Protein AF-A0A9N9GNE4-F1 (afdb_monomer)

Organism: NCBI:txid144538

Nearest PDB structures (foldseek):
  4yr2-assembly1_A  TM=8.272E-01  e=2.337E-31  Homo sapiens
  4o3p-assembly1_A  TM=8.188E-01  e=1.175E-30  Homo sapiens
  4j9p-assembly1_A  TM=8.089E-01  e=1.112E-30  Homo sapiens
  4fs2-assembly1_A  TM=8.466E-01  e=7.632E-23  Homo sapiens
  3osn-assembly1_A  TM=8.473E-01  e=8.069E-23  Homo sapiens

Secondary structure (DSSP, 8-state):
--HHHHHHHHHHT--TTS-EEEEETTEEEEE-HHHHHTT--TTSBHHHHHHH-TT-EEEEPPEE-TT-SS-B--SS--TTT-EE--HHHHHHHHHHHHHHHHH-SEEEE-SSS-EEEE-HHHHHHHHHHH-TT--TT-PPPPP--TTS-EEP--TT-----TT----TT-HHHHHHHHHHHHHHHHHHHHHHHHH-----EEE-SSHHHHHHHHHHSTTT-EEE--GGGHHHHHHT-BGGGSTTTSSHHHHHHHHHH--SBTTGGGGS-HHHHHHHH-HHHHHHHHHHTTT--------B-S-SEEEEEEEEEEEE-SHHHHHHHHHHHHHHHHHHHHHHHHHH-EE-SEEEEEEEESS-SS-EEEEEEPPPTTS---HHHHHHHHHHHHHT-TT--SEEEEEEEEE--EE-GGGT---HHHHHHHTTSS----------------------------------------------------TTSHHHHHHHHHHHHHHHHHT--HHHHHHTTTTSS--S----PPPP------------EEE-TTT--EEETTTHHHHHHHHHHHHHHHHHHHHGGGS--------PPP---HHHHHHTT--

Foldseek 3Di:
DLQVFLLCCLVVVNDLLQWEFEDAVFFTQGTGPNLVVLVDDGGDGPVVSCVSPVRYHYFYAWWDFFPDLDTGRDPDDDLATIAGDPVSLQVLLLVLVVLVVVLAVFWFPPDSADIDGDCQVVLLVVVCVVCVPDDLPDQDDADDCPPLFAEDDDPPQPDDDPPDPPPLPRRVQVSSQSSVSVSVVVSQVCSCVPPVGAAFWEGDLDDFNRVVQSPPDPDRTYYYYRSNCQQSVLLAAQQLVTPPQVDLVVVLVCLLQVDRGLNSVQVDDLVRLCVLLNNPLSNCSNQVSSVHDPDDRHRDSDDQKDKDKGFDVVFAADLVSLLSVLLVRLSVRLVVQVVCCVVPVKHFQKKKKWWDEPVDPDIDMDMDGDDAPPDPDDSVVRSVVQSVRLVPDPPRPSTGMMMIMRHPIDHRCVVPDDDVVVVVVVVVVPDDDDDDDDDDDDDDDDDDDDDDDDDDDDDDDYDDDDDDDDDDDDDDDDDDDDPPVPPVVVSVVSSVVSCVVSVHDSVNSVPPPPVPPPDDDDDDDDDDDDDDDDDDDDFDWDADPVPRDTHTPVCVVVVVVVVVVVVVVVVVVVVVVPPDDDDDDDPDPDPDPVVVVVVVSSD

Radius of gyration: 34.19 Å; Cα contacts (8 Å, |Δi|>4): 765; chains: 1; bounding box: 86×82×111 Å

InterPro domains:
  IPR001126 UmuC domain [PF00817] (16-214)
  IPR001126 UmuC domain [PS50173] (28-246)
  IPR036775 DNA polymerase, Y-family, little finger domain superfamily [G3DSA:3.30.1490.100] (297-410)
  IPR036775 DNA polymerase, Y-family, little finger domain superfamily [SSF100879] (303-398)
  IPR041298 DNA polymerase eta, ubiquitin-binding zinc finger [PF18439] (543-571)
  IPR041298 DNA polymerase eta, ubiquitin-binding zinc finger [PS51907] (537-571)
  IPR043128 Reverse transcriptase/Diguanylate cyclase domain [G3DSA:3.30.70.270] (97-234)
  IPR043502 DNA/RNA polymerase superfamily [SSF56672] (7-334)
  IPR052230 DNA polymerase eta [PTHR45873] (7-495)

Solvent-accessible surface area (backbone atoms only — not comparable to full-atom values): 36652 Å² total; per-residue (Å²): 102,56,57,64,27,51,49,50,25,62,76,68,71,44,65,82,73,55,33,30,34,28,25,59,86,59,32,26,75,27,53,31,70,39,26,39,75,58,69,44,58,68,67,42,41,55,67,58,43,40,71,64,33,77,82,50,46,75,40,67,58,31,27,30,49,84,92,50,86,63,66,39,77,60,95,80,77,44,79,84,64,38,43,78,44,65,57,73,55,50,53,53,30,52,53,53,50,58,54,49,58,76,79,34,92,29,38,16,57,75,54,75,63,44,66,46,70,53,52,63,74,60,31,52,53,53,48,48,71,75,49,81,79,74,57,99,83,60,77,61,70,87,78,81,62,77,93,49,53,44,71,61,76,67,94,78,48,82,67,72,75,91,82,60,89,65,73,62,72,55,42,59,60,53,47,43,52,50,49,45,31,50,54,48,50,57,53,44,53,50,42,28,76,76,69,68,39,79,53,46,38,31,45,45,99,30,63,63,52,14,55,58,31,29,58,71,37,66,82,65,28,36,20,36,54,47,74,63,38,37,52,41,54,24,37,75,31,52,38,48,76,43,86,90,19,69,43,73,64,27,58,43,50,29,71,68,69,74,44,67,29,22,39,61,54,64,80,54,53,51,65,58,34,18,69,77,45,35,64,68,49,9,45,49,51,55,33,49,37,56,59,47,55,89,69,74,65,57,70,35,89,71,79,74,58,50,72,27,69,49,73,42,74,74,57,43,75,54,68,68,62,48,43,58,50,21,44,56,38,15,28,55,44,40,54,53,49,49,58,42,25,77,74,64,61,32,38,50,51,29,35,34,40,39,37,29,23,73,94,40,89,67,75,46,75,50,72,48,76,35,82,51,86,90,48,86,74,46,36,64,54,46,14,50,52,52,37,51,53,52,72,75,39,82,76,54,62,42,20,38,32,47,30,44,29,41,28,64,62,37,74,63,62,81,84,74,62,79,54,67,69,56,62,57,50,66,65,68,83,66,80,89,86,84,88,82,90,81,88,84,82,88,86,89,83,84,89,79,90,85,87,89,80,92,79,91,85,86,85,90,83,88,79,91,79,86,89,86,92,81,91,88,87,85,90,83,88,87,89,86,90,70,101,74,60,63,61,63,55,50,50,56,50,48,48,52,55,44,26,62,75,68,72,51,50,80,68,53,54,51,52,76,61,67,73,77,77,78,83,74,92,80,92,76,82,91,79,82,87,75,89,82,81,94,70,90,76,78,90,55,64,46,73,38,94,90,74,74,45,78,39,48,63,88,52,45,61,64,54,50,50,52,58,48,53,57,45,54,54,53,54,54,57,54,60,67,64,76,80,79,84,80,90,78,97,68,93,68,78,79,80,71,67,57,75,52,60,54,52,77,68,56,126

pLDDT: mean 76.61, std 24.84, range [22.5, 98.19]

Mean predicted aligned error: 16.07 Å

Sequence (603 aa):
MSICTIIEHVRLQIPSDVPLAVQQWQGLIAVNYAARKAGIQRHCTAREALAACPDLKLVHVATYANGEKEPKYHPNPSYATHKVSLDPYRRASASIFKIFQRFCNIVERASVDEAYMDVTDIVNSKLLGMFSNLDENSEAPDVEWANLGTIYENSEASYVPTDSHIDNNDKWCDWQLAVAAKLCAEIRDSIHRELGYTCSAGIAHNKTLAKLCSVLNKPNGQTVMRSSQTLGFMYSMPFQKIRNLGGKLGNFIEDVLQVETAGELWKFSVDELQAKFGRVTGAWLFGICRGIDSEEVVHRNVAKSMMAAKSFRPPVKNLQQIQHWATILGTELYTRVIDDFELNQRWPKNLVIHYRCISQSAPRSKSCPFPRRGELFSPDTISTKISALFKNSPYAFPCVRLAASATGLGKDNSVGMIDISQFVAIRRDAGEDTAINSDHKMNMHAHETASTEKRQKNSPESSLMKGQVTLDQVLQQNCNQTPQESESKIEDTRLSESYDKFGLSPGDIRRFFTNATASTDSSGPDIVPSDLSVTKSTNEMSSCDKCNKMIPQDQWIEHKDFHFALQLQREDDSGRKLVLTTNDGSKKKRKIDISNYFKSRTG

Structure (mmCIF, N/CA/C/O backbone):
data_AF-A0A9N9GNE4-F1
#
_entry.id   AF-A0A9N9GNE4-F1
#
loop_
_atom_site.group_PDB
_atom_site.id
_atom_site.type_symbol
_atom_site.label_atom_id
_atom_site.label_alt_id
_atom_site.label_comp_id
_atom_site.label_asym_id
_atom_site.label_entity_id
_atom_site.label_seq_id
_atom_site.pdbx_PDB_ins_code
_atom_site.Cartn_x
_atom_site.Cartn_y
_atom_site.Cartn_z
_atom_site.occupancy
_atom_site.B_iso_or_equiv
_atom_site.auth_seq_id
_atom_site.auth_comp_id
_atom_site.auth_asym_id
_atom_site.auth_atom_id
_atom_site.pdbx_PDB_model_num
ATOM 1 N N . MET A 1 1 ? -2.581 -5.042 -4.725 1.00 58.38 1 MET A N 1
ATOM 2 C CA . MET A 1 1 ? -3.413 -6.280 -4.770 1.00 58.38 1 MET A CA 1
ATOM 3 C C . MET A 1 1 ? -4.907 -5.896 -4.689 1.00 58.38 1 MET A C 1
ATOM 5 O O . MET A 1 1 ? -5.223 -4.719 -4.805 1.00 58.38 1 MET A O 1
ATOM 9 N N . SER A 1 2 ? -5.858 -6.830 -4.527 1.00 76.50 2 SER A N 1
ATOM 10 C CA . SER A 1 2 ? -7.150 -6.535 -3.866 1.00 76.50 2 SER A CA 1
ATOM 11 C C . SER A 1 2 ? -7.225 -7.321 -2.556 1.00 76.50 2 SER A C 1
ATOM 13 O O . SER A 1 2 ? -8.061 -8.208 -2.380 1.00 76.50 2 SER A O 1
ATOM 15 N N . ILE A 1 3 ? -6.264 -7.035 -1.670 1.00 86.94 3 ILE A N 1
ATOM 16 C CA . ILE A 1 3 ? -5.865 -7.929 -0.576 1.00 86.94 3 ILE A CA 1
ATOM 17 C C . ILE A 1 3 ? -7.029 -8.362 0.317 1.00 86.94 3 ILE A C 1
ATOM 19 O O . ILE A 1 3 ? -7.135 -9.541 0.631 1.00 86.94 3 ILE A O 1
ATOM 23 N N . CYS A 1 4 ? -7.954 -7.455 0.650 1.00 94.06 4 CYS A N 1
ATOM 24 C CA . CYS A 1 4 ? -9.076 -7.790 1.523 1.00 94.06 4 CYS A CA 1
ATOM 25 C C . CYS A 1 4 ? -9.986 -8.849 0.887 1.00 94.06 4 CYS A C 1
ATOM 27 O O . CYS A 1 4 ? -10.354 -9.794 1.566 1.00 94.06 4 CYS A O 1
ATOM 29 N N . THR A 1 5 ? -10.308 -8.742 -0.409 1.00 95.56 5 THR A N 1
ATOM 30 C CA . THR A 1 5 ? -11.166 -9.747 -1.070 1.00 95.56 5 THR A CA 1
ATOM 31 C C . THR A 1 5 ? -10.484 -11.104 -1.153 1.00 95.56 5 THR A C 1
ATOM 33 O O . THR A 1 5 ? -11.107 -12.101 -0.823 1.00 95.56 5 THR A O 1
ATOM 36 N N . ILE A 1 6 ? -9.195 -11.143 -1.504 1.00 94.81 6 ILE A N 1
ATOM 37 C CA . ILE A 1 6 ? -8.397 -12.378 -1.553 1.00 94.81 6 ILE A CA 1
ATOM 38 C C . ILE A 1 6 ? -8.330 -13.055 -0.175 1.00 94.81 6 ILE A C 1
ATOM 40 O O . ILE A 1 6 ? -8.504 -14.266 -0.082 1.00 94.81 6 ILE A O 1
ATOM 44 N N . ILE A 1 7 ? -8.160 -12.281 0.900 1.00 95.69 7 ILE A N 1
ATOM 45 C CA . ILE A 1 7 ? -8.172 -12.805 2.273 1.00 95.69 7 ILE A CA 1
ATOM 46 C C . ILE A 1 7 ? -9.549 -13.354 2.651 1.00 95.69 7 ILE A C 1
ATOM 48 O O . ILE A 1 7 ? -9.623 -14.437 3.222 1.00 95.69 7 ILE A O 1
ATOM 52 N N . GLU A 1 8 ? -10.641 -12.654 2.325 1.00 96.88 8 GLU A N 1
ATOM 53 C CA . GLU A 1 8 ? -11.988 -13.165 2.612 1.00 96.88 8 GLU A CA 1
ATOM 54 C C . GLU A 1 8 ? -12.341 -14.400 1.763 1.00 96.88 8 GLU A C 1
ATOM 56 O O . GLU A 1 8 ? -12.965 -15.314 2.294 1.00 96.88 8 GLU A O 1
ATOM 61 N N . HIS A 1 9 ? -11.890 -14.487 0.503 1.00 96.56 9 HIS A N 1
ATOM 62 C CA . HIS A 1 9 ? -12.008 -15.696 -0.327 1.00 96.56 9 HIS A CA 1
ATOM 63 C C . HIS A 1 9 ? -11.335 -16.901 0.341 1.00 96.56 9 HIS A C 1
ATOM 65 O O . HIS A 1 9 ? -11.982 -17.927 0.532 1.00 96.56 9 HIS A O 1
ATOM 71 N N . VAL A 1 10 ? -10.069 -16.769 0.758 1.00 96.31 10 VAL A N 1
ATOM 72 C CA . VAL A 1 10 ? -9.331 -17.849 1.439 1.00 96.31 10 VAL A CA 1
ATOM 73 C C . VAL A 1 10 ? -9.972 -18.194 2.790 1.00 96.31 10 VAL A C 1
ATOM 75 O O . VAL A 1 10 ? -10.203 -19.366 3.076 1.00 96.31 10 VAL A O 1
ATOM 78 N N . ARG A 1 11 ? -10.326 -17.191 3.606 1.00 96.19 11 ARG A N 1
ATOM 79 C CA . ARG A 1 11 ? -10.920 -17.392 4.941 1.00 96.19 11 ARG A CA 1
ATOM 80 C C . ARG A 1 11 ? -12.288 -18.080 4.891 1.00 96.19 11 ARG A C 1
ATOM 82 O O . ARG A 1 11 ? -12.609 -18.844 5.796 1.00 96.19 11 ARG A O 1
ATOM 89 N N . LEU A 1 12 ? -13.102 -17.774 3.881 1.00 96.75 12 LEU A N 1
ATOM 90 C CA . LEU A 1 12 ? -14.446 -18.336 3.700 1.00 96.75 12 LEU A CA 1
ATOM 91 C C . LEU A 1 12 ? -14.482 -19.537 2.742 1.00 96.75 12 LEU A C 1
ATOM 93 O O . LEU A 1 12 ? -15.561 -20.075 2.517 1.00 96.75 12 LEU A O 1
ATOM 97 N N . GLN A 1 13 ? -13.338 -19.939 2.178 1.00 96.69 13 GLN A N 1
ATOM 98 C CA . GLN A 1 13 ? -13.226 -20.988 1.155 1.00 96.69 13 GLN A CA 1
ATOM 99 C C . GLN A 1 13 ? -14.128 -20.733 -0.074 1.00 96.69 13 GLN A C 1
ATOM 101 O O . GLN A 1 13 ? -14.690 -21.653 -0.663 1.00 96.69 13 GLN A O 1
ATOM 106 N N . ILE A 1 14 ? -14.268 -19.462 -0.469 1.00 96.06 14 ILE A N 1
ATOM 107 C CA . ILE A 1 14 ? -15.063 -19.038 -1.631 1.00 96.06 14 ILE A CA 1
ATOM 108 C C . ILE A 1 14 ? -14.142 -18.953 -2.863 1.00 96.06 14 ILE A C 1
ATOM 110 O O . ILE A 1 14 ? -13.173 -18.188 -2.813 1.00 96.06 14 ILE A O 1
ATOM 114 N N . PRO A 1 15 ? -14.445 -19.643 -3.981 1.00 94.62 15 PRO A N 1
ATOM 115 C CA . PRO A 1 15 ? -13.692 -19.540 -5.236 1.00 94.62 15 PRO A CA 1
ATOM 116 C C . PRO A 1 15 ? -13.534 -18.097 -5.753 1.00 94.62 15 PRO A C 1
ATOM 118 O O . PRO A 1 15 ? -14.387 -17.239 -5.523 1.00 94.62 15 PRO A O 1
ATOM 121 N N . SER A 1 16 ? -12.412 -17.800 -6.417 1.00 91.06 16 SER A N 1
ATOM 122 C CA . SER A 1 16 ? -11.994 -16.429 -6.776 1.00 91.06 16 SER A CA 1
ATOM 123 C C . SER A 1 16 ? -12.768 -15.802 -7.946 1.00 91.06 16 SER A C 1
ATOM 125 O O . SER A 1 16 ? -12.699 -14.588 -8.158 1.00 91.06 16 SER A O 1
ATOM 127 N N . ASP A 1 17 ? -13.509 -16.622 -8.685 1.00 93.25 17 ASP A N 1
ATOM 128 C CA . ASP A 1 17 ? -14.434 -16.286 -9.766 1.00 93.25 17 ASP A CA 1
ATOM 129 C C . ASP A 1 17 ? -15.841 -15.907 -9.269 1.00 93.25 17 ASP A C 1
ATOM 131 O O . ASP A 1 17 ? -16.590 -15.257 -9.997 1.00 93.25 17 ASP A O 1
ATOM 135 N N . VAL A 1 18 ? -16.190 -16.222 -8.016 1.00 96.38 18 VAL A N 1
ATOM 136 C CA . VAL A 1 18 ? -17.443 -15.771 -7.390 1.00 96.38 18 VAL A CA 1
ATOM 137 C C . VAL A 1 18 ? -17.371 -14.260 -7.113 1.00 96.38 18 VAL A C 1
ATOM 139 O O . VAL A 1 18 ? -16.415 -13.814 -6.472 1.00 96.38 18 VAL A O 1
ATOM 142 N N . PRO A 1 19 ? -18.357 -13.437 -7.522 1.00 96.75 19 PRO A N 1
ATOM 143 C CA . PRO A 1 19 ? -18.397 -12.013 -7.184 1.00 96.75 19 PRO A CA 1
ATOM 144 C C . PRO A 1 19 ? -18.358 -11.778 -5.668 1.00 96.75 19 PRO A C 1
ATOM 146 O O . PRO A 1 19 ? -19.262 -12.196 -4.942 1.00 96.75 19 PRO A O 1
ATOM 149 N N . LEU A 1 20 ? -17.322 -11.084 -5.185 1.00 97.31 20 LEU A N 1
ATOM 150 C CA . LEU A 1 20 ? -17.122 -10.802 -3.762 1.00 97.31 20 LEU A CA 1
ATOM 151 C C . LEU A 1 20 ? -16.644 -9.365 -3.537 1.00 97.31 20 LEU A C 1
ATOM 153 O O . LEU A 1 20 ? -15.713 -8.873 -4.187 1.00 97.31 20 LEU A O 1
ATOM 157 N N . ALA A 1 21 ? -17.257 -8.706 -2.555 1.00 97.19 21 ALA A N 1
ATOM 158 C CA . ALA A 1 21 ? -16.870 -7.379 -2.097 1.00 97.19 21 ALA A CA 1
ATOM 159 C C . ALA A 1 21 ? -16.705 -7.330 -0.575 1.00 97.19 21 ALA A C 1
ATOM 161 O O . ALA A 1 21 ? -17.503 -7.893 0.175 1.00 97.19 21 ALA A O 1
ATOM 162 N N . VAL A 1 22 ? -15.687 -6.598 -0.118 1.00 97.00 22 VAL A N 1
ATOM 163 C CA . VAL A 1 22 ? -15.476 -6.300 1.302 1.00 97.00 22 VAL A CA 1
ATOM 164 C C . VAL A 1 22 ? -15.988 -4.898 1.603 1.00 97.00 22 VAL A C 1
ATOM 166 O O . VAL A 1 22 ? -15.547 -3.922 0.985 1.00 97.00 22 VAL A O 1
ATOM 169 N N . GLN A 1 23 ? -16.889 -4.792 2.577 1.00 95.75 23 GLN A N 1
ATOM 170 C CA . GLN A 1 23 ? -17.493 -3.536 3.014 1.00 95.75 23 GLN A CA 1
ATOM 171 C C . GLN A 1 23 ? -16.987 -3.077 4.383 1.00 95.75 23 GLN A C 1
ATOM 173 O O . GLN A 1 23 ? -16.736 -3.874 5.289 1.00 95.75 23 GLN A O 1
ATOM 178 N N . GLN A 1 24 ? -16.906 -1.758 4.542 1.00 94.69 24 GLN A N 1
ATOM 179 C CA . GLN A 1 24 ? -16.737 -1.094 5.823 1.00 94.69 24 GLN A CA 1
ATOM 180 C C . GLN A 1 24 ? -17.978 -0.237 6.086 1.00 94.69 24 GLN A C 1
ATOM 182 O O . GLN A 1 24 ? -18.156 0.829 5.489 1.00 94.69 24 GLN A O 1
ATOM 187 N N . TRP A 1 25 ? -18.832 -0.693 7.001 1.00 94.25 25 TRP A N 1
ATOM 188 C CA . TRP A 1 25 ? -20.199 -0.195 7.143 1.00 94.25 25 TRP A CA 1
ATOM 189 C C . TRP A 1 25 ? -20.954 -0.350 5.818 1.00 94.25 25 TRP A C 1
ATOM 191 O O . TRP A 1 25 ? -21.042 -1.458 5.314 1.00 94.25 25 TRP A O 1
ATOM 201 N N . GLN A 1 26 ? -21.467 0.741 5.247 1.00 92.19 26 GLN A N 1
ATOM 202 C CA . GLN A 1 26 ? -22.218 0.734 3.990 1.00 92.19 26 GLN A CA 1
ATOM 203 C C . GLN A 1 26 ? -21.349 0.922 2.736 1.00 92.19 26 GLN A C 1
ATOM 205 O O . GLN A 1 26 ? -21.890 0.853 1.641 1.00 92.19 26 GLN A O 1
ATOM 210 N N . GLY A 1 27 ? -20.047 1.213 2.858 1.00 94.25 27 GLY A N 1
ATOM 211 C CA . GLY A 1 27 ? -19.181 1.517 1.709 1.00 94.25 27 GLY A CA 1
ATOM 212 C C . GLY A 1 27 ? -18.239 0.369 1.354 1.00 94.25 27 GLY A C 1
ATOM 213 O O . GLY A 1 27 ? -17.590 -0.191 2.242 1.00 94.25 27 GLY A O 1
ATOM 214 N N . LEU A 1 28 ? -18.110 0.044 0.065 1.00 95.38 28 LEU A N 1
ATOM 215 C CA . LEU A 1 28 ? -17.170 -0.981 -0.400 1.00 95.38 28 LEU A CA 1
ATOM 216 C C . LEU A 1 28 ? -15.718 -0.485 -0.347 1.00 95.38 28 LEU A C 1
ATOM 218 O O . LEU A 1 28 ? -15.364 0.517 -0.975 1.00 95.38 28 LEU A O 1
ATOM 222 N N . ILE A 1 29 ? -14.855 -1.218 0.363 1.00 94.81 29 ILE A N 1
ATOM 223 C CA . ILE A 1 29 ? -13.417 -0.922 0.479 1.00 94.81 29 ILE A CA 1
ATOM 224 C C . ILE A 1 29 ? -12.550 -1.774 -0.454 1.00 94.81 29 ILE A C 1
ATOM 226 O O . ILE A 1 29 ? -11.451 -1.353 -0.816 1.00 94.81 29 ILE A O 1
ATOM 230 N N . ALA A 1 30 ? -13.035 -2.942 -0.879 1.00 95.19 30 ALA A N 1
ATOM 231 C CA . ALA A 1 30 ? -12.365 -3.794 -1.855 1.00 95.19 30 ALA A CA 1
ATOM 232 C C . ALA A 1 30 ? -13.387 -4.603 -2.665 1.00 95.19 30 ALA A C 1
ATOM 234 O O . ALA A 1 30 ? -14.410 -5.023 -2.130 1.00 95.19 30 ALA A O 1
ATOM 235 N N . VAL A 1 31 ? -13.093 -4.817 -3.948 1.00 95.56 31 VAL A N 1
ATOM 236 C CA . VAL A 1 31 ? -13.966 -5.495 -4.918 1.00 95.56 31 VAL A CA 1
ATOM 237 C C . VAL A 1 31 ? -13.097 -6.393 -5.796 1.00 95.56 31 VAL A C 1
ATOM 239 O O . VAL A 1 31 ? -12.093 -5.913 -6.351 1.00 95.56 31 VAL A O 1
ATOM 242 N N . ASN A 1 32 ? -13.459 -7.676 -5.889 1.00 95.38 32 ASN A N 1
ATOM 243 C CA . ASN A 1 32 ? -12.715 -8.671 -6.656 1.00 95.38 32 ASN A CA 1
ATOM 244 C C . ASN A 1 32 ? -12.961 -8.511 -8.169 1.00 95.38 32 ASN A C 1
ATOM 246 O O . ASN A 1 32 ? -13.765 -7.687 -8.604 1.00 95.38 32 ASN A O 1
ATOM 250 N N . TYR A 1 33 ? -12.233 -9.258 -8.998 1.00 92.69 33 TYR A N 1
ATOM 251 C CA . TYR A 1 33 ? -12.298 -9.069 -10.452 1.00 92.69 33 TYR A CA 1
ATOM 252 C C . TYR A 1 33 ? -13.618 -9.564 -11.057 1.00 92.69 33 TYR A C 1
ATOM 254 O O . TYR A 1 33 ? -14.093 -8.959 -12.013 1.00 92.69 33 TYR A O 1
ATOM 262 N N . ALA A 1 34 ? -14.250 -10.585 -10.472 1.00 93.44 34 ALA A N 1
ATOM 263 C CA . ALA A 1 34 ? -15.577 -11.038 -10.879 1.00 93.44 34 ALA A CA 1
ATOM 264 C C . ALA A 1 34 ? -16.654 -9.963 -10.646 1.00 93.44 34 ALA A C 1
ATOM 266 O O . ALA A 1 34 ? -17.368 -9.593 -11.574 1.00 93.44 34 ALA A O 1
ATOM 267 N N . ALA A 1 35 ? -16.703 -9.365 -9.452 1.00 95.00 35 ALA A N 1
ATOM 268 C CA . ALA A 1 35 ? -17.630 -8.275 -9.148 1.00 95.00 35 ALA A CA 1
ATOM 269 C C . ALA A 1 35 ? -17.371 -7.013 -9.999 1.00 95.00 35 ALA A C 1
ATOM 271 O O . ALA A 1 35 ? -18.317 -6.335 -10.392 1.00 95.00 35 ALA A O 1
ATOM 272 N N . ARG A 1 36 ? -16.113 -6.723 -10.371 1.00 93.56 36 ARG A N 1
ATOM 273 C CA . ARG A 1 36 ? -15.798 -5.632 -11.318 1.00 93.56 36 ARG A CA 1
ATOM 274 C C . ARG A 1 36 ? -16.330 -5.877 -12.728 1.00 93.56 36 ARG A C 1
ATOM 276 O O . ARG A 1 36 ? -16.740 -4.918 -13.371 1.00 93.56 36 ARG A O 1
ATOM 283 N N . LYS A 1 37 ? -16.345 -7.129 -13.209 1.00 91.88 37 LYS A N 1
ATOM 284 C CA . LYS A 1 37 ? -16.974 -7.477 -14.499 1.00 91.88 37 LYS A CA 1
ATOM 285 C C . LYS A 1 37 ? -18.483 -7.200 -14.482 1.00 91.88 37 LYS A C 1
ATOM 287 O O . LYS A 1 37 ? -19.026 -6.807 -15.504 1.00 91.88 37 LYS A O 1
ATOM 292 N N . ALA A 1 38 ? -19.126 -7.310 -13.317 1.00 90.44 38 ALA A N 1
ATOM 293 C CA . ALA A 1 38 ? -20.511 -6.888 -13.080 1.00 90.44 38 ALA A CA 1
ATOM 294 C C . ALA A 1 38 ? -20.670 -5.368 -12.817 1.00 90.44 38 ALA A C 1
ATOM 296 O O . ALA A 1 38 ? -21.673 -4.934 -12.260 1.00 90.44 38 ALA A O 1
ATOM 297 N N . GLY A 1 39 ? -19.672 -4.543 -13.163 1.00 91.56 39 GLY A N 1
ATOM 298 C CA . GLY A 1 39 ? -19.722 -3.082 -13.030 1.00 91.56 39 GLY A CA 1
ATOM 299 C C . GLY A 1 39 ? -19.489 -2.530 -11.617 1.00 91.56 39 GLY A C 1
ATOM 300 O O . GLY A 1 39 ? -19.472 -1.312 -11.440 1.00 91.56 39 GLY A O 1
ATOM 301 N N . ILE A 1 40 ? -19.270 -3.378 -10.603 1.00 94.31 40 ILE A N 1
ATOM 302 C CA . ILE A 1 40 ? -19.110 -2.922 -9.215 1.00 94.31 40 ILE A CA 1
ATOM 303 C C . ILE A 1 40 ? -17.742 -2.261 -9.022 1.00 94.31 40 ILE A C 1
ATOM 305 O O . ILE A 1 40 ? -16.690 -2.840 -9.306 1.00 94.31 40 ILE A O 1
ATOM 309 N N . GLN A 1 41 ? -17.753 -1.052 -8.460 1.00 91.31 41 GLN A N 1
ATOM 310 C CA . GLN A 1 41 ? -16.555 -0.263 -8.181 1.00 91.31 41 GLN A CA 1
ATOM 311 C C . GLN A 1 41 ? -16.296 -0.122 -6.675 1.00 91.31 41 GLN A C 1
ATOM 313 O O . GLN A 1 41 ? -17.177 -0.299 -5.835 1.00 91.31 41 GLN A O 1
ATOM 318 N N . ARG A 1 42 ? -15.058 0.224 -6.305 1.00 89.62 42 ARG A N 1
ATOM 319 C CA . ARG A 1 42 ? -14.751 0.626 -4.923 1.00 89.62 42 ARG A CA 1
ATOM 320 C C . ARG A 1 42 ? -15.465 1.949 -4.617 1.00 89.62 42 ARG A C 1
ATOM 322 O O . ARG A 1 42 ? -15.576 2.793 -5.494 1.00 89.62 42 ARG A O 1
ATOM 329 N N . HIS A 1 43 ? -15.861 2.149 -3.361 1.00 87.50 43 HIS A N 1
ATOM 330 C CA . HIS A 1 43 ? -16.588 3.321 -2.853 1.00 87.50 43 HIS A CA 1
ATOM 331 C C . HIS A 1 43 ? -18.075 3.437 -3.218 1.00 87.50 43 HIS A C 1
ATOM 333 O O . HIS A 1 43 ? -18.728 4.293 -2.623 1.00 87.50 43 HIS A O 1
ATOM 339 N N . CYS A 1 44 ? -18.644 2.571 -4.067 1.00 91.56 44 CYS A N 1
ATOM 340 C CA . CYS A 1 44 ? -20.104 2.458 -4.116 1.00 91.56 44 CYS A CA 1
ATOM 341 C C . CYS A 1 44 ? -20.639 1.888 -2.791 1.00 91.56 44 CYS A C 1
ATOM 343 O O . CYS A 1 44 ? -19.897 1.326 -1.968 1.00 91.56 44 CYS A O 1
ATOM 345 N N . THR A 1 45 ? -21.937 2.047 -2.565 1.00 94.94 45 THR A N 1
ATOM 346 C CA . THR A 1 45 ? -22.606 1.487 -1.396 1.00 94.94 45 THR A CA 1
ATOM 347 C C . THR A 1 45 ? -22.897 -0.001 -1.571 1.00 94.94 45 THR A C 1
ATOM 349 O O . THR A 1 45 ? -23.039 -0.516 -2.680 1.00 94.94 45 THR A O 1
ATOM 352 N N . ALA A 1 46 ? -23.050 -0.691 -0.444 1.00 93.69 46 ALA A N 1
ATOM 353 C CA . ALA A 1 46 ? -23.525 -2.068 -0.375 1.00 93.69 46 ALA A CA 1
ATOM 354 C C . ALA A 1 46 ? -24.864 -2.276 -1.102 1.00 93.69 46 ALA A C 1
ATOM 356 O O . ALA A 1 46 ? -25.055 -3.289 -1.769 1.00 93.69 46 ALA A O 1
ATOM 357 N N . ARG A 1 47 ? -25.780 -1.302 -0.997 1.00 94.62 47 ARG A N 1
ATOM 358 C CA . ARG A 1 47 ? -27.100 -1.349 -1.639 1.00 94.62 47 ARG A CA 1
ATOM 359 C C . ARG A 1 47 ? -26.996 -1.249 -3.159 1.00 94.62 47 ARG A C 1
ATOM 361 O O . ARG A 1 47 ? -27.620 -2.045 -3.846 1.00 94.62 47 ARG A O 1
ATOM 368 N N . GLU A 1 48 ? -26.211 -0.303 -3.672 1.00 94.88 48 GLU A N 1
ATOM 369 C CA . GLU A 1 48 ? -25.976 -0.156 -5.117 1.00 94.88 48 GLU A CA 1
ATOM 370 C C . GLU A 1 48 ? -25.289 -1.401 -5.692 1.00 94.88 48 GLU A C 1
ATOM 372 O O . GLU A 1 48 ? -25.681 -1.889 -6.746 1.00 94.88 48 GLU A O 1
ATOM 377 N N . ALA A 1 49 ? -24.319 -1.966 -4.967 1.00 95.25 49 ALA A N 1
ATOM 378 C CA . ALA A 1 49 ? -23.610 -3.169 -5.393 1.00 95.25 49 ALA A CA 1
ATOM 379 C C . ALA A 1 49 ? -24.514 -4.413 -5.450 1.00 95.25 49 ALA A C 1
ATOM 381 O O . ALA A 1 49 ? -24.438 -5.169 -6.414 1.00 95.25 49 ALA A O 1
ATOM 382 N N . LEU A 1 50 ? -25.390 -4.606 -4.455 1.00 95.38 50 LEU A N 1
ATOM 383 C CA . LEU A 1 50 ? -26.381 -5.690 -4.450 1.00 95.38 50 LEU A CA 1
ATOM 384 C C . LEU A 1 50 ? -27.488 -5.483 -5.496 1.00 95.38 50 LEU A C 1
ATOM 386 O O . LEU A 1 50 ? -28.005 -6.457 -6.031 1.00 95.38 50 LEU A O 1
ATOM 390 N N . ALA A 1 51 ? -27.840 -4.234 -5.816 1.00 94.88 51 ALA A N 1
ATOM 391 C CA . ALA A 1 51 ? -28.768 -3.93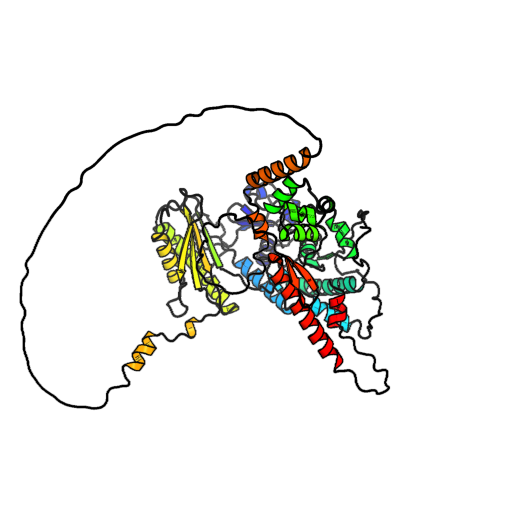1 -6.905 1.00 94.88 51 ALA A CA 1
ATOM 392 C C . ALA A 1 51 ? -28.154 -4.222 -8.289 1.00 94.88 51 ALA A C 1
ATOM 394 O O . ALA A 1 51 ? -28.855 -4.697 -9.176 1.00 94.88 51 ALA A O 1
ATOM 395 N N . ALA A 1 52 ? -26.850 -3.972 -8.464 1.00 94.38 52 ALA A N 1
ATOM 396 C CA . ALA A 1 52 ? -26.118 -4.286 -9.693 1.00 94.38 52 ALA A CA 1
ATOM 397 C C . ALA A 1 52 ? -25.789 -5.786 -9.842 1.00 94.38 52 ALA A C 1
ATOM 399 O O . ALA A 1 52 ? -25.738 -6.300 -10.956 1.00 94.38 52 ALA A O 1
ATOM 400 N N . CYS A 1 53 ? -25.563 -6.497 -8.733 1.00 95.56 53 CYS A N 1
ATOM 401 C CA . CYS A 1 53 ? -25.276 -7.931 -8.715 1.00 95.56 53 CYS A CA 1
ATOM 402 C C . CYS A 1 53 ? -25.940 -8.590 -7.488 1.00 95.56 53 CYS A C 1
ATOM 404 O O . CYS A 1 53 ? -25.348 -8.598 -6.405 1.00 95.56 53 CYS A O 1
ATOM 406 N N . PRO A 1 54 ? -27.148 -9.168 -7.636 1.00 95.00 54 PRO A N 1
ATOM 407 C CA . PRO A 1 54 ? -27.863 -9.812 -6.530 1.00 95.00 54 PRO A CA 1
ATOM 408 C C . PRO A 1 54 ? -27.105 -10.984 -5.886 1.00 95.00 54 PRO A C 1
ATOM 410 O O . PRO A 1 54 ? -27.217 -11.200 -4.681 1.00 95.00 54 PRO A O 1
ATOM 413 N N . ASP A 1 55 ? -26.287 -11.703 -6.661 1.00 95.19 55 ASP A N 1
ATOM 414 C CA . ASP A 1 55 ? -25.502 -12.855 -6.191 1.00 95.19 55 ASP A CA 1
ATOM 415 C C . ASP A 1 55 ? -24.215 -12.481 -5.427 1.00 95.19 55 ASP A C 1
ATOM 417 O O . ASP A 1 55 ? -23.527 -13.363 -4.892 1.00 95.19 55 ASP A O 1
ATOM 421 N N . LEU A 1 56 ? -23.886 -11.183 -5.357 1.00 96.94 56 LEU A N 1
ATOM 422 C CA . LEU A 1 56 ? -22.670 -10.652 -4.743 1.00 96.94 56 LEU A CA 1
ATOM 423 C C . LEU A 1 56 ? -22.488 -11.132 -3.298 1.00 96.94 56 LEU A C 1
ATOM 425 O O . LEU A 1 56 ? -23.272 -10.819 -2.399 1.00 96.94 56 LEU A O 1
ATOM 429 N N . LYS A 1 57 ? -21.366 -11.807 -3.032 1.00 96.94 57 LYS A N 1
ATOM 430 C CA . LYS A 1 57 ? -20.955 -12.152 -1.670 1.00 96.94 57 LYS A CA 1
ATOM 431 C C . LYS A 1 57 ? -20.390 -10.912 -0.984 1.00 96.94 57 LYS A C 1
ATOM 433 O O . LYS A 1 57 ? -19.262 -10.485 -1.228 1.00 96.94 57 LYS A O 1
ATOM 438 N N . LEU A 1 58 ? -21.209 -10.309 -0.133 1.00 95.62 58 LEU A N 1
ATOM 439 C CA . LEU A 1 58 ? -20.880 -9.096 0.602 1.00 95.62 58 LEU A CA 1
ATOM 440 C C . LEU A 1 58 ? -20.347 -9.444 1.999 1.00 95.62 58 LEU A C 1
ATOM 442 O O . LEU A 1 58 ? -21.086 -9.927 2.853 1.00 95.62 58 LEU A O 1
ATOM 446 N N . VAL A 1 59 ? -19.065 -9.175 2.245 1.00 96.25 59 VAL A N 1
ATOM 447 C CA . VAL A 1 59 ? -18.390 -9.508 3.509 1.00 96.25 59 VAL A CA 1
ATOM 448 C C . VAL A 1 59 ? -18.078 -8.231 4.282 1.00 96.25 59 VAL A C 1
ATOM 450 O O . VAL A 1 59 ? -17.384 -7.347 3.783 1.00 96.25 59 VAL A O 1
ATOM 453 N N . HIS A 1 60 ? -18.575 -8.105 5.514 1.00 97.19 60 HIS A N 1
ATOM 454 C CA . HIS A 1 60 ? -18.176 -6.999 6.386 1.00 97.19 60 HIS A CA 1
ATOM 455 C C . HIS A 1 60 ? -16.827 -7.302 7.053 1.00 97.19 60 HIS A C 1
ATOM 457 O O . HIS A 1 60 ? -16.587 -8.418 7.510 1.00 97.19 60 HIS A O 1
ATOM 463 N N . VAL A 1 61 ? -15.960 -6.291 7.138 1.00 96.94 61 VAL A N 1
ATOM 464 C CA . VAL A 1 61 ? -14.704 -6.355 7.908 1.00 96.94 61 VAL A CA 1
ATOM 465 C C . VAL A 1 61 ? -14.941 -6.735 9.376 1.00 96.94 61 VAL A C 1
ATOM 467 O O . VAL A 1 61 ? -15.993 -6.430 9.944 1.00 96.94 61 VAL A O 1
ATOM 470 N N . ALA A 1 62 ? -13.942 -7.336 10.025 1.00 97.25 62 ALA A N 1
ATOM 471 C CA . ALA A 1 62 ? -14.005 -7.629 11.456 1.00 97.25 62 ALA A CA 1
ATOM 472 C C . ALA A 1 62 ? -14.233 -6.359 12.305 1.00 97.25 62 ALA A C 1
ATOM 474 O O . ALA A 1 62 ? -13.816 -5.248 11.956 1.00 97.25 62 ALA A O 1
ATOM 475 N N . THR A 1 63 ? -14.887 -6.522 13.452 1.00 97.50 63 THR A N 1
ATOM 476 C CA . THR A 1 63 ? -15.209 -5.430 14.374 1.00 97.50 63 THR A CA 1
ATOM 477 C C . THR A 1 63 ? -14.981 -5.819 15.828 1.00 97.50 63 THR A C 1
ATOM 479 O O . THR A 1 63 ? -15.195 -6.968 16.196 1.00 97.50 63 THR A O 1
ATOM 482 N N . TYR A 1 64 ? -14.625 -4.835 16.651 1.00 97.06 64 TYR A N 1
ATOM 483 C CA . TYR A 1 64 ? -14.743 -4.888 18.107 1.00 97.06 64 TYR A CA 1
ATOM 484 C C . TYR A 1 64 ? -16.134 -4.402 18.533 1.00 97.06 64 TYR A C 1
ATOM 486 O O . TYR A 1 64 ? -16.548 -3.310 18.122 1.00 97.06 64 TYR A O 1
ATOM 494 N N . ALA A 1 65 ? -16.820 -5.168 19.376 1.00 94.62 65 ALA A N 1
ATOM 495 C CA . ALA A 1 65 ? -17.946 -4.725 20.194 1.00 94.62 65 ALA A CA 1
ATOM 496 C C . ALA A 1 65 ? -17.476 -4.279 21.600 1.00 94.62 65 ALA A C 1
ATOM 498 O O . ALA A 1 65 ? -16.285 -4.291 21.922 1.00 94.62 65 ALA A O 1
ATOM 499 N N . ASN A 1 66 ? -18.411 -3.850 22.453 1.00 90.75 66 ASN A N 1
ATOM 500 C CA . ASN A 1 66 ? -18.100 -3.434 23.823 1.00 90.75 66 ASN A CA 1
ATOM 501 C C . ASN A 1 66 ? -17.542 -4.598 24.663 1.00 90.75 66 ASN A C 1
ATOM 503 O O . ASN A 1 66 ? -18.144 -5.667 24.703 1.00 90.75 66 ASN A O 1
ATOM 507 N N . GLY A 1 67 ? -16.436 -4.369 25.376 1.00 89.75 67 GLY A N 1
ATOM 508 C CA . GLY A 1 67 ? -15.815 -5.367 26.259 1.00 89.75 67 GLY A CA 1
ATOM 509 C C . GLY A 1 67 ? -15.042 -6.487 25.548 1.00 89.75 67 GLY A C 1
ATOM 510 O O . GLY A 1 67 ? -14.476 -7.350 26.217 1.00 89.75 67 GLY A O 1
ATOM 511 N N . GLU A 1 68 ? -14.976 -6.491 24.215 1.00 93.88 68 GLU A N 1
ATOM 512 C CA . GLU A 1 68 ? -14.212 -7.497 23.479 1.00 93.88 68 GLU A CA 1
ATOM 513 C C . GLU A 1 68 ? -12.711 -7.202 23.476 1.00 93.88 68 GLU A C 1
ATOM 515 O O . GLU A 1 68 ? -12.282 -6.087 23.178 1.00 93.88 68 GLU A O 1
ATOM 520 N N . LYS A 1 69 ? -11.908 -8.235 23.756 1.00 89.88 69 LYS A N 1
ATOM 521 C CA . LYS A 1 69 ? -10.437 -8.170 23.718 1.00 89.88 69 LYS A CA 1
ATOM 522 C C . LYS A 1 69 ? -9.862 -8.298 22.303 1.00 89.88 69 LYS A C 1
ATOM 524 O O . LYS A 1 69 ? -8.760 -7.829 22.046 1.00 89.88 69 LYS A O 1
ATOM 529 N N . GLU A 1 70 ? -10.614 -8.901 21.384 1.00 92.88 70 GLU A N 1
ATOM 530 C CA . GLU A 1 70 ? -10.186 -9.220 20.020 1.00 92.88 70 GLU A CA 1
ATOM 531 C C . GLU A 1 70 ? -11.293 -8.904 19.002 1.00 92.88 70 GLU A C 1
ATOM 533 O O . GLU A 1 70 ? -12.474 -9.001 19.348 1.00 92.88 70 GLU A O 1
ATOM 538 N N . PRO A 1 71 ? -10.946 -8.553 17.750 1.00 95.06 71 PRO A N 1
ATOM 539 C CA . PRO A 1 71 ? -11.928 -8.233 16.725 1.00 95.06 71 PRO A CA 1
ATOM 540 C C . PRO A 1 71 ? -12.525 -9.504 16.113 1.00 95.06 71 PRO A C 1
ATOM 542 O O . PRO A 1 71 ? -11.797 -10.414 15.718 1.00 95.06 71 PRO A O 1
ATOM 545 N N . LYS A 1 72 ? -13.850 -9.538 15.942 1.00 95.88 72 LYS A N 1
ATOM 546 C CA . LYS A 1 72 ? -14.571 -10.688 15.369 1.00 95.88 72 LYS A CA 1
ATOM 547 C C . LYS A 1 72 ? -15.400 -10.304 14.149 1.00 95.88 72 LYS A C 1
ATOM 549 O O . LYS A 1 72 ? -15.854 -9.165 14.008 1.00 95.88 72 LYS A O 1
ATOM 554 N N . TYR A 1 73 ? -15.657 -11.281 13.287 1.00 96.31 73 TYR A N 1
ATOM 555 C CA . TYR A 1 73 ? -16.615 -11.159 12.190 1.00 96.31 73 TYR A CA 1
ATOM 556 C C . TYR A 1 73 ? -18.039 -11.294 12.738 1.00 96.31 73 TYR A C 1
ATOM 558 O O . TYR A 1 73 ? -18.548 -12.394 12.931 1.00 96.31 73 TYR A O 1
ATOM 566 N N . HIS A 1 74 ? -18.663 -10.156 13.034 1.00 95.81 74 HIS A N 1
ATOM 567 C CA . HIS A 1 74 ? -20.043 -10.095 13.508 1.00 95.81 74 HIS A CA 1
ATOM 568 C C . HIS A 1 74 ? -21.016 -10.212 12.321 1.00 95.81 74 HIS A C 1
ATOM 570 O O . HIS A 1 74 ? -20.733 -9.632 11.272 1.00 95.81 74 HIS A O 1
ATOM 576 N N . PRO A 1 75 ? -22.173 -10.891 12.464 1.00 91.06 75 PRO A N 1
ATOM 577 C CA . PRO A 1 75 ? -23.137 -11.027 11.370 1.00 91.06 75 PRO A CA 1
ATOM 578 C C . PRO A 1 75 ? -23.833 -9.699 11.034 1.00 91.06 75 PRO A C 1
ATOM 580 O O . PRO A 1 75 ? -23.989 -9.368 9.866 1.00 91.06 75 PRO A O 1
ATOM 583 N N . ASN A 1 76 ? -24.201 -8.912 12.053 1.00 91.25 76 ASN A N 1
ATOM 584 C CA . ASN A 1 76 ? -24.918 -7.638 11.908 1.00 91.25 76 ASN A CA 1
ATOM 585 C C . ASN A 1 76 ? -24.228 -6.506 12.709 1.00 91.25 76 ASN A C 1
ATOM 587 O O . ASN A 1 76 ? -24.774 -6.038 13.713 1.00 91.25 76 ASN A O 1
ATOM 591 N N . PRO A 1 77 ? -23.010 -6.070 12.330 1.00 94.81 77 PRO A N 1
ATOM 592 C CA . PRO A 1 77 ? -22.279 -5.033 13.054 1.00 94.81 77 PRO A CA 1
ATOM 593 C C . PRO A 1 77 ? -22.937 -3.659 12.873 1.00 94.81 77 PRO A C 1
ATOM 595 O O . PRO A 1 77 ? -23.178 -3.202 11.756 1.00 94.81 77 PRO A O 1
ATOM 598 N N . SER A 1 78 ? -23.173 -2.949 13.978 1.00 92.69 78 SER A N 1
ATOM 599 C CA . SER A 1 78 ? -23.773 -1.607 13.961 1.00 92.69 78 SER A CA 1
ATOM 600 C C . SER A 1 78 ? -22.735 -0.509 14.170 1.00 92.69 78 SER A C 1
ATOM 602 O O . SER A 1 78 ? -21.925 -0.565 15.099 1.00 92.69 78 SER A O 1
ATOM 604 N N . TYR A 1 79 ? -22.815 0.557 13.366 1.00 91.62 79 TYR A N 1
ATOM 605 C CA . TYR A 1 79 ? -21.966 1.745 13.513 1.00 91.62 79 TYR A CA 1
ATOM 606 C C . TYR A 1 79 ? -22.073 2.370 14.912 1.00 91.62 79 TYR A C 1
ATOM 608 O O . TYR A 1 79 ? -21.101 2.948 15.394 1.00 91.62 79 TYR A O 1
ATOM 616 N N . ALA A 1 80 ? -23.228 2.266 15.572 1.00 91.25 80 ALA A N 1
ATOM 617 C CA . ALA A 1 80 ? -23.454 2.882 16.877 1.00 91.25 80 ALA A CA 1
ATOM 618 C C . ALA A 1 80 ? -22.737 2.161 18.032 1.00 91.25 80 ALA A C 1
ATOM 620 O O . ALA A 1 80 ? -22.440 2.801 19.034 1.00 91.25 80 ALA A O 1
ATOM 621 N N . THR A 1 81 ? -22.448 0.862 17.895 1.00 92.19 81 THR A N 1
ATOM 622 C CA . THR A 1 81 ? -21.947 0.006 18.992 1.00 92.19 81 THR A CA 1
ATOM 623 C C . THR A 1 81 ? -20.618 -0.686 18.699 1.00 92.19 81 THR A C 1
ATOM 625 O O . THR A 1 81 ? -19.956 -1.140 19.625 1.00 92.19 81 THR A O 1
ATOM 628 N N . HIS A 1 82 ? -20.204 -0.758 17.430 1.00 95.69 82 HIS A N 1
ATOM 629 C CA . HIS A 1 82 ? -18.996 -1.468 17.010 1.00 95.69 82 HIS A CA 1
ATOM 630 C C . HIS A 1 82 ? -17.922 -0.521 16.459 1.00 95.69 82 HIS A C 1
ATOM 632 O O . HIS A 1 82 ? -18.209 0.551 15.908 1.00 95.69 82 HIS A O 1
ATOM 638 N N . LYS A 1 83 ? -16.658 -0.945 16.512 1.00 96.12 83 LYS A N 1
ATOM 639 C CA . LYS A 1 83 ? -15.532 -0.325 15.800 1.00 96.12 83 LYS A CA 1
ATOM 640 C C . LYS A 1 83 ? -14.941 -1.317 14.799 1.00 96.12 83 LYS A C 1
ATOM 642 O O . LYS A 1 83 ? -14.646 -2.447 15.154 1.00 96.12 83 LYS A O 1
ATOM 647 N N . VAL A 1 84 ? -14.699 -0.871 13.569 1.00 96.50 84 VAL A N 1
ATOM 648 C CA . VAL A 1 84 ? -13.961 -1.636 12.548 1.00 96.50 84 VAL A CA 1
ATOM 649 C C . VAL A 1 84 ? -12.518 -1.885 12.979 1.00 96.50 84 VAL A C 1
ATOM 651 O O . VAL A 1 84 ? -11.816 -0.934 13.341 1.00 96.50 84 VAL A O 1
ATOM 654 N N . SER A 1 85 ? -12.077 -3.134 12.844 1.00 95.50 85 SER A N 1
ATOM 655 C CA . SER A 1 85 ? -10.674 -3.537 12.824 1.00 95.50 85 SER A CA 1
ATOM 656 C C . SER A 1 85 ? -10.268 -3.914 11.396 1.00 95.50 85 SER A C 1
ATOM 658 O O . SER A 1 85 ? -11.052 -4.459 10.624 1.00 95.50 85 SER A O 1
ATOM 660 N N . LEU A 1 86 ? -9.016 -3.616 11.051 1.00 94.75 86 LEU A N 1
ATOM 661 C CA . LEU A 1 86 ? -8.365 -4.085 9.822 1.00 94.75 86 LEU A CA 1
ATOM 662 C C . LEU A 1 86 ? -7.176 -5.005 10.150 1.00 94.75 86 LEU A C 1
ATOM 664 O O . LEU A 1 86 ? -6.331 -5.261 9.295 1.00 94.75 86 LEU A O 1
ATOM 668 N N . ASP A 1 87 ? -7.082 -5.472 11.397 1.00 92.62 87 ASP A N 1
ATOM 669 C CA . ASP A 1 87 ? -5.966 -6.278 11.891 1.00 92.62 87 ASP A CA 1
ATOM 670 C C . ASP A 1 87 ? -5.851 -7.658 11.222 1.00 92.62 87 ASP A C 1
ATOM 672 O O . ASP A 1 87 ? -4.716 -8.038 10.933 1.00 92.62 87 ASP A O 1
ATOM 676 N N . PRO A 1 88 ? -6.941 -8.357 10.826 1.00 93.44 88 PRO A N 1
ATOM 677 C CA . PRO A 1 88 ? -6.831 -9.549 9.977 1.00 93.44 88 PRO A CA 1
ATOM 678 C C . PRO A 1 88 ? -6.029 -9.289 8.690 1.00 93.44 88 PRO A C 1
ATOM 680 O O . PRO A 1 88 ? -5.100 -10.030 8.366 1.00 93.44 88 PRO A O 1
ATOM 683 N N . TYR A 1 89 ? -6.295 -8.169 8.006 1.00 94.62 89 TYR A N 1
ATOM 684 C CA . TYR A 1 89 ? -5.581 -7.788 6.782 1.00 94.62 89 TYR A CA 1
ATOM 685 C C . TYR A 1 89 ? -4.131 -7.354 7.052 1.00 94.62 89 TYR A C 1
ATOM 687 O O . TYR A 1 89 ? -3.246 -7.610 6.236 1.00 94.62 89 TYR A O 1
ATOM 695 N N . ARG A 1 90 ? -3.852 -6.745 8.215 1.00 91.56 90 ARG A N 1
ATOM 696 C CA . ARG A 1 90 ? -2.481 -6.408 8.647 1.00 91.56 90 ARG A CA 1
ATOM 697 C C . ARG A 1 90 ? -1.659 -7.653 8.989 1.00 91.56 90 ARG A C 1
ATOM 699 O O . ARG A 1 90 ? -0.486 -7.700 8.636 1.00 91.56 90 ARG A O 1
ATOM 706 N N . ARG A 1 91 ? -2.255 -8.667 9.622 1.00 90.94 91 ARG A N 1
ATOM 707 C CA . ARG A 1 91 ? -1.593 -9.947 9.942 1.00 90.94 91 ARG A CA 1
ATOM 708 C C . ARG A 1 91 ? -1.298 -10.763 8.680 1.00 90.94 91 ARG A C 1
ATOM 710 O O . ARG A 1 91 ? -0.182 -11.256 8.511 1.00 90.94 91 ARG A O 1
ATOM 717 N N . ALA A 1 92 ? -2.242 -10.816 7.742 1.00 93.88 92 ALA A N 1
ATOM 718 C CA . ALA A 1 92 ? -2.013 -11.400 6.420 1.00 93.88 92 ALA A CA 1
ATOM 719 C C . ALA A 1 92 ? -0.898 -10.664 5.650 1.00 93.88 92 ALA A C 1
ATOM 721 O O . ALA A 1 92 ? 0.010 -11.300 5.120 1.00 93.88 92 ALA A O 1
ATOM 722 N N . SER A 1 93 ? -0.895 -9.325 5.679 1.00 93.00 93 SER A N 1
ATOM 723 C CA . SER A 1 93 ? 0.204 -8.506 5.149 1.00 93.00 93 SER A CA 1
ATOM 724 C C . SER A 1 93 ? 1.552 -8.822 5.806 1.00 93.00 93 SER A C 1
ATOM 726 O O . SER A 1 93 ? 2.550 -8.990 5.112 1.00 93.00 93 SER A O 1
ATOM 728 N N . ALA A 1 94 ? 1.609 -8.948 7.134 1.00 90.94 94 ALA A N 1
ATOM 729 C CA . ALA A 1 94 ? 2.837 -9.329 7.831 1.00 90.94 94 ALA A CA 1
ATOM 730 C C . ALA A 1 94 ? 3.353 -10.704 7.367 1.00 90.94 94 ALA A C 1
ATOM 732 O O . ALA A 1 94 ? 4.554 -10.864 7.176 1.00 90.94 94 ALA A O 1
ATOM 733 N N . SER A 1 95 ? 2.455 -11.657 7.105 1.00 93.38 95 SER A N 1
ATOM 734 C CA . SER A 1 95 ? 2.809 -12.985 6.582 1.00 93.38 95 SER A CA 1
ATOM 735 C C . SER A 1 95 ? 3.389 -12.917 5.163 1.00 93.38 95 SER A C 1
ATOM 737 O O . SER A 1 95 ? 4.429 -13.515 4.909 1.00 93.38 95 SER A O 1
ATOM 739 N N . ILE A 1 96 ? 2.801 -12.117 4.264 1.00 94.38 96 ILE A N 1
ATOM 740 C CA . ILE A 1 96 ? 3.351 -11.880 2.913 1.00 94.38 96 ILE A CA 1
ATOM 741 C C . ILE A 1 96 ? 4.754 -11.252 2.991 1.00 94.38 96 ILE A C 1
ATOM 743 O O . ILE A 1 96 ? 5.666 -11.668 2.283 1.00 94.38 96 ILE A O 1
ATOM 747 N N . PHE A 1 97 ? 4.962 -10.279 3.882 1.00 92.25 97 PHE A N 1
ATOM 748 C CA . PHE A 1 97 ? 6.271 -9.633 4.029 1.00 92.25 97 PHE A CA 1
ATOM 749 C C . PHE A 1 97 ? 7.337 -10.551 4.641 1.00 92.25 97 PHE A C 1
ATOM 751 O O . PHE A 1 97 ? 8.493 -10.462 4.234 1.00 92.25 97 PHE A O 1
ATOM 758 N N . LYS A 1 98 ? 6.961 -11.477 5.536 1.00 91.88 98 LYS A N 1
ATOM 759 C CA . LYS A 1 98 ? 7.861 -12.552 5.990 1.00 91.88 98 LYS A CA 1
ATOM 760 C C . LYS A 1 98 ? 8.322 -13.431 4.825 1.00 91.88 98 LYS A C 1
ATOM 762 O O . LYS A 1 98 ? 9.473 -13.849 4.816 1.00 91.88 98 LYS A O 1
ATOM 767 N N . ILE A 1 99 ? 7.462 -13.679 3.831 1.00 95.50 99 ILE A N 1
ATOM 768 C CA . ILE A 1 99 ? 7.850 -14.401 2.611 1.00 95.50 99 ILE A CA 1
ATOM 769 C C . ILE A 1 99 ? 8.853 -13.577 1.795 1.00 95.50 99 ILE A C 1
ATOM 771 O O . ILE A 1 99 ? 9.919 -14.102 1.483 1.00 95.50 99 ILE A O 1
ATOM 775 N N . PHE A 1 100 ? 8.576 -12.294 1.516 1.00 94.81 100 PHE A N 1
ATOM 776 C CA . PHE A 1 100 ? 9.500 -11.416 0.773 1.00 94.81 100 PHE A CA 1
ATOM 777 C C . PHE A 1 100 ? 10.915 -11.386 1.376 1.00 94.81 100 PHE A C 1
ATOM 779 O O . PHE A 1 100 ? 11.894 -11.505 0.643 1.00 94.81 100 PHE A O 1
ATOM 786 N N . GLN A 1 101 ? 11.017 -11.307 2.707 1.00 91.00 101 GLN A N 1
ATOM 787 C CA . GLN A 1 101 ? 12.286 -11.276 3.446 1.00 91.00 101 GLN A CA 1
ATOM 788 C C . GLN A 1 101 ? 13.147 -12.543 3.291 1.00 91.00 101 GLN A C 1
ATOM 790 O O . GLN A 1 101 ? 14.342 -12.489 3.555 1.00 91.00 101 GLN A O 1
ATOM 795 N N . ARG A 1 102 ? 12.580 -13.681 2.859 1.00 93.88 102 ARG A N 1
ATOM 796 C CA . ARG A 1 102 ? 13.360 -14.901 2.560 1.00 93.88 102 ARG A CA 1
ATOM 797 C C . ARG A 1 102 ? 14.036 -14.860 1.188 1.00 93.88 102 ARG A C 1
ATOM 799 O O . ARG A 1 102 ? 14.971 -15.617 0.961 1.00 93.88 102 ARG A O 1
ATOM 806 N N . PHE A 1 103 ? 13.539 -14.021 0.278 1.00 94.25 103 PHE A N 1
ATOM 807 C CA . PHE A 1 103 ? 14.019 -13.922 -1.104 1.00 94.25 103 PHE A CA 1
ATOM 808 C C . PHE A 1 103 ? 14.856 -12.668 -1.370 1.00 94.25 103 PHE A C 1
ATOM 810 O O . PHE A 1 103 ? 15.566 -12.626 -2.368 1.00 94.25 103 PHE A O 1
ATOM 817 N N . CYS A 1 104 ? 14.743 -11.633 -0.536 1.00 92.00 104 CYS A N 1
ATOM 818 C CA . CYS A 1 104 ? 15.379 -10.339 -0.758 1.00 92.00 104 CYS A CA 1
ATOM 819 C C . CYS A 1 104 ? 15.659 -9.634 0.574 1.00 92.00 104 CYS A C 1
ATOM 821 O O . CYS A 1 104 ? 14.782 -9.532 1.434 1.00 92.00 104 CYS A O 1
ATOM 823 N N . ASN A 1 105 ? 16.875 -9.100 0.708 1.00 88.25 105 ASN A N 1
ATOM 824 C CA . ASN A 1 105 ? 17.317 -8.372 1.899 1.00 88.25 105 ASN A CA 1
ATOM 825 C C . ASN A 1 105 ? 16.780 -6.929 1.950 1.00 88.25 105 ASN A C 1
ATOM 827 O O . ASN A 1 105 ? 16.677 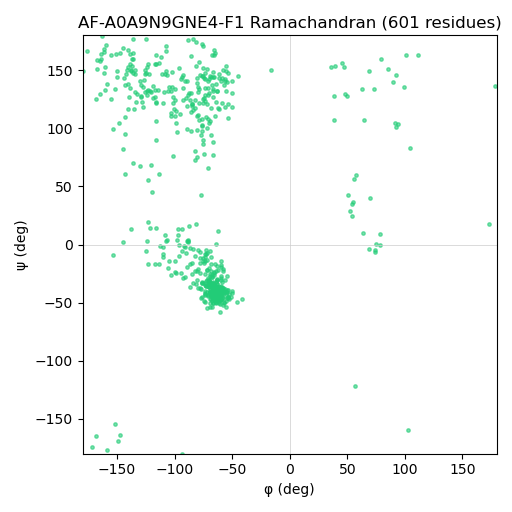-6.355 3.031 1.00 88.25 105 ASN A O 1
ATOM 831 N N . ILE A 1 106 ? 16.442 -6.333 0.800 1.00 93.44 106 ILE A N 1
ATOM 832 C CA . ILE A 1 106 ? 16.083 -4.915 0.658 1.00 93.44 106 ILE A CA 1
ATOM 833 C C . ILE A 1 106 ? 14.626 -4.804 0.191 1.00 93.44 106 ILE A C 1
ATOM 835 O O . ILE A 1 106 ? 14.317 -4.778 -1.000 1.00 93.44 106 ILE A O 1
ATOM 839 N N . VAL A 1 107 ? 13.711 -4.744 1.162 1.00 94.38 107 VAL A N 1
ATOM 840 C CA . VAL A 1 107 ? 12.264 -4.642 0.921 1.00 94.38 107 VAL A CA 1
ATOM 841 C C . VAL A 1 107 ? 11.726 -3.318 1.471 1.00 94.38 107 VAL A C 1
ATOM 843 O O . VAL A 1 107 ? 11.830 -3.028 2.666 1.00 94.38 107 VAL A O 1
ATOM 846 N N . GLU A 1 108 ? 11.099 -2.513 0.614 1.00 93.81 108 GLU A N 1
ATOM 847 C CA . GLU A 1 108 ? 10.379 -1.302 1.016 1.00 93.81 108 GLU A CA 1
ATOM 848 C C . GLU A 1 108 ? 8.873 -1.583 1.099 1.00 93.81 108 GLU A C 1
ATOM 850 O O . GLU A 1 108 ? 8.211 -1.813 0.085 1.00 93.81 108 GLU A O 1
ATOM 855 N N . ARG A 1 109 ? 8.284 -1.501 2.299 1.00 91.81 109 ARG A N 1
ATOM 856 C CA . ARG A 1 109 ? 6.823 -1.523 2.472 1.00 91.81 109 ARG A CA 1
ATOM 857 C C . ARG A 1 109 ? 6.205 -0.214 1.975 1.00 91.81 109 ARG A C 1
ATOM 859 O O . ARG A 1 109 ? 6.166 0.776 2.709 1.00 91.81 109 ARG A O 1
ATOM 866 N N . ALA A 1 110 ? 5.659 -0.241 0.761 1.00 90.19 110 ALA A N 1
ATOM 867 C CA . ALA A 1 110 ? 4.914 0.874 0.181 1.00 90.19 110 ALA A CA 1
ATOM 868 C C . ALA A 1 110 ? 3.489 0.985 0.758 1.00 90.19 110 ALA A C 1
ATOM 870 O O . ALA A 1 110 ? 3.002 2.087 1.010 1.00 90.19 110 ALA A O 1
ATOM 871 N N . SER A 1 111 ? 2.811 -0.144 1.005 1.00 89.69 111 SER A N 1
ATOM 872 C CA . SER A 1 111 ? 1.449 -0.160 1.561 1.00 89.69 111 SER A CA 1
ATOM 873 C C . SER A 1 111 ? 1.181 -1.389 2.458 1.00 89.69 111 SER A C 1
ATOM 875 O O . SER A 1 111 ? 2.095 -2.067 2.934 1.00 89.69 111 SER A O 1
ATOM 877 N N . VAL A 1 112 ? -0.097 -1.679 2.734 1.00 87.81 112 VAL A N 1
ATOM 878 C CA . VAL A 1 112 ? -0.523 -2.948 3.348 1.00 87.81 112 VAL A CA 1
ATOM 879 C C . VAL A 1 112 ? -0.419 -4.132 2.374 1.00 87.81 112 VAL A C 1
ATOM 881 O O . VAL A 1 112 ? -0.330 -5.271 2.816 1.00 87.81 112 VAL A O 1
ATOM 884 N N . ASP A 1 113 ? -0.406 -3.902 1.065 1.00 90.06 113 ASP A N 1
ATOM 885 C CA . ASP A 1 113 ? -0.477 -4.950 0.040 1.00 90.06 113 ASP A CA 1
ATOM 886 C C . ASP A 1 113 ? 0.469 -4.749 -1.148 1.00 90.06 113 ASP A C 1
ATOM 888 O O . ASP A 1 113 ? 0.318 -5.407 -2.180 1.00 90.06 113 ASP A O 1
ATOM 892 N N . GLU A 1 114 ? 1.425 -3.834 -1.001 1.00 93.75 114 GLU A N 1
ATOM 893 C CA . GLU A 1 114 ? 2.415 -3.478 -2.010 1.00 93.75 114 GLU A CA 1
ATOM 894 C C . GLU A 1 114 ? 3.782 -3.254 -1.350 1.00 93.75 114 GLU A C 1
ATOM 896 O O . GLU A 1 114 ? 3.888 -2.632 -0.285 1.00 93.75 114 GLU A O 1
ATOM 901 N N . ALA A 1 115 ? 4.820 -3.763 -2.007 1.00 94.81 115 ALA A N 1
ATOM 902 C CA . ALA A 1 115 ? 6.218 -3.606 -1.640 1.00 94.81 115 ALA A CA 1
ATOM 903 C C . ALA A 1 115 ? 7.048 -3.324 -2.897 1.00 94.81 115 ALA A C 1
ATOM 905 O O . ALA A 1 115 ? 6.674 -3.769 -3.984 1.00 94.81 115 ALA A O 1
ATOM 906 N N . TYR A 1 116 ? 8.178 -2.646 -2.728 1.00 96.44 116 TYR A N 1
ATOM 907 C CA . TYR A 1 116 ? 9.281 -2.693 -3.687 1.00 96.44 116 TYR A CA 1
ATOM 908 C C . TYR A 1 116 ? 10.370 -3.614 -3.135 1.00 96.44 116 TYR A C 1
ATOM 910 O O . TYR A 1 116 ? 10.528 -3.727 -1.918 1.00 96.44 116 TYR A O 1
ATOM 918 N N . MET A 1 117 ? 11.089 -4.291 -4.024 1.00 96.62 117 MET A N 1
ATOM 919 C CA . MET A 1 117 ? 12.160 -5.226 -3.683 1.00 96.62 117 MET A CA 1
ATOM 920 C C . MET A 1 117 ? 13.341 -4.913 -4.593 1.00 96.62 117 MET A C 1
ATOM 922 O O . MET A 1 117 ? 13.173 -4.945 -5.812 1.00 96.62 117 MET A O 1
ATOM 926 N N . ASP A 1 118 ? 14.502 -4.608 -4.021 1.00 96.12 118 ASP A N 1
ATOM 927 C CA . ASP A 1 118 ? 15.734 -4.523 -4.803 1.00 96.12 118 ASP A CA 1
ATOM 928 C C . ASP A 1 118 ? 16.342 -5.922 -4.913 1.00 96.12 118 ASP A C 1
ATOM 930 O O . ASP A 1 118 ? 16.725 -6.554 -3.925 1.00 96.12 118 ASP A O 1
ATOM 934 N N . VAL A 1 119 ? 16.362 -6.434 -6.138 1.00 96.19 119 VAL A N 1
ATOM 935 C CA . VAL A 1 119 ? 16.865 -7.770 -6.464 1.00 96.19 119 VAL A CA 1
ATOM 936 C C . VAL A 1 119 ? 18.215 -7.724 -7.180 1.00 96.19 119 VAL A C 1
ATOM 938 O O . VAL A 1 119 ? 18.717 -8.781 -7.552 1.00 96.19 119 VAL A O 1
ATOM 941 N N . THR A 1 120 ? 18.819 -6.544 -7.352 1.00 93.56 120 THR A N 1
ATOM 942 C CA . THR A 1 120 ? 19.987 -6.302 -8.219 1.00 93.56 120 THR A CA 1
ATOM 943 C C . THR A 1 120 ? 21.163 -7.219 -7.886 1.00 93.56 120 THR A C 1
ATOM 945 O O . THR A 1 120 ? 21.622 -7.969 -8.748 1.00 93.56 120 THR A O 1
ATOM 948 N N . ASP A 1 121 ? 21.604 -7.258 -6.625 1.00 92.00 121 ASP A N 1
ATOM 949 C CA . ASP A 1 121 ? 22.727 -8.110 -6.204 1.00 92.00 121 ASP A CA 1
ATOM 950 C C . ASP A 1 121 ? 22.421 -9.616 -6.371 1.00 92.00 121 ASP A C 1
ATOM 952 O O . ASP A 1 121 ? 23.298 -10.399 -6.744 1.00 92.00 121 ASP A O 1
ATOM 956 N N . ILE A 1 122 ? 21.170 -10.036 -6.146 1.00 93.69 122 ILE A N 1
ATOM 957 C CA . ILE A 1 122 ? 20.732 -11.442 -6.254 1.00 93.69 122 ILE A CA 1
ATOM 958 C C . ILE A 1 122 ? 20.648 -11.871 -7.723 1.00 93.69 122 ILE A C 1
ATOM 960 O O . ILE A 1 122 ? 21.076 -12.968 -8.082 1.00 93.69 122 ILE A O 1
ATOM 964 N N . VAL A 1 123 ? 20.129 -10.994 -8.580 1.00 94.31 123 VAL A N 1
ATOM 965 C CA . VAL A 1 123 ? 20.046 -11.168 -10.033 1.00 94.31 123 VAL A CA 1
ATOM 966 C C . VAL A 1 123 ? 21.442 -11.243 -10.642 1.00 94.31 123 VAL A C 1
ATOM 968 O O . VAL A 1 123 ? 21.736 -12.211 -11.341 1.00 94.31 123 VAL A O 1
ATOM 971 N N . ASN A 1 124 ? 22.327 -10.302 -10.308 1.00 91.19 124 ASN A N 1
ATOM 972 C CA . ASN A 1 124 ? 23.712 -10.296 -10.780 1.00 91.19 124 ASN A CA 1
ATOM 973 C C . ASN A 1 124 ? 24.473 -11.547 -10.301 1.00 91.19 124 ASN A C 1
ATOM 975 O O . ASN A 1 124 ? 25.215 -12.150 -11.074 1.00 91.19 124 ASN A O 1
ATOM 979 N N . SER A 1 125 ? 24.225 -12.009 -9.069 1.00 89.75 125 SER A N 1
ATOM 980 C CA . SER A 1 125 ? 24.782 -13.270 -8.552 1.00 89.75 125 SER A CA 1
ATOM 981 C C . SER A 1 125 ? 24.255 -14.509 -9.294 1.00 89.75 125 SER A C 1
ATOM 983 O O . SER A 1 125 ? 25.030 -15.418 -9.594 1.00 89.75 125 SER A O 1
ATOM 985 N N . LYS A 1 126 ? 22.955 -14.556 -9.634 1.00 91.69 126 LYS A N 1
ATOM 986 C CA . LYS A 1 126 ? 22.372 -15.630 -10.463 1.00 91.69 126 LYS A CA 1
ATOM 987 C C . LYS A 1 126 ? 22.960 -15.608 -11.889 1.00 91.69 126 LYS A C 1
ATOM 989 O O . LYS A 1 126 ? 23.334 -16.667 -12.387 1.00 91.69 126 LYS A O 1
ATOM 994 N N . LEU A 1 127 ? 23.108 -14.435 -12.517 1.00 89.56 127 LEU A N 1
ATOM 995 C CA . LEU A 1 127 ? 23.723 -14.276 -13.848 1.00 89.56 127 LEU A CA 1
ATOM 996 C C . LEU A 1 127 ? 25.190 -14.723 -13.876 1.00 89.56 127 LEU A C 1
ATOM 998 O O . LEU A 1 127 ? 25.589 -15.454 -14.779 1.00 89.56 127 LEU A O 1
ATOM 1002 N N . LEU A 1 128 ? 25.969 -14.364 -12.855 1.00 83.94 128 LEU A N 1
ATOM 1003 C CA . LEU A 1 128 ? 27.348 -14.826 -12.666 1.00 83.94 128 LEU A CA 1
ATOM 1004 C C . LEU A 1 128 ? 27.476 -16.357 -12.635 1.00 83.94 128 LEU A C 1
ATOM 1006 O O . LEU A 1 128 ? 28.431 -16.909 -13.178 1.00 83.94 128 LEU A O 1
ATOM 1010 N N . GLY A 1 129 ? 26.509 -17.043 -12.019 1.00 86.19 129 GLY A N 1
ATOM 1011 C CA . GLY A 1 129 ? 26.445 -18.506 -12.013 1.00 86.19 129 GLY A CA 1
ATOM 1012 C C . GLY A 1 129 ? 26.083 -19.115 -13.373 1.00 86.19 129 GLY A C 1
ATOM 1013 O O . GLY A 1 129 ? 26.514 -20.226 -13.668 1.00 86.19 129 GLY A O 1
ATOM 1014 N N . MET A 1 130 ? 25.323 -18.397 -14.207 1.00 88.56 130 MET A N 1
ATOM 1015 C CA . MET A 1 130 ? 24.949 -18.828 -15.563 1.00 88.56 130 MET A CA 1
ATOM 1016 C C . MET A 1 130 ? 26.077 -18.595 -16.578 1.00 88.56 130 MET A C 1
ATOM 1018 O O . MET A 1 130 ? 26.294 -19.424 -17.459 1.00 88.56 130 MET A O 1
ATOM 1022 N N . PHE A 1 131 ? 26.818 -17.493 -16.439 1.00 84.75 131 PHE A N 1
ATOM 1023 C CA . PHE A 1 131 ? 27.839 -17.048 -17.387 1.00 84.75 131 PHE A CA 1
ATOM 1024 C C . PHE A 1 131 ? 29.217 -16.942 -16.713 1.00 84.75 131 PHE A C 1
ATOM 1026 O O . PHE A 1 131 ? 29.783 -15.865 -16.538 1.00 84.75 131 PHE A O 1
ATOM 1033 N N . SER A 1 132 ? 29.798 -18.083 -16.338 1.00 73.44 132 SER A N 1
ATOM 1034 C CA . SER A 1 132 ? 31.029 -18.138 -15.528 1.00 73.44 132 SER A CA 1
ATOM 1035 C C . SER A 1 132 ? 32.318 -17.660 -16.224 1.00 73.44 132 SER A C 1
ATOM 1037 O O . SER A 1 132 ? 33.371 -17.630 -15.589 1.00 73.44 132 SER A O 1
ATOM 1039 N N . ASN A 1 133 ? 32.267 -17.349 -17.525 1.00 73.06 133 ASN A N 1
ATOM 1040 C CA . ASN A 1 133 ? 33.430 -17.091 -18.387 1.00 73.06 133 ASN A CA 1
ATOM 1041 C C . ASN A 1 133 ? 33.407 -15.709 -19.072 1.00 73.06 133 ASN A C 1
ATOM 1043 O O . ASN A 1 133 ? 34.097 -15.534 -20.075 1.00 73.06 133 ASN A O 1
ATOM 1047 N N . LEU A 1 134 ? 32.629 -14.750 -18.558 1.00 72.62 134 LEU A N 1
ATOM 1048 C CA . LEU A 1 134 ? 32.533 -13.405 -19.136 1.00 72.62 134 LEU A CA 1
ATOM 1049 C C . LEU A 1 134 ? 33.840 -12.609 -19.037 1.00 72.62 134 LEU A C 1
ATOM 1051 O O . LEU A 1 134 ? 34.562 -12.672 -18.037 1.00 72.62 134 LEU A O 1
ATOM 1055 N N . ASP A 1 135 ? 34.089 -11.815 -20.073 1.00 70.69 135 ASP A N 1
ATOM 1056 C CA . ASP A 1 135 ? 35.075 -10.743 -20.116 1.00 70.69 135 ASP A CA 1
ATOM 1057 C C . ASP A 1 135 ? 34.438 -9.393 -20.508 1.00 70.69 135 ASP A C 1
ATOM 1059 O O . ASP A 1 135 ? 33.238 -9.303 -20.774 1.00 70.69 135 ASP A O 1
ATOM 1063 N N . GLU A 1 136 ? 35.232 -8.318 -20.512 1.00 65.62 136 GLU A N 1
ATOM 1064 C CA . GLU A 1 136 ? 34.744 -6.955 -20.777 1.00 65.62 136 GLU A CA 1
ATOM 1065 C C . GLU A 1 136 ? 34.081 -6.797 -22.159 1.00 65.62 136 GLU A C 1
ATOM 1067 O O . GLU A 1 136 ? 33.173 -5.977 -22.302 1.00 65.62 136 GLU A O 1
ATOM 1072 N N . ASN A 1 137 ? 34.475 -7.627 -23.133 1.00 70.12 137 ASN A N 1
ATOM 1073 C CA . ASN A 1 137 ? 33.996 -7.605 -24.518 1.00 70.12 137 ASN A CA 1
ATOM 1074 C C . ASN A 1 137 ? 32.890 -8.640 -24.792 1.00 70.12 137 ASN A C 1
ATOM 1076 O O . ASN A 1 137 ? 32.480 -8.812 -25.938 1.00 70.12 137 ASN A O 1
ATOM 1080 N N . SER A 1 138 ? 32.435 -9.369 -23.772 1.00 72.31 138 SER A N 1
ATOM 1081 C CA . SER A 1 138 ? 31.448 -10.432 -23.941 1.00 72.31 138 SER A CA 1
ATOM 1082 C C . SER A 1 138 ? 30.054 -9.862 -24.219 1.00 72.31 138 SER A C 1
ATOM 1084 O O . SER A 1 138 ? 29.400 -9.304 -23.333 1.00 72.31 138 SER A O 1
ATOM 1086 N N . GLU A 1 139 ? 29.583 -10.034 -25.453 1.00 76.62 139 GLU A N 1
ATOM 1087 C CA . GLU A 1 139 ? 28.195 -9.766 -25.830 1.00 76.62 139 GLU A CA 1
ATOM 1088 C C . GLU A 1 139 ? 27.252 -10.772 -25.155 1.00 76.62 139 GLU A C 1
ATOM 1090 O O . GLU A 1 139 ? 27.530 -11.974 -25.106 1.00 76.62 139 GLU A O 1
ATOM 1095 N N . ALA A 1 140 ? 26.118 -10.293 -24.638 1.00 80.75 140 ALA A N 1
ATOM 1096 C CA . ALA A 1 140 ? 25.102 -11.187 -24.097 1.00 80.75 140 ALA A CA 1
ATOM 1097 C C . ALA A 1 140 ? 24.363 -11.911 -25.244 1.00 80.75 140 ALA A C 1
ATOM 1099 O O . ALA A 1 140 ? 24.064 -11.289 -26.270 1.00 80.75 140 ALA A O 1
ATOM 1100 N N . PRO A 1 141 ? 24.006 -13.198 -25.083 1.00 85.06 141 PRO A N 1
ATOM 1101 C CA . PRO A 1 141 ? 23.098 -13.868 -26.011 1.00 85.06 141 PRO A CA 1
ATOM 1102 C C . PRO A 1 141 ? 21.698 -13.240 -25.946 1.00 85.06 141 PRO A C 1
ATOM 1104 O O . PRO A 1 141 ? 21.381 -12.501 -25.014 1.00 85.06 141 PRO A O 1
ATOM 1107 N N . ASP A 1 142 ? 20.830 -13.552 -26.904 1.00 86.75 142 ASP A N 1
ATOM 1108 C CA . ASP A 1 142 ? 19.441 -13.089 -26.848 1.00 86.75 142 ASP A CA 1
ATOM 1109 C C . ASP A 1 142 ? 18.662 -13.775 -25.713 1.00 86.75 142 ASP A C 1
ATOM 1111 O O . ASP A 1 142 ? 18.883 -14.945 -25.386 1.00 86.75 142 ASP A O 1
ATOM 1115 N N . VAL A 1 143 ? 17.743 -13.030 -25.096 1.00 88.19 143 VAL A N 1
ATOM 1116 C CA . VAL A 1 143 ? 16.880 -13.532 -24.021 1.00 88.19 143 VAL A CA 1
ATOM 1117 C C . VAL A 1 143 ? 15.687 -14.281 -24.610 1.00 88.19 143 VAL A C 1
ATOM 1119 O O . VAL A 1 143 ? 14.881 -13.712 -25.346 1.00 88.19 143 VAL A O 1
ATOM 1122 N N . GLU A 1 144 ? 15.505 -15.536 -24.201 1.00 90.56 144 GLU A N 1
ATOM 1123 C CA . GLU A 1 144 ? 14.243 -16.245 -24.406 1.00 90.56 144 GLU A CA 1
ATOM 1124 C C . GLU A 1 144 ? 13.199 -15.746 -23.393 1.00 90.56 144 GLU A C 1
ATOM 1126 O O . GLU A 1 144 ? 13.214 -16.107 -22.214 1.00 90.56 144 GLU A O 1
ATOM 1131 N N . TRP A 1 145 ? 12.280 -14.896 -23.854 1.00 90.56 145 TRP A N 1
ATOM 1132 C CA . TRP A 1 145 ? 11.233 -14.297 -23.015 1.00 90.56 145 TRP A CA 1
ATOM 1133 C C . TRP A 1 145 ? 10.052 -15.229 -22.698 1.00 90.56 145 TRP A C 1
ATOM 1135 O O . TRP A 1 145 ? 9.183 -14.880 -21.893 1.00 90.56 145 TRP A O 1
ATOM 1145 N N . ALA A 1 146 ? 10.008 -16.420 -23.303 1.00 88.94 146 ALA A N 1
ATOM 1146 C CA . ALA A 1 146 ? 8.961 -17.401 -23.056 1.00 88.94 146 ALA A CA 1
ATOM 1147 C C . ALA A 1 146 ? 8.884 -17.769 -21.563 1.00 88.94 146 ALA A C 1
ATOM 1149 O O . ALA A 1 146 ? 9.892 -17.982 -20.891 1.00 88.94 146 ALA A O 1
ATOM 1150 N N . ASN A 1 147 ? 7.661 -17.858 -21.034 1.00 88.00 147 ASN A N 1
ATOM 1151 C CA . ASN A 1 147 ? 7.370 -18.178 -19.630 1.00 88.00 147 ASN A CA 1
ATOM 1152 C C . ASN A 1 147 ? 7.879 -17.162 -18.579 1.00 88.00 147 ASN A C 1
ATOM 1154 O O . ASN A 1 147 ? 7.769 -17.431 -17.384 1.00 88.00 147 ASN A O 1
ATOM 1158 N N . LEU A 1 148 ? 8.369 -15.976 -18.972 1.00 91.44 148 LEU A N 1
ATOM 1159 C CA . LEU A 1 148 ? 8.822 -14.931 -18.028 1.00 91.44 148 LEU A CA 1
ATOM 1160 C C . LEU A 1 148 ? 7.704 -13.964 -17.583 1.00 91.44 148 LEU A C 1
ATOM 1162 O O . LEU A 1 148 ? 7.930 -13.039 -16.798 1.00 91.44 148 LEU A O 1
ATOM 1166 N N . GLY A 1 149 ? 6.473 -14.207 -18.031 1.00 90.44 149 GLY A N 1
ATOM 1167 C CA . GLY A 1 149 ? 5.317 -13.331 -17.843 1.00 90.44 149 GLY A CA 1
ATOM 1168 C C . GLY A 1 149 ? 5.005 -12.541 -19.111 1.00 90.44 149 GLY A C 1
ATOM 1169 O O . GLY A 1 149 ? 5.392 -12.934 -20.208 1.00 90.44 149 GLY A O 1
ATOM 1170 N N . THR A 1 150 ? 4.280 -11.435 -18.970 1.00 93.25 150 THR A N 1
ATOM 1171 C CA . THR A 1 150 ? 3.983 -10.545 -20.097 1.00 93.25 150 THR A CA 1
ATOM 1172 C C . THR A 1 150 ? 5.136 -9.575 -20.290 1.00 93.25 150 THR A C 1
ATOM 1174 O O . THR A 1 150 ? 5.441 -8.797 -19.388 1.00 93.25 150 THR A O 1
ATOM 1177 N N . ILE A 1 151 ? 5.756 -9.582 -21.463 1.00 92.19 151 ILE A N 1
ATOM 1178 C CA . ILE A 1 151 ? 6.657 -8.498 -21.857 1.00 92.19 151 ILE A CA 1
ATOM 1179 C C . ILE A 1 151 ? 5.780 -7.352 -22.346 1.00 92.19 151 ILE A C 1
ATOM 1181 O O . ILE A 1 151 ? 4.833 -7.580 -23.098 1.00 92.19 151 ILE A O 1
ATOM 1185 N N . TYR A 1 152 ? 6.032 -6.135 -21.867 1.00 87.19 152 TYR A N 1
ATOM 1186 C CA . TYR A 1 152 ? 5.380 -4.973 -22.450 1.00 87.19 152 TYR A CA 1
ATOM 1187 C C . TYR A 1 152 ? 6.042 -4.652 -23.791 1.00 87.19 152 TYR A C 1
ATOM 1189 O O . TYR A 1 152 ? 7.240 -4.383 -23.831 1.00 87.19 152 TYR A O 1
ATOM 1197 N N . GLU A 1 153 ? 5.251 -4.651 -24.859 1.00 82.19 153 GLU A N 1
ATOM 1198 C CA . GLU A 1 153 ? 5.663 -4.253 -26.204 1.00 82.19 153 GLU A CA 1
ATOM 1199 C C . GLU A 1 153 ? 4.649 -3.234 -26.729 1.00 82.19 153 GLU A C 1
ATOM 1201 O O . GLU A 1 153 ? 3.443 -3.485 -26.688 1.00 82.19 153 GLU A O 1
ATOM 1206 N N . ASN A 1 154 ? 5.118 -2.073 -27.195 1.00 70.94 154 ASN A N 1
ATOM 1207 C CA . ASN A 1 154 ? 4.254 -1.090 -27.842 1.00 70.94 154 ASN A CA 1
ATOM 1208 C C . ASN A 1 154 ? 4.367 -1.207 -29.367 1.00 70.94 154 ASN A C 1
ATOM 1210 O O . ASN A 1 154 ? 5.332 -0.732 -29.962 1.00 70.94 154 ASN A O 1
ATOM 1214 N N . SER A 1 155 ? 3.352 -1.796 -30.000 1.00 56.38 155 SER A N 1
ATOM 1215 C CA . SER A 1 155 ? 3.243 -1.912 -31.461 1.00 56.38 155 SER A CA 1
ATOM 1216 C C . SER A 1 155 ? 3.008 -0.576 -32.180 1.00 56.38 155 SER A C 1
ATOM 1218 O O . SER A 1 155 ? 3.194 -0.502 -33.389 1.00 56.38 155 SER A O 1
ATOM 1220 N N . GLU A 1 156 ? 2.594 0.469 -31.458 1.00 52.81 156 GLU A N 1
ATOM 1221 C CA . GLU A 1 156 ? 2.249 1.793 -32.000 1.00 52.81 156 GLU A CA 1
ATOM 1222 C C . GLU A 1 156 ? 3.300 2.871 -31.664 1.00 52.81 156 GLU A C 1
ATOM 1224 O O . GLU A 1 156 ? 3.136 4.038 -32.021 1.00 52.81 156 GLU A O 1
ATOM 1229 N N . ALA A 1 157 ? 4.403 2.514 -30.992 1.00 52.41 157 ALA A N 1
ATOM 1230 C CA . ALA A 1 157 ? 5.471 3.451 -30.641 1.00 52.41 157 ALA A CA 1
ATOM 1231 C C . ALA A 1 157 ? 6.341 3.828 -31.855 1.00 52.41 157 ALA A C 1
ATOM 1233 O O . ALA A 1 157 ? 7.481 3.390 -31.986 1.00 52.41 157 ALA A O 1
ATOM 1234 N N . SER A 1 158 ? 5.836 4.720 -32.709 1.00 49.00 158 SER A N 1
ATOM 1235 C CA . SER A 1 158 ? 6.626 5.367 -33.766 1.00 49.00 158 SER A CA 1
ATOM 1236 C C . SER A 1 158 ? 7.636 6.398 -33.236 1.00 49.00 158 SER A C 1
ATOM 1238 O O . SER A 1 158 ? 8.434 6.928 -34.007 1.00 49.00 158 SER A O 1
ATOM 1240 N N . TYR A 1 159 ? 7.600 6.720 -31.938 1.00 53.69 159 TYR A N 1
ATOM 1241 C CA . TYR A 1 159 ? 8.534 7.653 -31.312 1.00 53.69 159 TYR A CA 1
ATOM 1242 C C . TYR A 1 159 ? 9.824 6.941 -30.884 1.00 53.69 159 TYR A C 1
ATOM 1244 O O . TYR A 1 159 ? 9.906 6.359 -29.800 1.00 53.69 159 TYR A O 1
ATOM 1252 N N . VAL A 1 160 ? 10.849 7.045 -31.729 1.00 56.03 160 VAL A N 1
ATOM 1253 C CA . VAL A 1 160 ? 12.247 6.786 -31.365 1.00 56.03 160 VAL A CA 1
ATOM 1254 C C . VAL A 1 160 ? 12.928 8.151 -31.203 1.00 56.03 160 VAL A C 1
ATOM 1256 O O . VAL A 1 160 ? 13.032 8.876 -32.193 1.00 56.03 160 VAL A O 1
ATOM 1259 N N . PRO A 1 161 ? 13.362 8.552 -29.994 1.00 53.81 161 PRO A N 1
ATOM 1260 C CA . PRO A 1 161 ? 14.070 9.814 -29.823 1.00 53.81 161 PRO A CA 1
ATOM 1261 C C . PRO A 1 161 ? 15.431 9.755 -30.517 1.00 53.81 161 PRO A C 1
ATOM 1263 O O . PRO A 1 161 ? 16.235 8.867 -30.245 1.00 53.81 161 PRO A O 1
ATOM 1266 N N . THR A 1 162 ? 15.703 10.730 -31.383 1.00 50.66 162 THR A N 1
ATOM 1267 C CA . THR A 1 162 ? 16.967 10.841 -32.128 1.00 50.66 162 THR A CA 1
ATOM 1268 C C . THR A 1 162 ? 18.173 11.173 -31.248 1.00 50.66 162 THR A C 1
ATOM 1270 O O . THR A 1 162 ? 19.293 10.845 -31.624 1.00 50.66 162 THR A O 1
ATOM 1273 N N . ASP A 1 163 ? 17.943 11.766 -30.070 1.00 46.47 163 ASP A N 1
ATOM 1274 C CA . ASP A 1 163 ? 18.995 12.324 -29.205 1.00 46.47 163 ASP A CA 1
ATOM 1275 C C . ASP A 1 163 ? 19.250 11.508 -27.920 1.00 46.47 163 ASP A C 1
ATOM 1277 O O . ASP A 1 163 ? 19.960 11.957 -27.017 1.00 46.47 163 ASP A O 1
ATOM 1281 N N . SER A 1 164 ? 18.661 10.314 -27.770 1.00 48.75 164 SER A N 1
ATOM 1282 C CA . SER A 1 164 ? 18.871 9.525 -26.552 1.00 48.75 164 SER A CA 1
ATOM 1283 C C . SER A 1 164 ? 20.217 8.794 -26.570 1.00 48.75 164 SER A C 1
ATOM 1285 O O . SER A 1 164 ? 20.334 7.736 -27.181 1.00 48.75 164 SER A O 1
ATOM 1287 N N . HIS A 1 165 ? 21.178 9.265 -25.767 1.00 44.03 165 HIS A N 1
ATOM 1288 C CA . HIS A 1 165 ? 22.387 8.522 -25.355 1.00 44.03 165 HIS A CA 1
ATOM 1289 C C . HIS A 1 165 ? 22.101 7.241 -24.531 1.00 44.03 165 HIS A C 1
ATOM 1291 O O . HIS A 1 165 ? 23.004 6.669 -23.925 1.00 44.03 165 HIS A O 1
ATOM 1297 N N . ILE A 1 166 ? 20.845 6.795 -24.476 1.00 49.44 166 ILE A N 1
ATOM 1298 C CA . ILE A 1 166 ? 20.451 5.533 -23.860 1.00 49.44 166 ILE A CA 1
ATOM 1299 C C . ILE A 1 166 ? 20.744 4.443 -24.887 1.00 49.44 166 ILE A C 1
ATOM 1301 O O . ILE A 1 166 ? 20.054 4.355 -25.905 1.00 49.44 166 ILE A O 1
ATOM 1305 N N . ASP A 1 167 ? 21.746 3.608 -24.612 1.00 49.28 167 ASP A N 1
ATOM 1306 C CA . ASP A 1 167 ? 21.945 2.371 -25.361 1.00 49.28 167 ASP A CA 1
ATOM 1307 C C . ASP A 1 167 ? 20.775 1.421 -25.064 1.00 49.28 167 ASP A C 1
ATOM 1309 O O . ASP A 1 167 ? 20.781 0.619 -24.129 1.00 49.28 167 ASP A O 1
ATOM 1313 N N . ASN A 1 168 ? 19.720 1.558 -25.868 1.00 52.19 168 ASN A N 1
ATOM 1314 C CA . ASN A 1 168 ? 18.500 0.758 -25.793 1.00 52.19 168 ASN A CA 1
ATOM 1315 C C . ASN A 1 168 ? 18.739 -0.734 -26.100 1.00 52.19 168 ASN A C 1
ATOM 1317 O O . ASN A 1 168 ? 17.777 -1.503 -26.106 1.00 52.19 168 ASN A O 1
ATOM 1321 N N . ASN A 1 169 ? 19.982 -1.139 -26.379 1.00 55.81 169 ASN A N 1
ATOM 1322 C CA . ASN A 1 169 ? 20.355 -2.469 -26.829 1.00 55.81 169 ASN A CA 1
ATOM 1323 C C . ASN A 1 169 ? 21.360 -3.179 -25.898 1.00 55.81 169 ASN A C 1
ATOM 1325 O O . ASN A 1 169 ? 21.898 -4.216 -26.294 1.00 55.81 169 ASN A O 1
ATOM 1329 N N . ASP A 1 170 ? 21.598 -2.699 -24.663 1.00 72.75 170 ASP A N 1
ATOM 1330 C CA . ASP A 1 170 ? 22.361 -3.499 -23.689 1.00 72.75 170 ASP A CA 1
ATOM 1331 C C . ASP A 1 170 ? 21.553 -4.734 -23.255 1.00 72.75 170 ASP A C 1
ATOM 1333 O O . ASP A 1 170 ? 20.739 -4.719 -22.324 1.00 72.75 170 ASP A O 1
ATOM 1337 N N . LYS A 1 171 ? 21.822 -5.844 -23.944 1.00 83.50 171 LYS A N 1
ATOM 1338 C CA . LYS A 1 171 ? 21.237 -7.161 -23.687 1.00 83.50 171 LYS A CA 1
ATOM 1339 C C . LYS A 1 171 ? 21.491 -7.657 -22.257 1.00 83.50 171 LYS A C 1
ATOM 1341 O O . LYS A 1 171 ? 20.740 -8.507 -21.781 1.00 83.50 171 LYS A O 1
ATOM 1346 N N . TRP A 1 172 ? 22.494 -7.140 -21.538 1.00 86.19 172 TRP A N 1
ATOM 1347 C CA . TRP A 1 172 ? 22.703 -7.485 -20.129 1.00 86.19 172 TRP A CA 1
ATOM 1348 C C . TRP A 1 172 ? 21.594 -6.945 -19.220 1.00 86.19 172 TRP A C 1
ATOM 1350 O O . TRP A 1 172 ? 21.190 -7.649 -18.293 1.00 86.19 172 TRP A O 1
ATOM 1360 N N . CYS A 1 173 ? 21.029 -5.773 -19.523 1.00 87.62 173 CYS A N 1
ATOM 1361 C CA . CYS A 1 173 ? 19.854 -5.244 -18.824 1.00 87.62 173 CYS A CA 1
ATOM 1362 C C . CYS A 1 173 ? 18.622 -6.136 -19.061 1.00 87.62 173 CYS A C 1
ATOM 1364 O O . CYS A 1 173 ? 17.920 -6.500 -18.115 1.00 87.62 173 CYS A O 1
ATOM 1366 N N . ASP A 1 174 ? 18.414 -6.592 -20.300 1.00 90.56 174 ASP A N 1
ATOM 1367 C CA . ASP A 1 174 ? 17.374 -7.577 -20.624 1.00 90.56 174 ASP A CA 1
ATOM 1368 C C . ASP A 1 174 ? 17.582 -8.904 -19.858 1.00 90.56 174 ASP A C 1
ATOM 1370 O O . ASP A 1 174 ? 16.628 -9.448 -19.296 1.00 90.56 174 ASP A O 1
ATOM 1374 N N . TRP A 1 175 ? 18.820 -9.402 -19.739 1.00 92.06 175 TRP A N 1
ATOM 1375 C CA . TRP A 1 175 ? 19.140 -10.592 -18.932 1.00 92.06 175 TRP A CA 1
ATOM 1376 C C . TRP A 1 175 ? 18.887 -10.400 -17.431 1.00 92.06 175 TRP A C 1
ATOM 1378 O O . TRP A 1 175 ? 18.385 -11.317 -16.771 1.00 92.06 175 TRP A O 1
ATOM 1388 N N . GLN A 1 176 ? 19.184 -9.220 -16.881 1.00 93.19 176 GLN A N 1
ATOM 1389 C CA . GLN A 1 176 ? 18.845 -8.881 -15.496 1.00 93.19 176 GLN A CA 1
ATOM 1390 C C . GLN A 1 176 ? 17.330 -8.921 -15.277 1.00 93.19 176 GLN A C 1
ATOM 1392 O O . GLN A 1 176 ? 16.859 -9.582 -14.348 1.00 93.19 176 GLN A O 1
ATOM 1397 N N . LEU A 1 177 ? 16.555 -8.289 -16.164 1.00 95.25 177 LEU A N 1
ATOM 1398 C CA . LEU A 1 177 ? 15.091 -8.317 -16.128 1.00 95.25 177 LEU A CA 1
ATOM 1399 C C . LEU A 1 177 ? 14.538 -9.743 -16.268 1.00 95.25 177 LEU A C 1
ATOM 1401 O O . LEU A 1 177 ? 13.602 -10.109 -15.557 1.00 95.25 177 LEU A O 1
ATOM 1405 N N . ALA A 1 178 ? 15.136 -10.575 -17.123 1.00 95.50 178 ALA A N 1
ATOM 1406 C CA . ALA A 1 178 ? 14.738 -11.966 -17.322 1.00 95.50 178 ALA A CA 1
ATOM 1407 C C . ALA A 1 178 ? 14.940 -12.827 -16.062 1.00 95.50 178 ALA A C 1
ATOM 1409 O O . ALA A 1 178 ? 14.050 -13.581 -15.655 1.00 95.50 178 ALA A O 1
ATOM 1410 N N . VAL A 1 179 ? 16.092 -12.697 -15.398 1.00 96.19 179 VAL A N 1
ATOM 1411 C CA . VAL A 1 179 ? 16.378 -13.402 -14.138 1.00 96.19 179 VAL A CA 1
ATOM 1412 C C . VAL A 1 179 ? 15.534 -12.847 -12.984 1.00 96.19 179 VAL A C 1
ATOM 1414 O O . VAL A 1 179 ? 15.032 -13.626 -12.168 1.00 96.19 179 VAL A O 1
ATOM 1417 N N . ALA A 1 180 ? 15.292 -11.533 -12.949 1.00 97.50 180 ALA A N 1
ATOM 1418 C CA . ALA A 1 180 ? 14.364 -10.904 -12.011 1.00 97.50 180 ALA A CA 1
ATOM 1419 C C . ALA A 1 180 ? 12.923 -11.407 -12.200 1.00 97.50 180 ALA A C 1
ATOM 1421 O O . ALA A 1 180 ? 12.227 -11.655 -11.217 1.00 97.50 180 ALA A O 1
ATOM 1422 N N . ALA A 1 181 ? 12.480 -11.629 -13.441 1.00 98.00 181 ALA A N 1
ATOM 1423 C CA . ALA A 1 181 ? 11.160 -12.171 -13.752 1.00 98.00 181 ALA A CA 1
ATOM 1424 C C . ALA A 1 181 ? 10.990 -13.628 -13.277 1.00 98.00 181 ALA A C 1
ATOM 1426 O O . ALA A 1 181 ? 9.942 -13.963 -12.715 1.00 98.00 181 ALA A O 1
ATOM 1427 N N . LYS A 1 182 ? 12.028 -14.471 -13.409 1.00 97.38 182 LYS A N 1
ATOM 1428 C CA . LYS A 1 182 ? 12.048 -15.833 -12.831 1.00 97.38 182 LYS A CA 1
ATOM 1429 C C . LYS A 1 182 ? 11.944 -15.790 -11.302 1.00 97.38 182 LYS A C 1
ATOM 1431 O O . LYS A 1 182 ? 11.057 -16.419 -10.732 1.00 97.38 182 LYS A O 1
ATOM 1436 N N . LEU A 1 183 ? 12.775 -14.975 -10.645 1.00 97.50 183 LEU A N 1
ATOM 1437 C CA . LEU A 1 183 ? 12.718 -14.765 -9.191 1.00 97.50 183 LEU A CA 1
ATOM 1438 C C . LEU A 1 183 ? 11.353 -14.212 -8.736 1.00 97.50 183 LEU A C 1
ATOM 1440 O O . LEU A 1 183 ? 10.836 -14.599 -7.691 1.00 97.50 183 LEU A O 1
ATOM 1444 N N . CYS A 1 184 ? 10.736 -13.336 -9.530 1.00 98.00 184 CYS A N 1
ATOM 1445 C CA . CYS A 1 184 ? 9.405 -12.816 -9.245 1.00 98.00 184 CYS A CA 1
ATOM 1446 C C . CYS A 1 184 ? 8.347 -13.929 -9.259 1.00 98.00 184 CYS A C 1
ATOM 1448 O O . CYS A 1 184 ? 7.543 -14.002 -8.330 1.00 98.00 184 CYS A O 1
ATOM 1450 N N . ALA A 1 185 ? 8.381 -14.832 -10.244 1.00 97.94 185 ALA A N 1
ATOM 1451 C CA . ALA A 1 185 ? 7.499 -15.998 -10.277 1.00 97.94 185 ALA A CA 1
ATOM 1452 C C . ALA A 1 185 ? 7.713 -16.907 -9.047 1.00 97.94 185 ALA A C 1
ATOM 1454 O O . ALA A 1 185 ? 6.746 -17.199 -8.345 1.00 97.94 185 ALA A O 1
ATOM 1455 N N . GLU A 1 186 ? 8.970 -17.230 -8.699 1.00 97.62 186 GLU A N 1
ATOM 1456 C CA . GLU A 1 186 ? 9.334 -18.001 -7.489 1.00 97.62 186 GLU A CA 1
ATOM 1457 C C . GLU A 1 186 ? 8.696 -17.409 -6.205 1.00 97.62 186 GLU A C 1
ATOM 1459 O O . GLU A 1 186 ? 8.111 -18.133 -5.390 1.00 97.62 186 GLU A O 1
ATOM 1464 N N . ILE A 1 187 ? 8.762 -16.080 -6.039 1.00 97.50 187 ILE A N 1
ATOM 1465 C CA . ILE A 1 187 ? 8.173 -15.349 -4.902 1.00 97.50 187 ILE A CA 1
ATOM 1466 C C . ILE A 1 187 ? 6.641 -15.431 -4.917 1.00 97.50 187 ILE A C 1
ATOM 1468 O O . ILE A 1 187 ? 6.018 -15.688 -3.883 1.00 97.50 187 ILE A O 1
ATOM 1472 N N . ARG A 1 188 ? 6.016 -15.197 -6.078 1.00 97.50 188 ARG A N 1
ATOM 1473 C CA . ARG A 1 188 ? 4.553 -15.208 -6.237 1.00 97.50 188 ARG A CA 1
ATOM 1474 C C . ARG A 1 188 ? 3.971 -16.594 -5.941 1.00 97.50 188 ARG A C 1
ATOM 1476 O O . ARG A 1 188 ? 2.982 -16.693 -5.213 1.00 97.50 188 ARG A O 1
ATOM 1483 N N . ASP A 1 189 ? 4.636 -17.648 -6.404 1.00 97.69 189 ASP A N 1
ATOM 1484 C CA . ASP A 1 189 ? 4.240 -19.039 -6.170 1.00 97.69 189 ASP A CA 1
ATOM 1485 C C . ASP A 1 189 ? 4.439 -19.466 -4.710 1.00 97.69 189 ASP A C 1
ATOM 1487 O O . ASP A 1 189 ? 3.641 -20.234 -4.173 1.00 97.69 189 ASP A O 1
ATOM 1491 N N . SER A 1 190 ? 5.468 -18.952 -4.025 1.00 98.19 190 SER A N 1
ATOM 1492 C CA . SER A 1 190 ? 5.637 -19.125 -2.574 1.00 98.19 190 SER A CA 1
ATOM 1493 C C . SER A 1 190 ? 4.481 -18.488 -1.790 1.00 98.19 190 SER A C 1
ATOM 1495 O O . SER A 1 190 ? 3.887 -19.148 -0.937 1.00 98.19 190 SER A O 1
ATOM 1497 N N . ILE A 1 191 ? 4.076 -17.258 -2.133 1.00 97.00 191 ILE A N 1
ATOM 1498 C CA . ILE A 1 191 ? 2.923 -16.585 -1.505 1.00 97.00 191 ILE A CA 1
ATOM 1499 C C . ILE A 1 191 ? 1.624 -17.368 -1.740 1.00 97.00 191 ILE A C 1
ATOM 1501 O O . ILE A 1 191 ? 0.848 -17.559 -0.801 1.00 97.00 191 ILE A O 1
ATOM 1505 N N . HIS A 1 192 ? 1.389 -17.846 -2.965 1.00 97.00 192 HIS A N 1
ATOM 1506 C CA . HIS A 1 192 ? 0.178 -18.599 -3.281 1.00 97.00 192 HIS A CA 1
ATOM 1507 C C . HIS A 1 192 ? 0.137 -19.960 -2.571 1.00 97.00 192 HIS A C 1
ATOM 1509 O O . HIS A 1 192 ? -0.873 -20.298 -1.959 1.00 97.00 192 HIS A O 1
ATOM 1515 N N . ARG A 1 193 ? 1.243 -20.711 -2.579 1.00 98.00 193 ARG A N 1
ATOM 1516 C CA . ARG A 1 193 ? 1.351 -22.040 -1.955 1.00 98.00 193 ARG A CA 1
ATOM 1517 C C . ARG A 1 193 ? 1.250 -22.014 -0.430 1.00 98.00 193 ARG A C 1
ATOM 1519 O O . ARG A 1 193 ? 0.676 -22.931 0.145 1.00 98.00 193 ARG A O 1
ATOM 1526 N N . GLU A 1 194 ? 1.810 -21.000 0.227 1.00 97.62 194 GLU A N 1
ATOM 1527 C CA . GLU A 1 194 ? 1.851 -20.934 1.697 1.00 97.62 194 GLU A CA 1
ATOM 1528 C C . GLU A 1 194 ? 0.651 -20.205 2.310 1.00 97.62 194 GLU A C 1
ATOM 1530 O O . GLU A 1 194 ? 0.285 -20.496 3.446 1.00 97.62 194 GLU A O 1
ATOM 1535 N N . LEU A 1 195 ? 0.037 -19.258 1.588 1.00 96.56 195 LEU A N 1
ATOM 1536 C CA . LEU A 1 195 ? -1.031 -18.399 2.122 1.00 96.56 195 LEU A CA 1
ATOM 1537 C C . LEU A 1 195 ? -2.337 -18.437 1.308 1.00 96.56 195 LEU A C 1
ATOM 1539 O O . LEU A 1 195 ? -3.311 -17.795 1.694 1.00 96.56 195 LEU A O 1
ATOM 1543 N N . GLY A 1 196 ? -2.367 -19.117 0.159 1.00 96.12 196 GLY A N 1
ATOM 1544 C CA . GLY A 1 196 ? -3.490 -19.100 -0.790 1.00 96.12 196 GLY A CA 1
ATOM 1545 C C . GLY A 1 196 ? -3.620 -17.799 -1.597 1.00 96.12 196 GLY A C 1
ATOM 1546 O O . GLY A 1 196 ? -4.465 -17.701 -2.486 1.00 96.12 196 GLY A O 1
ATOM 1547 N N . TYR A 1 197 ? -2.797 -16.781 -1.331 1.00 96.00 197 TYR A N 1
ATOM 1548 C CA . TYR A 1 197 ? -2.982 -15.439 -1.887 1.00 96.00 197 TYR A CA 1
ATOM 1549 C C . TYR A 1 197 ? -2.347 -15.276 -3.274 1.00 96.00 197 TYR A C 1
ATOM 1551 O O . TYR A 1 197 ? -1.168 -15.543 -3.469 1.00 96.00 197 TYR A O 1
ATOM 1559 N N . THR A 1 198 ? -3.109 -14.753 -4.236 1.00 95.00 198 THR A N 1
ATOM 1560 C CA . THR A 1 198 ? -2.597 -14.379 -5.566 1.00 95.00 198 THR A CA 1
ATOM 1561 C C . THR A 1 198 ? -2.087 -12.939 -5.591 1.00 95.00 198 THR A C 1
ATOM 1563 O O . THR A 1 198 ? -2.754 -12.032 -5.078 1.00 95.00 198 THR A O 1
ATOM 1566 N N . CYS A 1 199 ? -0.979 -12.683 -6.281 1.00 95.00 199 CYS A N 1
ATOM 1567 C CA . CYS A 1 199 ? -0.406 -11.348 -6.446 1.00 95.00 199 CYS A CA 1
ATOM 1568 C C . CYS A 1 199 ? 0.000 -11.067 -7.903 1.00 95.00 199 CYS A C 1
ATOM 1570 O O . CYS A 1 199 ? 0.367 -11.974 -8.650 1.00 95.00 199 CYS A O 1
ATOM 1572 N N . SER A 1 200 ? -0.068 -9.788 -8.288 1.00 96.38 200 SER A N 1
ATOM 1573 C CA . SER A 1 200 ? 0.498 -9.276 -9.544 1.00 96.38 200 SER A CA 1
ATOM 1574 C C . SER A 1 200 ? 1.741 -8.449 -9.253 1.00 96.38 200 SER A C 1
ATOM 1576 O O . SER A 1 200 ? 1.792 -7.787 -8.213 1.00 96.38 200 SER A O 1
ATOM 1578 N N . ALA A 1 201 ? 2.692 -8.444 -10.183 1.00 97.56 201 ALA A N 1
ATOM 1579 C CA . ALA A 1 201 ? 3.974 -7.758 -10.044 1.00 97.56 201 ALA A CA 1
ATOM 1580 C C . ALA A 1 201 ? 4.376 -7.015 -11.327 1.00 97.56 201 ALA A C 1
ATOM 1582 O O . ALA A 1 201 ? 3.877 -7.310 -12.412 1.00 97.56 201 ALA A O 1
ATOM 1583 N N . GLY A 1 202 ? 5.268 -6.037 -11.191 1.00 97.75 202 GLY A N 1
ATOM 1584 C CA . GLY A 1 202 ? 5.933 -5.379 -12.311 1.00 97.75 202 GLY A CA 1
ATOM 1585 C C . GLY A 1 202 ? 7.439 -5.423 -12.093 1.00 97.75 202 GLY A C 1
ATOM 1586 O O . GLY A 1 202 ? 7.891 -5.184 -10.975 1.00 97.75 202 GLY A O 1
ATOM 1587 N N . ILE A 1 203 ? 8.186 -5.757 -13.141 1.00 98.12 203 ILE A N 1
ATOM 1588 C CA . ILE A 1 203 ? 9.641 -5.896 -13.138 1.00 98.12 203 ILE A CA 1
ATOM 1589 C C . ILE A 1 203 ? 10.200 -4.830 -14.085 1.00 98.12 203 ILE A C 1
ATOM 1591 O O . ILE A 1 203 ? 9.814 -4.782 -15.251 1.00 98.12 203 ILE A O 1
ATOM 1595 N N . ALA A 1 204 ? 11.057 -3.953 -13.569 1.00 96.38 204 ALA A N 1
ATOM 1596 C CA . ALA A 1 204 ? 11.697 -2.862 -14.302 1.00 96.38 204 ALA A CA 1
ATOM 1597 C C . ALA A 1 204 ? 12.934 -2.379 -13.526 1.00 96.38 204 ALA A C 1
ATOM 1599 O O . ALA A 1 204 ? 13.069 -2.696 -12.344 1.00 96.38 204 ALA A O 1
ATOM 1600 N N . HIS A 1 205 ? 13.773 -1.550 -14.149 1.00 94.12 205 HIS A N 1
ATOM 1601 C CA . HIS A 1 205 ? 14.980 -0.996 -13.520 1.00 94.12 205 HIS A CA 1
ATOM 1602 C C . HIS A 1 205 ? 14.723 0.087 -12.450 1.00 94.12 205 HIS A C 1
ATOM 1604 O O . HIS A 1 205 ? 15.654 0.475 -11.757 1.00 94.12 205 HIS A O 1
ATOM 1610 N N . ASN A 1 206 ? 13.485 0.568 -12.265 1.00 94.50 206 ASN A N 1
ATOM 1611 C CA . ASN A 1 206 ? 13.161 1.528 -11.201 1.00 94.50 206 ASN A CA 1
ATOM 1612 C C . ASN A 1 206 ? 11.744 1.373 -10.625 1.00 94.50 206 ASN A C 1
ATOM 1614 O O . ASN A 1 206 ? 10.861 0.736 -11.214 1.00 94.50 206 ASN A O 1
ATOM 1618 N N . LYS A 1 207 ? 11.511 1.995 -9.456 1.00 95.00 207 LYS A N 1
ATOM 1619 C CA . LYS A 1 207 ? 10.254 1.884 -8.695 1.00 95.00 207 LYS A CA 1
ATOM 1620 C C . LYS A 1 207 ? 9.042 2.404 -9.469 1.00 95.00 207 LYS A C 1
ATOM 1622 O O . LYS A 1 207 ? 7.956 1.836 -9.345 1.00 95.00 207 LYS A O 1
ATOM 1627 N N . THR A 1 208 ? 9.180 3.473 -10.254 1.00 94.62 208 THR A N 1
ATOM 1628 C CA . THR A 1 208 ? 8.054 4.049 -11.013 1.00 94.62 208 THR A CA 1
ATOM 1629 C C . THR A 1 208 ? 7.593 3.133 -12.140 1.00 94.62 208 THR A C 1
ATOM 1631 O O . THR A 1 208 ? 6.409 2.788 -12.187 1.00 94.62 208 THR A O 1
ATOM 1634 N N . LEU A 1 209 ? 8.508 2.649 -12.982 1.00 95.50 209 LEU A N 1
ATOM 1635 C CA . LEU A 1 209 ? 8.174 1.705 -14.048 1.00 95.50 209 LEU A CA 1
ATOM 1636 C C . LEU A 1 209 ? 7.647 0.381 -13.479 1.00 95.50 209 LEU A C 1
ATOM 1638 O O . LEU A 1 209 ? 6.601 -0.095 -13.922 1.00 95.50 209 LEU A O 1
ATOM 1642 N N . ALA A 1 210 ? 8.277 -0.165 -12.432 1.00 96.69 210 ALA A N 1
ATOM 1643 C CA . ALA A 1 210 ? 7.806 -1.383 -11.766 1.00 96.69 210 ALA A CA 1
ATOM 1644 C C . ALA A 1 210 ? 6.373 -1.219 -11.220 1.00 96.69 210 ALA A C 1
ATOM 1646 O O . ALA A 1 210 ? 5.521 -2.099 -11.388 1.00 96.69 210 ALA A O 1
ATOM 1647 N N . LYS A 1 211 ? 6.057 -0.057 -10.629 1.00 95.69 211 LYS A N 1
ATOM 1648 C CA . LYS A 1 211 ? 4.707 0.257 -10.144 1.00 95.69 211 LYS A CA 1
ATOM 1649 C C . LYS A 1 211 ? 3.685 0.312 -11.276 1.00 95.69 211 LYS A C 1
ATOM 1651 O O . LYS A 1 211 ? 2.628 -0.307 -11.131 1.00 95.69 211 LYS A O 1
ATOM 1656 N N . LEU A 1 212 ? 3.978 1.014 -12.371 1.00 94.81 212 LEU A N 1
ATOM 1657 C CA . LEU A 1 212 ? 3.086 1.117 -13.532 1.00 94.81 212 LEU A CA 1
ATOM 1658 C C . LEU A 1 212 ? 2.833 -0.274 -14.147 1.00 94.81 212 LEU A C 1
ATOM 1660 O O . LEU A 1 212 ? 1.683 -0.690 -14.306 1.00 94.81 212 LEU A O 1
ATOM 1664 N N . CYS A 1 213 ? 3.896 -1.054 -14.347 1.00 94.56 213 CYS A N 1
ATOM 1665 C CA . CYS A 1 213 ? 3.849 -2.404 -14.914 1.00 94.56 213 CYS A CA 1
ATOM 1666 C C . CYS A 1 213 ? 3.058 -3.401 -14.063 1.00 94.56 213 CYS A C 1
ATOM 1668 O O . CYS A 1 213 ? 2.341 -4.245 -14.605 1.00 94.56 213 CYS A O 1
ATOM 1670 N N . SER A 1 214 ? 3.092 -3.255 -12.732 1.00 95.12 214 SER A N 1
ATOM 1671 C CA . SER A 1 214 ? 2.309 -4.086 -11.804 1.00 95.12 214 SER A CA 1
ATOM 1672 C C . SER A 1 214 ? 0.793 -4.001 -12.013 1.00 95.12 214 SER A C 1
ATOM 1674 O O . SER A 1 214 ? 0.038 -4.776 -11.417 1.00 95.12 214 SER A O 1
ATOM 1676 N N . VAL A 1 215 ? 0.308 -3.006 -12.766 1.00 92.38 215 VAL A N 1
ATOM 1677 C CA . VAL A 1 215 ? -1.116 -2.797 -13.052 1.00 92.38 215 VAL A CA 1
ATOM 1678 C C . VAL A 1 215 ? -1.563 -3.475 -14.344 1.00 92.38 215 VAL A C 1
ATOM 1680 O O . VAL A 1 215 ? -2.721 -3.878 -14.405 1.00 92.38 215 VAL A O 1
ATOM 1683 N N . LEU A 1 216 ? -0.664 -3.638 -15.318 1.00 92.25 216 LEU A N 1
ATOM 1684 C CA . LEU A 1 216 ? -1.007 -4.011 -16.692 1.00 92.25 216 LEU A CA 1
ATOM 1685 C C . LEU A 1 216 ? -1.573 -5.435 -16.793 1.00 92.25 216 LEU A C 1
ATOM 1687 O O . LEU A 1 216 ? -2.667 -5.613 -17.320 1.00 92.25 216 LEU A O 1
ATOM 1691 N N . ASN A 1 217 ? -0.898 -6.434 -16.212 1.00 92.50 217 ASN A N 1
ATOM 1692 C CA . ASN A 1 217 ? -1.378 -7.819 -16.192 1.00 92.50 217 ASN A CA 1
ATOM 1693 C C . ASN A 1 217 ? -2.004 -8.203 -14.829 1.00 92.50 217 ASN A C 1
ATOM 1695 O O . ASN A 1 217 ? -1.400 -8.858 -13.968 1.00 92.50 217 ASN A O 1
ATOM 1699 N N . LYS A 1 218 ? -3.236 -7.732 -14.602 1.00 92.56 218 LYS A N 1
ATOM 1700 C CA . LYS A 1 218 ? -4.045 -7.997 -13.399 1.00 92.56 218 LYS A CA 1
ATOM 1701 C C . LYS A 1 218 ? -5.351 -8.721 -13.768 1.00 92.56 218 LYS A C 1
ATOM 1703 O O . LYS A 1 218 ? -6.045 -8.243 -14.662 1.00 92.56 218 LYS A O 1
ATOM 1708 N N . PRO A 1 219 ? -5.778 -9.767 -13.027 1.00 92.62 219 PRO A N 1
ATOM 1709 C CA . PRO A 1 219 ? -5.172 -10.350 -11.822 1.00 92.62 219 PRO A CA 1
ATOM 1710 C C . PRO A 1 219 ? -4.085 -11.398 -12.099 1.00 92.62 219 PRO A C 1
ATOM 1712 O O . PRO A 1 219 ? -4.054 -12.005 -13.157 1.00 92.62 219 PRO A O 1
ATOM 1715 N N . ASN A 1 220 ? -3.262 -11.676 -11.083 1.00 93.75 220 ASN A N 1
ATOM 1716 C CA . ASN A 1 220 ? -2.332 -12.814 -11.014 1.00 93.75 220 ASN A CA 1
ATOM 1717 C C . ASN A 1 220 ? -1.348 -12.969 -12.196 1.00 93.75 220 ASN A C 1
ATOM 1719 O O . ASN A 1 220 ? -0.842 -14.062 -12.443 1.00 93.75 220 ASN A O 1
ATOM 1723 N N . GLY A 1 221 ? -1.050 -11.880 -12.900 1.00 94.94 221 GLY A N 1
ATOM 1724 C CA . GLY A 1 221 ? 0.018 -11.801 -13.889 1.00 94.94 221 GLY A CA 1
ATOM 1725 C C . GLY A 1 221 ? 1.209 -10.974 -13.407 1.00 94.94 221 GLY A C 1
ATOM 1726 O O . GLY A 1 221 ? 1.128 -10.236 -12.421 1.00 94.94 221 GLY A O 1
ATOM 1727 N N . GLN A 1 222 ? 2.319 -11.083 -14.127 1.00 97.50 222 GLN A N 1
ATOM 1728 C CA . GLN A 1 222 ? 3.479 -10.213 -13.967 1.00 97.50 222 GLN A CA 1
ATOM 1729 C C . GLN A 1 222 ? 3.847 -9.588 -15.310 1.00 97.50 222 GLN A C 1
ATOM 1731 O O . GLN A 1 222 ? 3.673 -10.231 -16.349 1.00 97.50 222 GLN A O 1
ATOM 1736 N N . THR A 1 223 ? 4.347 -8.355 -15.271 1.00 97.62 223 THR A N 1
ATOM 1737 C CA . THR A 1 223 ? 4.735 -7.601 -16.469 1.00 97.62 223 THR A CA 1
ATOM 1738 C C . THR A 1 223 ? 6.200 -7.176 -16.378 1.00 97.62 223 THR A C 1
ATOM 1740 O O . THR A 1 223 ? 6.598 -6.624 -15.351 1.00 97.62 223 THR A O 1
ATOM 1743 N N . VAL A 1 224 ? 6.980 -7.378 -17.438 1.00 96.94 224 VAL A N 1
ATOM 1744 C CA . VAL A 1 224 ? 8.370 -6.905 -17.558 1.00 96.94 224 VAL A CA 1
ATOM 1745 C C . VAL A 1 224 ? 8.423 -5.677 -18.471 1.00 96.94 224 VAL A C 1
ATOM 1747 O O . VAL A 1 224 ? 7.860 -5.702 -19.565 1.00 96.94 224 VAL A O 1
ATOM 1750 N N . MET A 1 225 ? 9.109 -4.617 -18.036 1.00 93.88 225 MET A N 1
ATOM 1751 C CA . MET A 1 225 ? 9.427 -3.438 -18.849 1.00 93.88 225 MET A CA 1
ATOM 1752 C C . MET A 1 225 ? 10.885 -3.485 -19.285 1.00 93.88 225 MET A C 1
ATOM 1754 O O . MET A 1 225 ? 11.777 -3.311 -18.455 1.00 93.88 225 MET A O 1
ATOM 1758 N N . ARG A 1 226 ? 11.113 -3.692 -20.582 1.00 90.44 226 ARG A N 1
ATOM 1759 C CA . ARG A 1 226 ? 12.442 -3.597 -21.197 1.00 90.44 226 ARG A CA 1
ATOM 1760 C C . ARG A 1 226 ? 12.833 -2.133 -21.371 1.00 90.44 226 ARG A C 1
ATOM 1762 O O . ARG A 1 226 ? 11.982 -1.306 -21.703 1.00 90.44 226 ARG A O 1
ATOM 1769 N N . SER A 1 227 ? 14.116 -1.812 -21.210 1.00 86.19 227 SER A N 1
ATOM 1770 C CA . SER A 1 227 ? 14.626 -0.437 -21.341 1.00 86.19 227 SER A CA 1
ATOM 1771 C C . SER A 1 227 ? 14.229 0.198 -22.679 1.00 86.19 227 SER A C 1
ATOM 1773 O O . SER A 1 227 ? 13.648 1.282 -22.683 1.00 86.19 227 SER A O 1
ATOM 1775 N N . SER A 1 228 ? 14.371 -0.549 -23.781 1.00 84.69 228 SER A N 1
ATOM 1776 C CA . SER A 1 228 ? 13.975 -0.153 -25.143 1.00 84.69 228 SER A CA 1
ATOM 1777 C C . SER A 1 228 ? 12.497 0.218 -25.322 1.00 84.69 228 SER A C 1
ATOM 1779 O O . SER A 1 228 ? 12.157 0.949 -26.247 1.00 84.69 228 SER A O 1
ATOM 1781 N N . GLN A 1 229 ? 11.608 -0.258 -24.447 1.00 87.19 229 GLN A N 1
ATOM 1782 C CA . GLN A 1 229 ? 10.167 0.015 -24.500 1.00 87.19 229 GLN A CA 1
ATOM 1783 C C . GLN A 1 229 ? 9.748 1.176 -23.583 1.00 87.19 229 GLN A C 1
ATOM 1785 O O . GLN A 1 229 ? 8.623 1.667 -23.683 1.00 87.19 229 GLN A O 1
ATOM 1790 N N . THR A 1 230 ? 10.647 1.655 -22.715 1.00 89.06 230 THR A N 1
ATOM 1791 C CA . THR A 1 230 ? 10.341 2.650 -21.673 1.00 89.06 230 THR A CA 1
ATOM 1792 C C . THR A 1 230 ? 9.816 3.958 -22.256 1.00 89.06 230 THR A C 1
ATOM 1794 O O . THR A 1 230 ? 8.790 4.464 -21.805 1.00 89.06 230 THR A O 1
ATOM 1797 N N . LEU A 1 231 ? 10.474 4.501 -23.282 1.00 88.75 231 LEU A N 1
ATOM 1798 C CA . LEU A 1 231 ? 10.086 5.791 -23.859 1.00 88.75 231 LEU A CA 1
ATOM 1799 C C . LEU A 1 231 ? 8.758 5.676 -24.627 1.00 88.75 231 LEU A C 1
ATOM 1801 O O . LEU A 1 231 ? 7.855 6.479 -24.404 1.00 88.75 231 LEU A O 1
ATOM 1805 N N . GLY A 1 232 ? 8.571 4.616 -25.419 1.00 87.38 232 GLY A N 1
ATOM 1806 C CA . GLY A 1 232 ? 7.299 4.335 -26.097 1.00 87.38 232 GLY A CA 1
ATOM 1807 C C . GLY A 1 232 ? 6.125 4.054 -25.144 1.00 87.38 232 GLY A C 1
ATOM 1808 O O . GLY A 1 232 ? 4.979 4.352 -25.479 1.00 87.38 232 GLY A O 1
ATOM 1809 N N . PHE A 1 233 ? 6.385 3.506 -23.952 1.00 90.12 233 PHE A N 1
ATOM 1810 C CA . PHE A 1 233 ? 5.390 3.337 -22.885 1.00 90.12 233 PHE A CA 1
ATOM 1811 C C . PHE A 1 233 ? 5.036 4.659 -22.198 1.00 90.12 233 PHE A C 1
ATOM 1813 O O . PHE A 1 233 ? 3.867 4.934 -21.930 1.00 90.12 233 PHE A O 1
ATOM 1820 N N . MET A 1 234 ? 6.045 5.476 -21.898 1.00 92.31 234 MET A N 1
ATOM 1821 C CA . MET A 1 234 ? 5.860 6.729 -21.174 1.00 92.31 234 MET A CA 1
ATOM 1822 C C . MET A 1 234 ? 5.236 7.823 -22.042 1.00 92.31 234 MET A C 1
ATOM 1824 O O . MET A 1 234 ? 4.431 8.593 -21.529 1.00 92.31 234 MET A O 1
ATOM 1828 N N . TYR A 1 235 ? 5.523 7.861 -23.346 1.00 90.88 235 TYR A N 1
ATOM 1829 C CA . TYR A 1 235 ? 4.991 8.872 -24.265 1.00 90.88 235 TYR A CA 1
ATOM 1830 C C . TYR A 1 235 ? 3.455 8.987 -24.208 1.00 90.88 235 TYR A C 1
ATOM 1832 O O . TYR A 1 235 ? 2.915 10.079 -24.051 1.00 90.88 235 TYR A O 1
ATOM 1840 N N . SER A 1 236 ? 2.749 7.852 -24.244 1.00 89.75 236 SER A N 1
ATOM 1841 C CA . SER A 1 236 ? 1.280 7.786 -24.183 1.00 89.75 236 SER A CA 1
ATOM 1842 C C . SER A 1 236 ? 0.711 7.691 -22.760 1.00 89.75 236 SER A C 1
ATOM 1844 O O . SER A 1 236 ? -0.502 7.567 -22.588 1.00 89.75 236 SER A O 1
ATOM 1846 N N . MET A 1 237 ? 1.551 7.730 -21.718 1.00 93.00 237 MET A N 1
ATOM 1847 C CA . MET A 1 237 ? 1.111 7.562 -20.332 1.00 93.00 237 MET A CA 1
ATOM 1848 C C . MET A 1 237 ? 0.340 8.800 -19.849 1.00 93.00 237 MET A C 1
ATOM 1850 O O . MET A 1 237 ? 0.938 9.875 -19.778 1.00 93.00 237 MET A O 1
ATOM 1854 N N . PRO A 1 238 ? -0.935 8.678 -19.423 1.00 92.94 238 PRO A N 1
ATOM 1855 C CA . PRO A 1 238 ? -1.640 9.775 -18.771 1.00 92.94 238 PRO A CA 1
ATOM 1856 C C . PRO A 1 238 ? -0.890 10.202 -17.511 1.00 92.94 238 PRO A C 1
ATOM 1858 O O . PRO A 1 238 ? -0.662 9.390 -16.608 1.00 92.94 238 PRO A O 1
ATOM 1861 N N . PHE A 1 239 ? -0.502 11.470 -17.451 1.00 88.44 239 PHE A N 1
ATOM 1862 C CA . PHE A 1 239 ? 0.480 11.991 -16.505 1.00 88.44 239 PHE A CA 1
ATOM 1863 C C . PHE A 1 239 ? 0.067 11.772 -15.038 1.00 88.44 239 PHE A C 1
ATOM 1865 O O . PHE A 1 239 ? 0.867 11.318 -14.217 1.00 88.44 239 PHE A O 1
ATOM 1872 N N . GLN A 1 240 ? -1.223 11.943 -14.726 1.00 89.00 240 GLN A N 1
ATOM 1873 C CA . GLN A 1 240 ? -1.796 11.679 -13.398 1.00 89.00 240 GLN A CA 1
ATOM 1874 C C . GLN A 1 240 ? -1.651 10.218 -12.906 1.00 89.00 240 GLN A C 1
ATOM 1876 O O . GLN A 1 240 ? -1.816 9.955 -11.712 1.00 89.00 240 GLN A O 1
ATOM 1881 N N . LYS A 1 241 ? -1.364 9.238 -13.780 1.00 90.88 241 LYS A N 1
ATOM 1882 C CA .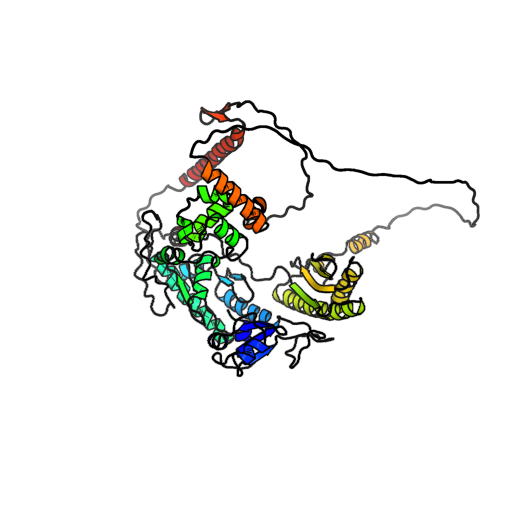 LYS A 1 241 ? -1.127 7.836 -13.367 1.00 90.88 241 LYS A CA 1
ATOM 1883 C C . LYS A 1 241 ? 0.268 7.617 -12.771 1.00 90.88 241 LYS A C 1
ATOM 1885 O O . LYS A 1 241 ? 0.492 6.589 -12.127 1.00 90.88 241 LYS A O 1
ATOM 1890 N N . ILE A 1 242 ? 1.195 8.552 -12.973 1.00 91.75 242 ILE A N 1
ATOM 1891 C CA . ILE A 1 242 ? 2.567 8.479 -12.462 1.00 91.75 242 ILE A CA 1
ATOM 1892 C C . ILE A 1 242 ? 2.570 8.743 -10.943 1.00 91.75 242 ILE A C 1
ATOM 1894 O O . ILE A 1 242 ? 1.741 9.484 -10.402 1.00 91.75 242 ILE A O 1
ATOM 1898 N N . ARG A 1 243 ? 3.495 8.098 -10.212 1.00 88.25 243 ARG A N 1
ATOM 1899 C CA . ARG A 1 243 ? 3.636 8.275 -8.754 1.00 88.25 243 ARG A CA 1
ATOM 1900 C C . ARG A 1 243 ? 3.847 9.763 -8.429 1.00 88.25 243 ARG A C 1
ATOM 1902 O O . ARG A 1 243 ? 4.546 10.466 -9.145 1.00 88.25 243 ARG A O 1
ATOM 1909 N N . ASN A 1 244 ? 3.232 10.223 -7.339 1.00 89.19 244 ASN A N 1
ATOM 1910 C CA . ASN A 1 244 ? 3.212 11.618 -6.863 1.00 89.19 244 ASN A CA 1
ATOM 1911 C C . ASN A 1 244 ? 2.412 12.626 -7.722 1.00 89.19 244 ASN A C 1
ATOM 1913 O O . ASN A 1 244 ? 2.244 13.763 -7.285 1.00 89.19 244 ASN A O 1
ATOM 1917 N N . LEU A 1 245 ? 1.853 12.218 -8.871 1.00 91.62 245 LEU A N 1
ATOM 1918 C CA . LEU A 1 245 ? 1.186 13.122 -9.824 1.00 91.62 245 LEU A CA 1
ATOM 1919 C C . LEU A 1 245 ? -0.341 12.951 -9.900 1.00 91.62 245 LEU A C 1
ATOM 1921 O O . LEU A 1 245 ? -1.032 13.827 -10.399 1.00 91.62 245 LEU A O 1
ATOM 1925 N N . GLY A 1 246 ? -0.913 11.901 -9.309 1.00 90.06 246 GLY A N 1
ATOM 1926 C CA . GLY A 1 246 ? -2.372 11.727 -9.192 1.00 90.06 246 GLY A CA 1
ATOM 1927 C C . GLY A 1 246 ? -3.042 12.584 -8.103 1.00 90.06 246 GLY A C 1
ATOM 1928 O O . GLY A 1 246 ? -3.836 12.064 -7.319 1.00 90.06 246 GLY A O 1
ATOM 1929 N N . GLY A 1 247 ? -2.675 13.861 -7.97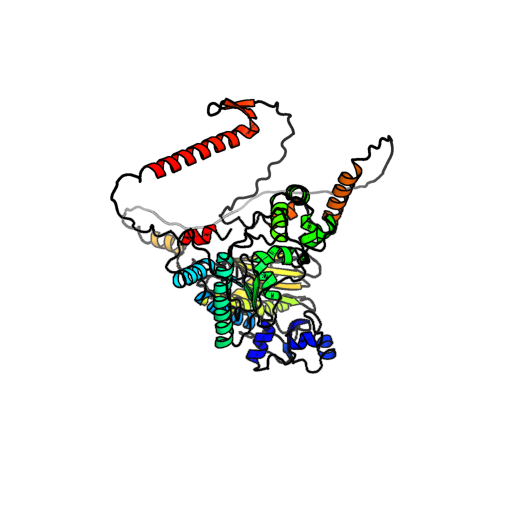0 1.00 90.06 247 GLY A N 1
ATOM 1930 C CA . GLY A 1 247 ? -3.174 14.756 -6.919 1.00 90.06 247 GLY A CA 1
ATOM 1931 C C . GLY A 1 247 ? -2.827 16.224 -7.168 1.00 90.06 247 GLY A C 1
ATOM 1932 O O . GLY A 1 247 ? -2.408 16.576 -8.262 1.00 90.06 247 GLY A O 1
ATOM 1933 N N . LYS A 1 248 ? -2.953 17.084 -6.139 1.00 88.31 248 LYS A N 1
ATOM 1934 C CA . LYS A 1 248 ? -2.810 18.556 -6.254 1.00 88.31 248 LYS A CA 1
ATOM 1935 C C . LYS A 1 248 ? -1.654 19.029 -7.148 1.00 88.31 248 LYS A C 1
ATOM 1937 O O . LYS A 1 248 ? -1.866 19.926 -7.949 1.00 88.31 248 LYS A O 1
ATOM 1942 N N . LEU A 1 249 ? -0.459 18.452 -6.989 1.00 88.56 249 LEU A N 1
ATOM 1943 C CA . LEU A 1 249 ? 0.720 18.828 -7.774 1.00 88.56 249 LEU A CA 1
ATOM 1944 C C . LEU A 1 249 ? 0.541 18.512 -9.266 1.00 88.56 249 LEU A C 1
ATOM 1946 O O . LEU A 1 249 ? 0.845 19.359 -10.094 1.00 88.56 249 LEU A O 1
ATOM 1950 N N . GLY A 1 250 ? 0.026 17.329 -9.611 1.00 91.25 250 GLY A N 1
ATOM 1951 C CA . GLY A 1 250 ? -0.208 16.971 -11.009 1.00 91.25 250 GLY A CA 1
ATOM 1952 C C . GLY A 1 250 ? -1.334 17.782 -11.635 1.00 91.25 250 GLY A C 1
ATOM 1953 O O . GLY A 1 250 ? -1.131 18.322 -12.713 1.00 91.25 250 GLY A O 1
ATOM 1954 N N . ASN A 1 251 ? -2.448 17.978 -10.919 1.00 90.94 251 ASN A N 1
ATOM 1955 C CA . ASN A 1 251 ? -3.536 18.848 -11.378 1.00 90.94 251 ASN A CA 1
ATOM 1956 C C . ASN A 1 251 ? -3.049 20.291 -11.627 1.00 90.94 251 ASN A C 1
ATOM 1958 O O . ASN A 1 251 ? -3.492 20.930 -12.571 1.00 90.94 251 ASN A O 1
ATOM 1962 N N . PHE A 1 252 ? -2.138 20.806 -10.790 1.00 90.06 252 PHE A N 1
ATOM 1963 C CA . PHE A 1 252 ? -1.509 22.116 -10.989 1.00 90.06 252 PHE A CA 1
ATOM 1964 C C . PHE A 1 252 ? -0.599 22.134 -12.229 1.00 90.06 252 PHE A C 1
ATOM 1966 O O . PHE A 1 252 ? -0.676 23.064 -13.021 1.00 90.06 252 PHE A O 1
ATOM 1973 N N . ILE A 1 253 ? 0.231 21.105 -12.435 1.00 90.62 253 ILE A N 1
ATOM 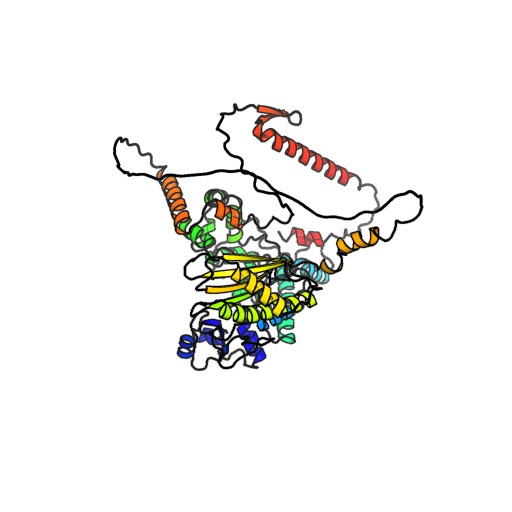1974 C CA . ILE A 1 253 ? 1.115 20.997 -13.611 1.00 90.62 253 ILE A CA 1
ATOM 1975 C C . ILE A 1 253 ? 0.300 20.918 -14.916 1.00 90.62 253 ILE A C 1
ATOM 1977 O O . ILE A 1 253 ? 0.618 21.612 -15.877 1.00 90.62 253 ILE A O 1
ATOM 1981 N N . GLU A 1 254 ? -0.767 20.121 -14.934 1.00 90.94 254 GLU A N 1
ATOM 1982 C CA . GLU A 1 254 ? -1.728 19.989 -16.040 1.00 90.94 254 GLU A CA 1
ATOM 1983 C C . GLU A 1 254 ? -2.423 21.324 -16.368 1.00 90.94 254 GLU A C 1
ATOM 1985 O O . GLU A 1 254 ? -2.498 21.728 -17.529 1.00 90.94 254 GLU A O 1
ATOM 1990 N N . ASP A 1 255 ? -2.862 22.065 -15.350 1.00 89.94 255 ASP A N 1
ATOM 1991 C CA . ASP A 1 255 ? -3.528 23.362 -15.513 1.00 89.94 255 ASP A CA 1
ATOM 1992 C C . ASP A 1 255 ? -2.581 24.478 -15.990 1.00 89.94 255 ASP A C 1
ATOM 1994 O O . ASP A 1 255 ? -2.977 25.346 -16.772 1.00 89.94 255 ASP A O 1
ATOM 1998 N N . VAL A 1 256 ? -1.316 24.435 -15.558 1.00 90.44 256 VAL A N 1
ATOM 1999 C CA . VAL A 1 256 ? -0.270 25.396 -15.944 1.00 90.44 256 VAL A CA 1
ATOM 2000 C C . VAL A 1 256 ? 0.260 25.121 -17.353 1.00 90.44 256 VAL A C 1
ATOM 2002 O O . VAL A 1 256 ? 0.389 26.060 -18.133 1.00 90.44 256 VAL A O 1
ATOM 2005 N N . LEU A 1 257 ? 0.559 23.861 -17.694 1.00 90.94 257 LEU A N 1
ATOM 2006 C CA . LEU A 1 257 ? 1.233 23.497 -18.953 1.00 90.94 257 LEU A CA 1
ATOM 2007 C C . LEU A 1 257 ? 0.297 22.993 -20.057 1.00 90.94 257 LEU A C 1
ATOM 2009 O O . LEU A 1 257 ? 0.730 22.905 -21.202 1.00 90.94 257 LEU A O 1
ATOM 2013 N N . GLN A 1 258 ? -0.955 22.658 -19.731 1.00 92.94 258 GLN A N 1
ATOM 2014 C CA . GLN A 1 258 ? -1.943 22.079 -20.658 1.00 92.94 258 GLN A CA 1
ATOM 2015 C C . GLN A 1 258 ? -1.459 20.777 -21.299 1.00 92.94 258 GLN A C 1
ATOM 2017 O O . GLN A 1 258 ? -1.332 20.651 -22.515 1.00 92.94 258 GLN A O 1
ATOM 2022 N N . VAL A 1 259 ? -1.176 19.811 -20.426 1.00 91.56 259 VAL A N 1
ATOM 2023 C CA . VAL A 1 259 ? -0.648 18.485 -20.760 1.00 91.56 259 VAL A CA 1
ATOM 2024 C C . VAL A 1 259 ? -1.448 17.412 -20.029 1.00 91.56 259 VAL A C 1
ATOM 2026 O O . VAL A 1 259 ? -1.614 17.481 -18.812 1.00 91.56 259 VAL A O 1
ATOM 2029 N N . GLU A 1 260 ? -1.916 16.403 -20.759 1.00 90.94 260 GLU A N 1
ATOM 2030 C CA . GLU A 1 260 ? -2.643 15.254 -20.202 1.00 90.94 260 GLU A CA 1
ATOM 2031 C C . GLU A 1 260 ? -1.737 14.014 -20.121 1.00 90.94 260 GLU A C 1
ATOM 2033 O O . GLU A 1 260 ? -1.912 13.136 -19.267 1.00 90.94 260 GLU A O 1
ATOM 2038 N N . THR A 1 261 ? -0.726 13.948 -20.990 1.00 93.44 261 THR A N 1
ATOM 2039 C CA . THR A 1 261 ? 0.209 12.827 -21.143 1.00 93.44 261 THR A CA 1
ATOM 2040 C C . THR A 1 261 ? 1.649 13.214 -20.811 1.00 93.44 261 THR A C 1
ATOM 2042 O O . THR A 1 261 ? 2.062 14.370 -20.910 1.00 93.44 261 THR A O 1
ATOM 2045 N N . ALA A 1 262 ? 2.460 12.226 -20.431 1.00 92.62 262 ALA A N 1
ATOM 2046 C CA . ALA A 1 262 ? 3.876 12.456 -20.168 1.00 92.62 262 ALA A CA 1
ATOM 2047 C C . ALA A 1 262 ? 4.680 12.783 -21.441 1.00 92.62 262 ALA A C 1
ATOM 2049 O O . ALA A 1 262 ? 5.658 13.517 -21.332 1.00 92.62 262 ALA A O 1
ATOM 2050 N N . GLY A 1 263 ? 4.267 12.328 -22.631 1.00 91.25 263 GLY A N 1
ATOM 2051 C CA . GLY A 1 263 ? 4.896 12.707 -23.903 1.00 91.25 263 GLY A CA 1
ATOM 2052 C C . GLY A 1 263 ? 4.706 14.182 -24.271 1.00 91.25 263 GLY A C 1
ATOM 2053 O O . GLY A 1 263 ? 5.612 14.801 -24.826 1.00 91.25 263 GLY A O 1
ATOM 2054 N N . GLU A 1 264 ? 3.577 14.798 -23.909 1.00 92.38 264 GLU A N 1
ATOM 2055 C CA . GLU A 1 264 ? 3.355 16.236 -24.131 1.00 92.38 264 GLU A CA 1
ATOM 2056 C C . GLU A 1 264 ? 4.292 17.111 -23.293 1.00 92.38 264 GLU A C 1
ATOM 2058 O O . GLU A 1 264 ? 4.753 18.147 -23.774 1.00 92.38 264 GLU A O 1
ATOM 2063 N N . LEU A 1 265 ? 4.654 16.655 -22.089 1.00 90.62 265 LEU A N 1
ATOM 2064 C CA . LEU A 1 265 ? 5.664 17.299 -21.245 1.00 90.62 265 LEU A CA 1
ATOM 2065 C C . LEU A 1 265 ? 7.071 17.285 -21.852 1.00 90.62 265 LEU A C 1
ATOM 2067 O O . LEU A 1 265 ? 7.929 18.046 -21.408 1.00 90.62 265 LEU A O 1
ATOM 2071 N N . TRP A 1 266 ? 7.344 16.449 -22.860 1.00 91.88 266 TRP A N 1
ATOM 2072 C CA . TRP A 1 266 ? 8.682 16.369 -23.453 1.00 91.88 266 TRP A CA 1
ATOM 2073 C C . TRP A 1 266 ? 9.012 17.558 -24.359 1.00 91.88 266 TRP A C 1
ATOM 2075 O O . TRP A 1 266 ? 10.182 17.743 -24.685 1.00 91.88 266 TRP A O 1
ATOM 2085 N N . LYS A 1 267 ? 8.008 18.377 -24.706 1.00 91.06 267 LYS A N 1
ATOM 2086 C CA . LYS A 1 267 ? 8.163 19.652 -25.424 1.00 91.06 267 LYS A CA 1
ATOM 2087 C C . LYS A 1 267 ? 8.916 20.707 -24.605 1.00 91.06 267 LYS A C 1
ATOM 2089 O O . LYS A 1 267 ? 9.489 21.612 -25.195 1.00 91.06 267 LYS A O 1
ATOM 2094 N N . PHE A 1 268 ? 8.913 20.586 -23.275 1.00 92.06 268 PHE A N 1
ATOM 2095 C CA . PHE A 1 268 ? 9.597 21.507 -22.371 1.00 92.06 268 PHE A CA 1
ATOM 2096 C C . PHE A 1 268 ? 11.010 21.007 -22.045 1.00 92.06 268 PHE A C 1
ATOM 2098 O O . PHE A 1 268 ? 11.227 19.833 -21.711 1.00 92.06 268 PHE A O 1
ATOM 2105 N N . SER A 1 269 ? 11.971 21.923 -22.105 1.00 93.31 269 SER A N 1
ATOM 2106 C CA . SER A 1 269 ? 13.338 21.728 -21.629 1.00 93.31 269 SER A CA 1
ATOM 2107 C C . SER A 1 269 ? 13.389 21.586 -20.104 1.00 93.31 269 SER A C 1
ATOM 2109 O O . SER A 1 269 ? 12.458 21.947 -19.377 1.00 93.31 269 SER A O 1
ATOM 2111 N N . VAL A 1 270 ? 14.509 21.068 -19.590 1.00 93.06 270 VAL A N 1
ATOM 2112 C CA . VAL A 1 270 ? 14.724 20.993 -18.139 1.00 93.06 270 VAL A CA 1
ATOM 2113 C C . VAL A 1 270 ? 14.728 22.387 -17.505 1.00 93.06 270 VAL A C 1
ATOM 2115 O O . VAL A 1 270 ? 14.130 22.559 -16.446 1.00 93.06 270 VAL A O 1
ATOM 2118 N N . ASP A 1 271 ? 15.307 23.390 -18.170 1.00 94.88 271 ASP A N 1
ATOM 2119 C CA . ASP A 1 271 ? 15.419 24.755 -17.648 1.00 94.88 271 ASP A CA 1
ATOM 2120 C C . ASP A 1 271 ? 14.054 25.451 -17.538 1.00 94.88 271 ASP A C 1
ATOM 2122 O O . ASP A 1 271 ? 13.767 26.075 -16.516 1.00 94.88 271 ASP A O 1
ATOM 2126 N N . GLU A 1 272 ? 13.159 25.276 -18.517 1.00 93.38 272 GLU A N 1
ATOM 2127 C CA . GLU A 1 272 ? 11.784 25.801 -18.453 1.00 93.38 272 GLU A CA 1
ATOM 2128 C C . GLU A 1 272 ? 10.985 25.178 -17.300 1.00 93.38 272 GLU A C 1
ATOM 2130 O O . GLU A 1 272 ? 10.304 25.883 -16.547 1.00 93.38 272 GLU A O 1
ATOM 2135 N N . LEU A 1 273 ? 11.098 23.858 -17.108 1.00 93.62 273 LEU A N 1
ATOM 2136 C CA . LEU A 1 273 ? 10.451 23.169 -15.988 1.00 93.62 273 LEU A CA 1
ATOM 2137 C C . LEU A 1 273 ? 11.066 23.588 -14.640 1.00 93.62 273 LEU A C 1
ATOM 2139 O O . LEU A 1 273 ? 10.347 23.743 -13.650 1.00 93.62 273 LEU A O 1
ATOM 2143 N N . GLN A 1 274 ? 12.380 23.816 -14.578 1.00 93.88 274 GLN A N 1
ATOM 2144 C CA . GLN A 1 274 ? 13.048 24.334 -13.382 1.00 93.88 274 GLN A CA 1
ATOM 2145 C C . GLN A 1 274 ? 12.681 25.789 -13.073 1.00 93.88 274 GLN A C 1
ATOM 2147 O O . GLN A 1 274 ? 12.590 26.138 -11.894 1.00 93.88 274 GLN A O 1
ATOM 2152 N N . ALA A 1 275 ? 12.445 26.623 -14.086 1.00 91.19 275 ALA A N 1
ATOM 2153 C CA . ALA A 1 275 ? 11.980 27.994 -13.911 1.00 91.19 275 ALA A CA 1
ATOM 2154 C C . ALA A 1 275 ? 10.549 28.029 -13.349 1.00 91.19 275 ALA A C 1
ATOM 2156 O O . ALA A 1 275 ? 10.304 28.689 -12.339 1.00 91.19 275 ALA A O 1
ATOM 2157 N N . LYS A 1 276 ? 9.624 27.254 -13.938 1.00 91.25 276 LYS A N 1
ATOM 2158 C CA . LYS A 1 276 ? 8.199 27.239 -13.553 1.00 91.25 276 LYS A CA 1
ATOM 2159 C C . LYS A 1 276 ? 7.931 26.531 -12.213 1.00 91.25 276 LYS A C 1
ATOM 2161 O O . LYS A 1 276 ? 7.135 27.022 -11.413 1.00 91.25 276 LYS A O 1
ATOM 2166 N N . PHE A 1 277 ? 8.602 25.407 -11.929 1.00 89.19 277 PHE A N 1
ATOM 2167 C CA . PHE A 1 277 ? 8.333 24.566 -10.741 1.00 89.19 277 PHE A CA 1
ATOM 2168 C C . PHE A 1 277 ? 9.469 24.545 -9.702 1.00 89.19 277 PHE A C 1
ATOM 2170 O O . PHE A 1 277 ? 9.346 23.914 -8.650 1.00 89.19 277 PHE A O 1
ATOM 2177 N N . GLY A 1 278 ? 10.575 25.245 -9.959 1.00 90.50 278 GLY A N 1
ATOM 2178 C CA . GLY A 1 278 ? 11.781 25.227 -9.132 1.00 90.50 278 GLY A CA 1
ATOM 2179 C C . GLY A 1 278 ? 12.728 24.067 -9.469 1.00 90.50 278 GLY A C 1
ATOM 2180 O O . GLY A 1 278 ? 12.301 22.989 -9.881 1.00 90.50 278 GLY A O 1
ATOM 2181 N N . ARG A 1 279 ? 14.035 24.277 -9.244 1.00 88.88 279 ARG A N 1
ATOM 2182 C CA . ARG A 1 279 ? 15.131 23.384 -9.683 1.00 88.88 279 ARG A CA 1
ATOM 2183 C C . ARG A 1 279 ? 14.907 21.886 -9.425 1.00 88.88 279 ARG A C 1
ATOM 2185 O O . ARG A 1 279 ? 15.074 21.080 -10.335 1.00 88.88 279 ARG A O 1
ATOM 2192 N N . VAL A 1 280 ? 14.524 21.512 -8.201 1.00 89.75 280 VAL A N 1
ATOM 2193 C CA . VAL A 1 280 ? 14.348 20.099 -7.812 1.00 89.75 280 VAL A CA 1
ATOM 2194 C C . VAL A 1 280 ? 13.142 19.480 -8.520 1.00 89.75 280 VAL A C 1
ATOM 2196 O O . VAL A 1 280 ? 13.277 18.462 -9.193 1.00 89.75 280 VAL A O 1
ATOM 2199 N N . THR A 1 281 ? 11.973 20.113 -8.405 1.00 90.62 281 THR A N 1
ATOM 2200 C CA . THR A 1 281 ? 10.720 19.593 -8.964 1.00 90.62 281 THR A CA 1
ATOM 2201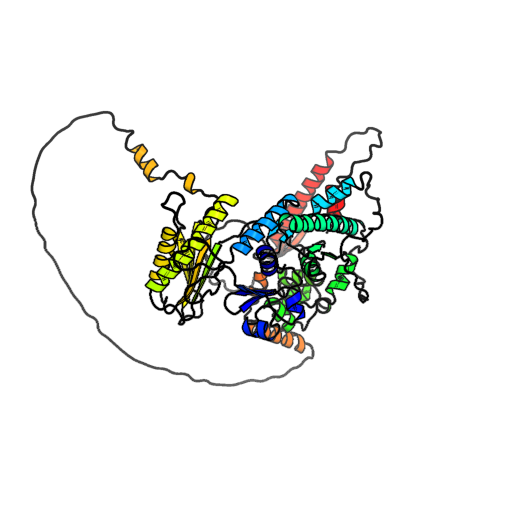 C C . THR A 1 281 ? 10.742 19.591 -10.491 1.00 90.62 281 THR A C 1
ATOM 2203 O O . THR A 1 281 ? 10.279 18.625 -11.085 1.00 90.62 281 THR A O 1
ATOM 2206 N N . GLY A 1 282 ? 11.339 20.603 -11.131 1.00 93.12 282 GLY A N 1
ATOM 2207 C CA . GLY A 1 282 ? 11.503 20.665 -12.585 1.00 93.12 282 GLY A CA 1
ATOM 2208 C C . GLY A 1 282 ? 12.422 19.575 -13.147 1.00 93.12 282 GLY A C 1
ATOM 2209 O O . GLY A 1 282 ? 12.046 18.900 -14.102 1.00 93.12 282 GLY A O 1
ATOM 2210 N N . ALA A 1 283 ? 13.583 19.331 -12.520 1.00 92.19 283 ALA A N 1
ATOM 2211 C CA . ALA A 1 283 ? 14.473 18.232 -12.918 1.00 92.19 283 ALA A CA 1
ATOM 2212 C C . ALA A 1 283 ? 13.825 16.856 -12.716 1.00 92.19 283 ALA A C 1
ATOM 2214 O O . ALA A 1 283 ? 13.871 16.009 -13.609 1.00 92.19 283 ALA A O 1
ATOM 2215 N N . TRP A 1 284 ? 13.182 16.643 -11.564 1.00 93.31 284 TRP A N 1
ATOM 2216 C CA . TRP A 1 284 ? 12.450 15.406 -11.298 1.00 93.31 284 TRP A CA 1
ATOM 2217 C C . TRP A 1 284 ? 11.314 15.195 -12.308 1.00 93.31 284 TRP A C 1
ATOM 2219 O O . TRP A 1 284 ? 11.180 14.102 -12.849 1.00 93.31 284 TRP A O 1
ATOM 2229 N N . LEU A 1 285 ? 10.545 16.242 -12.624 1.00 92.94 285 LEU A N 1
ATOM 2230 C CA . LEU A 1 285 ? 9.463 16.197 -13.607 1.00 92.94 285 LEU A CA 1
ATOM 2231 C C . LEU A 1 285 ? 9.980 15.833 -15.009 1.00 92.94 285 LEU A C 1
ATOM 2233 O O . LEU A 1 285 ? 9.394 14.984 -15.681 1.00 92.94 285 LEU A O 1
ATOM 2237 N N . PHE A 1 286 ? 11.105 16.421 -15.424 1.00 93.69 286 PHE A N 1
ATOM 2238 C CA . PHE A 1 286 ? 11.754 16.123 -16.701 1.00 93.69 286 PHE A CA 1
ATOM 2239 C C . PHE A 1 286 ? 12.161 14.642 -16.820 1.00 93.69 286 PHE A C 1
ATOM 2241 O O . PHE A 1 286 ? 11.923 14.023 -17.862 1.00 93.69 286 PHE A O 1
ATOM 2248 N N . GLY A 1 287 ? 12.741 14.072 -15.756 1.00 93.12 287 GLY A N 1
ATOM 2249 C CA . GLY A 1 287 ? 13.166 12.670 -15.701 1.00 93.12 287 GLY A CA 1
ATOM 2250 C C . GLY A 1 287 ? 12.001 11.683 -15.584 1.00 93.12 287 GLY A C 1
ATOM 2251 O O . GLY A 1 287 ? 11.898 10.751 -16.384 1.00 93.12 287 GLY A O 1
ATOM 2252 N N . ILE A 1 288 ? 11.076 11.914 -14.646 1.00 93.81 288 ILE A N 1
ATOM 2253 C CA . ILE A 1 288 ? 9.995 10.969 -14.326 1.00 93.81 288 ILE A CA 1
ATOM 2254 C C . ILE A 1 288 ? 9.051 10.749 -15.513 1.00 93.81 288 ILE A C 1
ATOM 2256 O O . ILE A 1 288 ? 8.593 9.631 -15.741 1.00 93.81 288 ILE A O 1
ATOM 2260 N N . CYS A 1 289 ? 8.825 11.785 -16.331 1.00 92.75 289 CYS A N 1
ATOM 2261 C CA . CYS A 1 289 ? 8.024 11.691 -17.553 1.00 92.75 289 CYS A CA 1
ATOM 2262 C C . CYS A 1 289 ? 8.705 10.885 -18.658 1.00 92.75 289 CYS A C 1
ATOM 2264 O O . CYS A 1 289 ? 8.022 10.415 -19.559 1.00 92.75 289 CYS A O 1
ATOM 2266 N N . ARG A 1 290 ? 10.029 10.714 -18.595 1.00 92.06 290 ARG A N 1
ATOM 2267 C CA . ARG A 1 290 ? 10.834 9.882 -19.503 1.00 92.06 290 ARG A CA 1
ATOM 2268 C C . ARG A 1 290 ? 11.106 8.489 -18.916 1.00 92.06 290 ARG A C 1
ATOM 2270 O O . ARG A 1 290 ? 11.876 7.721 -19.477 1.00 92.06 290 ARG A O 1
ATOM 2277 N N . GLY A 1 291 ? 10.463 8.148 -17.794 1.00 91.62 291 GLY A N 1
ATOM 2278 C CA . GLY A 1 291 ? 10.629 6.867 -17.104 1.00 91.62 291 GLY A CA 1
ATOM 2279 C C . GLY A 1 291 ? 11.898 6.765 -16.254 1.00 91.62 291 GLY A C 1
ATOM 2280 O O . GLY A 1 291 ? 12.192 5.680 -15.759 1.00 91.62 291 GLY A O 1
ATOM 2281 N N . ILE A 1 292 ? 12.628 7.869 -16.064 1.00 91.06 292 ILE A N 1
ATOM 2282 C CA . ILE A 1 292 ? 13.854 7.937 -15.262 1.00 91.06 292 ILE A CA 1
ATOM 2283 C C . ILE A 1 292 ? 13.469 8.253 -13.809 1.00 91.06 292 ILE A C 1
ATOM 2285 O O . ILE A 1 292 ? 12.874 9.292 -13.525 1.00 91.06 292 ILE A O 1
ATOM 2289 N N . ASP A 1 293 ? 13.800 7.348 -12.889 1.00 92.06 293 ASP A N 1
ATOM 2290 C CA . ASP A 1 293 ? 13.508 7.450 -11.454 1.00 92.06 293 ASP A CA 1
ATOM 2291 C C . ASP A 1 293 ? 14.683 6.858 -10.667 1.00 92.06 293 ASP A C 1
ATOM 2293 O O . ASP A 1 293 ? 14.885 5.646 -10.697 1.00 92.06 293 ASP A O 1
ATOM 2297 N N . SER A 1 294 ? 15.448 7.706 -9.978 1.00 89.12 294 SER A N 1
ATOM 2298 C CA . SER A 1 294 ? 16.589 7.312 -9.137 1.00 89.12 294 SER A CA 1
ATOM 2299 C C . SER A 1 294 ? 16.215 7.104 -7.660 1.00 89.12 294 SER A C 1
ATOM 2301 O O . SER A 1 294 ? 17.089 7.046 -6.797 1.00 89.12 294 SER A O 1
ATOM 2303 N N . GLU A 1 295 ? 14.921 7.013 -7.324 1.00 91.44 295 GLU A N 1
ATOM 2304 C CA . GLU A 1 295 ? 14.482 6.771 -5.946 1.00 91.44 295 GLU A CA 1
ATOM 2305 C C . GLU A 1 295 ? 14.816 5.329 -5.505 1.00 91.44 295 GLU A C 1
ATOM 2307 O O . GLU A 1 295 ? 14.125 4.374 -5.871 1.00 91.44 295 GLU A O 1
ATOM 2312 N N . GLU A 1 296 ? 15.846 5.171 -4.667 1.00 93.19 296 GLU A N 1
ATOM 2313 C CA . GLU A 1 296 ? 16.287 3.881 -4.112 1.00 93.19 296 GLU A CA 1
ATOM 2314 C C . GLU A 1 296 ? 15.172 3.117 -3.372 1.00 93.19 296 GLU A C 1
ATOM 2316 O O . GLU A 1 296 ? 14.289 3.704 -2.735 1.00 93.19 296 GLU A O 1
ATOM 2321 N N . VAL A 1 297 ? 15.228 1.780 -3.383 1.00 94.31 297 VAL A N 1
ATOM 2322 C CA . VAL A 1 297 ? 14.362 0.929 -2.549 1.00 94.31 297 VAL A CA 1
ATOM 2323 C C . VAL A 1 297 ? 14.875 0.952 -1.107 1.00 94.31 297 VAL A C 1
ATOM 2325 O O . VAL A 1 297 ? 15.782 0.213 -0.737 1.00 94.31 297 VAL A O 1
ATOM 2328 N N . VAL A 1 298 ? 14.277 1.779 -0.250 1.00 90.44 298 VAL A N 1
ATOM 2329 C CA . VAL A 1 298 ? 14.746 1.913 1.138 1.00 90.44 298 VAL A CA 1
ATOM 2330 C C . VAL A 1 298 ? 14.128 0.834 2.026 1.00 90.44 298 VAL A C 1
ATOM 2332 O O . VAL A 1 298 ? 12.910 0.793 2.213 1.00 90.44 298 VAL A O 1
ATOM 2335 N N . HIS A 1 299 ? 14.968 0.005 2.650 1.00 87.38 299 HIS A N 1
ATOM 2336 C CA . HIS A 1 299 ? 14.538 -1.056 3.565 1.00 87.38 299 HIS A CA 1
ATOM 2337 C C . HIS A 1 299 ? 13.622 -0.522 4.689 1.00 87.38 299 HIS A C 1
ATOM 2339 O O . HIS A 1 299 ? 14.048 0.174 5.616 1.00 87.38 299 HIS A O 1
ATOM 2345 N N . ARG A 1 300 ? 12.329 -0.862 4.617 1.00 81.38 300 ARG A N 1
ATOM 2346 C CA . ARG A 1 300 ? 11.276 -0.317 5.489 1.00 81.38 300 ARG A CA 1
ATOM 2347 C C . ARG A 1 300 ? 10.233 -1.388 5.778 1.00 81.38 300 ARG A C 1
ATOM 2349 O O . ARG A 1 300 ? 9.169 -1.406 5.173 1.00 81.38 300 ARG A O 1
ATOM 2356 N N . ASN A 1 301 ? 10.506 -2.259 6.743 1.00 70.81 301 ASN A N 1
ATOM 2357 C CA . ASN A 1 301 ? 9.629 -3.406 7.020 1.00 70.81 301 ASN A CA 1
ATOM 2358 C C . ASN A 1 301 ? 8.444 -3.089 7.948 1.00 70.81 301 ASN A C 1
ATOM 2360 O O . ASN A 1 301 ? 7.409 -3.761 7.886 1.00 70.81 301 ASN A O 1
ATOM 2364 N N . VAL A 1 302 ? 8.578 -2.065 8.798 1.00 79.75 302 VAL A N 1
ATOM 2365 C CA . VAL A 1 302 ? 7.705 -1.820 9.959 1.00 79.75 302 VAL A CA 1
ATOM 2366 C C . VAL A 1 302 ? 7.081 -0.420 9.954 1.00 79.75 302 VAL A C 1
ATOM 2368 O O . VAL A 1 302 ? 7.672 0.550 9.482 1.00 79.75 302 VAL A O 1
ATOM 2371 N N . ALA A 1 303 ? 5.865 -0.294 10.493 1.00 84.19 303 ALA A N 1
ATOM 2372 C CA . ALA A 1 303 ? 5.138 0.977 10.521 1.00 84.19 303 ALA A CA 1
ATOM 2373 C C . ALA A 1 303 ? 5.776 1.993 11.492 1.00 84.19 303 ALA A C 1
ATOM 2375 O O . ALA A 1 303 ? 6.196 1.619 12.588 1.00 84.19 303 ALA A O 1
ATOM 2376 N N . LYS A 1 304 ? 5.794 3.287 11.127 1.00 86.94 304 LYS A N 1
ATOM 2377 C CA . LYS A 1 304 ? 6.302 4.386 11.983 1.00 86.94 304 LYS A CA 1
ATOM 2378 C C . LYS A 1 304 ? 5.382 4.717 13.175 1.00 86.94 304 LYS A C 1
ATOM 2380 O O . LYS A 1 304 ? 5.830 5.308 14.156 1.00 86.94 304 LYS A O 1
ATOM 2385 N N . SER A 1 305 ? 4.102 4.358 13.092 1.00 92.81 305 SER A N 1
ATOM 2386 C CA . SER A 1 305 ? 3.098 4.581 14.137 1.00 92.81 305 SER A CA 1
ATOM 2387 C C . SER A 1 305 ? 1.955 3.570 14.041 1.00 92.81 305 SER A C 1
ATOM 2389 O O . SER A 1 305 ? 1.758 2.915 13.014 1.00 92.81 305 SER A O 1
ATOM 2391 N N . MET A 1 306 ? 1.177 3.454 15.116 1.00 94.19 306 MET A N 1
ATOM 2392 C CA . MET A 1 306 ? -0.012 2.606 15.181 1.00 94.19 306 MET A CA 1
ATOM 2393 C C . MET A 1 306 ? -1.196 3.426 15.675 1.00 94.19 306 MET A C 1
ATOM 2395 O O . MET A 1 306 ? -1.122 4.005 16.747 1.00 94.19 306 MET A O 1
ATOM 2399 N N . MET A 1 307 ? -2.280 3.491 14.898 1.00 95.94 307 MET A N 1
ATOM 2400 C CA . MET A 1 307 ? -3.468 4.292 15.217 1.00 95.94 307 MET A CA 1
ATOM 2401 C C . MET A 1 307 ? -4.735 3.437 15.234 1.00 95.94 307 MET A C 1
ATOM 2403 O O . MET A 1 307 ? -5.033 2.767 14.239 1.00 95.94 307 MET A O 1
ATOM 2407 N N . ALA A 1 308 ? -5.503 3.534 16.317 1.00 96.88 308 ALA A N 1
ATOM 2408 C CA . ALA A 1 308 ? -6.896 3.106 16.409 1.00 96.88 308 ALA A CA 1
ATOM 2409 C C . ALA A 1 308 ? -7.798 4.345 16.256 1.00 96.88 308 ALA A C 1
ATOM 2411 O O . ALA A 1 308 ? -7.535 5.383 16.860 1.00 96.88 308 ALA A O 1
ATOM 2412 N N . ALA A 1 309 ? -8.856 4.281 15.440 1.00 96.62 309 ALA A N 1
ATOM 2413 C CA . ALA A 1 309 ? -9.708 5.445 15.164 1.00 96.62 309 ALA A CA 1
ATOM 2414 C C . ALA A 1 309 ? -11.191 5.096 14.997 1.00 96.62 309 ALA A C 1
ATOM 2416 O O . ALA A 1 309 ? -11.538 4.083 14.387 1.00 96.62 309 ALA A O 1
ATOM 2417 N N . LYS A 1 310 ? -12.067 5.983 15.478 1.00 96.19 310 LYS A N 1
ATOM 2418 C CA . LYS A 1 310 ? -13.523 5.915 15.327 1.00 96.19 310 LYS A CA 1
ATOM 2419 C C . LYS A 1 310 ? -14.069 7.291 14.930 1.00 96.19 310 LYS A C 1
ATOM 2421 O O . LYS A 1 310 ? -13.744 8.312 15.529 1.00 96.19 310 LYS A O 1
ATOM 2426 N N . SER A 1 311 ? -14.907 7.314 13.898 1.00 95.00 311 SER A N 1
ATOM 2427 C CA . SER A 1 311 ? -15.779 8.456 13.600 1.00 95.00 311 SER A CA 1
ATOM 2428 C C . SER A 1 311 ? -17.166 8.209 14.193 1.00 95.00 311 SER A C 1
ATOM 2430 O O . SER A 1 311 ? -17.568 7.056 14.360 1.00 95.00 311 SER A O 1
ATOM 2432 N N . PHE A 1 312 ? -17.873 9.286 14.531 1.00 93.94 312 PHE A N 1
ATOM 2433 C CA . PHE A 1 312 ? -19.137 9.254 15.263 1.00 93.94 312 PHE A CA 1
ATOM 2434 C C . PHE A 1 312 ? -20.273 9.827 14.411 1.00 93.94 312 PHE A C 1
ATOM 2436 O O . PHE A 1 312 ? -20.169 10.927 13.867 1.00 93.94 312 PHE A O 1
ATOM 2443 N N . ARG A 1 313 ? -21.347 9.044 14.279 1.00 90.44 313 ARG A N 1
ATOM 2444 C CA . ARG A 1 313 ? -22.593 9.353 13.571 1.00 90.44 313 ARG A CA 1
ATOM 2445 C C . ARG A 1 313 ? -23.716 8.614 14.326 1.00 90.44 313 ARG A C 1
ATOM 2447 O O . ARG A 1 313 ? -23.763 7.390 14.213 1.00 90.44 313 ARG A O 1
ATOM 2454 N N . PRO A 1 314 ? -24.558 9.297 15.125 1.00 91.88 314 PRO A N 1
ATOM 2455 C CA . PRO A 1 314 ? -24.498 10.725 15.451 1.00 91.88 314 PRO A CA 1
ATOM 2456 C C . PRO A 1 314 ? -23.230 11.113 16.250 1.00 91.88 314 PRO A C 1
ATOM 2458 O O . PRO A 1 314 ? -22.545 10.239 16.785 1.00 91.88 314 PRO A O 1
ATOM 2461 N N . PRO A 1 315 ? -22.900 12.415 16.334 1.00 93.69 315 PRO A N 1
ATOM 2462 C CA . PRO A 1 315 ? -21.773 12.916 17.121 1.00 93.69 315 PRO A CA 1
ATOM 2463 C C . PRO A 1 315 ? -21.919 12.619 18.621 1.00 93.69 315 PRO A C 1
ATOM 2465 O O . PRO A 1 315 ? -23.015 12.705 19.178 1.00 93.69 315 PRO A O 1
ATOM 2468 N N . VAL A 1 316 ? -20.801 12.313 19.279 1.00 93.81 316 VAL A N 1
ATOM 2469 C CA . VAL A 1 316 ? -20.724 12.046 20.723 1.00 93.81 316 VAL A CA 1
ATOM 2470 C C . VAL A 1 316 ? -20.874 13.350 21.511 1.00 93.81 316 VAL A C 1
ATOM 2472 O O . VAL A 1 316 ? -20.259 14.359 21.164 1.00 93.81 316 VAL A O 1
ATOM 2475 N N . LYS A 1 317 ? -21.690 13.341 22.572 1.00 93.94 317 LYS A N 1
ATOM 2476 C CA . LYS A 1 317 ? -22.106 14.556 23.302 1.00 93.94 317 LYS A CA 1
ATOM 2477 C C . LYS A 1 317 ? -21.583 14.657 24.738 1.00 93.94 317 LYS A C 1
ATOM 2479 O O . LYS A 1 317 ? -21.645 15.740 25.307 1.00 93.94 317 LYS A O 1
ATOM 2484 N N . ASN A 1 318 ? -21.105 13.563 25.334 1.00 93.69 318 ASN A N 1
ATOM 2485 C CA . ASN A 1 318 ? -20.684 13.532 26.737 1.00 93.69 318 ASN A CA 1
ATOM 2486 C C . ASN A 1 318 ? -19.418 12.685 26.965 1.00 93.69 318 ASN A C 1
ATOM 2488 O O . ASN A 1 318 ? -18.984 11.927 26.096 1.00 93.69 318 ASN A O 1
ATOM 2492 N N . LEU A 1 319 ? -18.820 12.822 28.154 1.00 93.38 319 LEU A N 1
ATOM 2493 C CA . LEU A 1 319 ? -17.572 12.138 28.505 1.00 93.38 319 LEU A CA 1
ATOM 2494 C C . LEU A 1 319 ? -17.747 10.620 28.692 1.00 93.38 319 LEU A C 1
ATOM 2496 O O . LEU A 1 319 ? -16.831 9.880 28.358 1.00 93.38 319 LEU A O 1
ATOM 2500 N N . GLN A 1 320 ? -18.916 10.147 29.134 1.00 94.25 320 GLN A N 1
ATOM 2501 C CA . GLN A 1 320 ? -19.200 8.712 29.311 1.00 94.25 320 GLN A CA 1
ATOM 2502 C C . GLN A 1 320 ? -19.126 7.950 27.979 1.00 94.25 320 GLN A C 1
ATOM 2504 O O . GLN A 1 320 ? -18.493 6.900 27.883 1.00 94.25 320 GLN A O 1
ATOM 2509 N N . GLN A 1 321 ? -19.698 8.521 26.915 1.00 94.38 321 GLN A N 1
ATOM 2510 C CA . GLN A 1 321 ? -19.576 7.997 25.553 1.00 94.38 321 GLN A CA 1
ATOM 2511 C C . GLN A 1 321 ? -18.116 7.981 25.076 1.00 94.38 321 GLN A C 1
ATOM 2513 O O . GLN A 1 321 ? -17.698 7.028 24.422 1.00 94.38 321 GLN A O 1
ATOM 2518 N N . ILE A 1 322 ? -17.324 9.008 25.410 1.00 95.25 322 ILE A N 1
ATOM 2519 C CA . ILE A 1 322 ? -15.887 9.032 25.098 1.00 95.25 322 ILE A CA 1
ATOM 2520 C C . ILE A 1 322 ? -15.136 7.943 25.864 1.00 95.25 322 ILE A C 1
ATOM 2522 O O . ILE A 1 322 ? -14.322 7.267 25.250 1.00 95.25 322 ILE A O 1
ATOM 2526 N N . GLN A 1 323 ? -15.416 7.741 27.154 1.00 95.50 323 GLN A N 1
ATOM 2527 C CA . GLN A 1 323 ? -14.795 6.695 27.973 1.00 95.50 323 GLN A CA 1
ATOM 2528 C C . GLN A 1 323 ? -15.075 5.300 27.396 1.00 95.50 323 GLN A C 1
ATOM 2530 O O . GLN A 1 323 ? -14.139 4.540 27.176 1.00 95.50 323 GLN A O 1
ATOM 2535 N N . HIS A 1 324 ? -16.329 5.007 27.037 1.00 95.19 324 HIS A N 1
ATOM 2536 C CA . HIS A 1 324 ? -16.705 3.760 26.361 1.00 95.19 324 HIS A CA 1
ATOM 2537 C C . HIS A 1 324 ? -15.910 3.527 25.058 1.00 95.19 324 HIS A C 1
ATOM 2539 O O . HIS A 1 324 ? -15.332 2.458 24.857 1.00 95.19 324 HIS A O 1
ATOM 2545 N N . TRP A 1 325 ? -15.816 4.535 24.181 1.00 96.75 325 TRP A N 1
ATOM 2546 C CA . TRP A 1 325 ? -15.009 4.405 22.963 1.00 96.75 325 TRP A CA 1
ATOM 2547 C C . TRP A 1 325 ? -13.504 4.363 23.246 1.00 96.75 325 TRP A C 1
ATOM 2549 O O . TRP A 1 325 ? -12.778 3.696 22.512 1.00 96.75 325 TRP A O 1
ATOM 2559 N N . ALA A 1 326 ? -13.025 5.031 24.297 1.00 96.69 326 ALA A N 1
ATOM 2560 C CA . ALA A 1 326 ? -11.634 4.987 24.726 1.00 96.69 326 ALA A CA 1
ATOM 2561 C C . ALA A 1 326 ? -11.229 3.581 25.179 1.00 96.69 326 ALA A C 1
ATOM 2563 O O . ALA A 1 326 ? -10.125 3.178 24.834 1.00 96.69 326 ALA A O 1
ATOM 2564 N N . THR A 1 327 ? -12.117 2.816 25.830 1.00 96.62 327 THR A N 1
ATOM 2565 C CA . THR A 1 327 ? -11.903 1.388 26.131 1.00 96.62 327 THR A CA 1
ATOM 2566 C C . THR A 1 327 ? -11.641 0.583 24.858 1.00 96.62 327 THR A C 1
ATOM 2568 O O . THR A 1 327 ? -10.632 -0.104 24.754 1.00 96.62 327 THR A O 1
ATOM 2571 N N . ILE A 1 328 ? -12.488 0.724 23.834 1.00 97.00 328 ILE A N 1
ATOM 2572 C CA . ILE A 1 328 ? -12.329 -0.015 22.567 1.00 97.00 328 ILE A CA 1
ATOM 2573 C C . ILE A 1 328 ? -11.056 0.425 21.814 1.00 97.00 328 ILE A C 1
ATOM 2575 O O . ILE A 1 328 ? -10.322 -0.405 21.277 1.00 97.00 328 ILE A O 1
ATOM 2579 N N . LEU A 1 329 ? -10.768 1.732 21.776 1.00 97.31 329 LEU A N 1
ATOM 2580 C CA . LEU A 1 329 ? -9.554 2.272 21.151 1.00 97.31 329 LEU A CA 1
ATOM 2581 C C . LEU A 1 329 ? -8.277 1.862 21.900 1.00 97.31 329 LEU A C 1
ATOM 2583 O O . LEU A 1 329 ? -7.263 1.597 21.257 1.00 97.31 329 LEU A O 1
ATOM 2587 N N . GLY A 1 330 ? -8.329 1.816 23.232 1.00 96.38 330 GLY A N 1
ATOM 2588 C CA . GLY A 1 330 ? -7.235 1.401 24.102 1.00 96.38 330 GLY A CA 1
ATOM 2589 C C . GLY A 1 330 ? -6.926 -0.084 23.964 1.00 96.38 330 GLY A C 1
ATOM 2590 O O . GLY A 1 330 ? -5.758 -0.425 23.821 1.00 96.38 330 GLY A O 1
ATOM 2591 N N . THR A 1 331 ? -7.947 -0.944 23.895 1.00 96.19 331 THR A N 1
ATOM 2592 C CA . THR A 1 331 ? -7.788 -2.383 23.624 1.00 96.19 331 THR A CA 1
ATOM 2593 C C . THR A 1 331 ? -7.133 -2.647 22.268 1.00 96.19 331 THR A C 1
ATOM 2595 O O . THR A 1 331 ? -6.116 -3.330 22.216 1.00 96.19 331 THR A O 1
ATOM 2598 N N . GLU A 1 332 ? -7.634 -2.059 21.173 1.00 96.50 332 GLU A N 1
ATOM 2599 C CA . GLU A 1 332 ? -7.014 -2.240 19.847 1.00 96.50 332 GLU A CA 1
ATOM 2600 C C . GLU A 1 332 ? -5.566 -1.729 19.809 1.00 96.50 332 GLU A C 1
ATOM 2602 O O . GLU A 1 332 ? -4.697 -2.346 19.189 1.00 96.50 332 GLU A O 1
ATOM 2607 N N . LEU A 1 333 ? -5.290 -0.593 20.459 1.00 95.75 333 LEU A N 1
ATOM 2608 C CA . LEU A 1 333 ? -3.940 -0.039 20.498 1.00 95.75 333 LEU A CA 1
ATOM 2609 C C . LEU A 1 333 ? -3.002 -0.873 21.384 1.00 95.75 333 LEU A C 1
ATOM 2611 O O . LEU A 1 333 ? -1.840 -1.031 21.022 1.00 95.75 333 LEU A O 1
ATOM 2615 N N . TYR A 1 334 ? -3.504 -1.434 22.488 1.00 95.19 334 TYR A N 1
ATOM 2616 C CA . TYR A 1 334 ? -2.780 -2.362 23.358 1.00 95.19 334 TYR A CA 1
ATOM 2617 C C . TYR A 1 334 ? -2.355 -3.611 22.587 1.00 95.19 334 TYR A C 1
ATOM 2619 O O . TYR A 1 334 ? -1.156 -3.858 22.475 1.00 95.19 334 TYR A O 1
ATOM 2627 N N . THR A 1 335 ? -3.307 -4.342 21.988 1.00 93.19 335 THR A N 1
ATOM 2628 C CA . THR A 1 335 ? -3.021 -5.574 21.231 1.00 93.19 335 THR A CA 1
ATOM 2629 C C . THR A 1 335 ? -1.973 -5.313 20.158 1.00 93.19 335 THR A C 1
ATOM 2631 O O . THR A 1 335 ? -0.989 -6.031 20.064 1.00 93.19 335 THR A O 1
ATOM 2634 N N . ARG A 1 336 ? -2.114 -4.223 19.397 1.00 93.38 336 ARG A N 1
ATOM 2635 C CA . ARG A 1 336 ? -1.159 -3.887 18.334 1.00 93.38 336 ARG A CA 1
ATOM 2636 C C . ARG A 1 336 ? 0.231 -3.512 18.843 1.00 93.38 336 ARG A C 1
ATOM 2638 O O . ARG A 1 336 ? 1.197 -3.778 18.139 1.00 93.38 336 ARG A O 1
ATOM 2645 N N . VAL A 1 337 ? 0.346 -2.893 20.019 1.00 94.06 337 VAL A N 1
ATOM 2646 C CA . VAL A 1 337 ? 1.648 -2.588 20.637 1.00 94.06 337 VAL A CA 1
ATOM 2647 C C . VAL A 1 337 ? 2.314 -3.851 21.182 1.00 94.06 337 VAL A C 1
ATOM 2649 O O . VAL A 1 337 ? 3.528 -3.968 21.053 1.00 94.06 337 VAL A O 1
ATOM 2652 N N . ILE A 1 338 ? 1.548 -4.808 21.714 1.00 92.69 338 ILE A N 1
ATOM 2653 C CA . ILE A 1 338 ? 2.070 -6.125 22.109 1.00 92.69 338 ILE A CA 1
ATOM 2654 C C . ILE A 1 338 ? 2.512 -6.930 20.874 1.00 92.69 338 ILE A C 1
ATOM 2656 O O . ILE A 1 338 ? 3.688 -7.278 20.801 1.00 92.69 338 ILE A O 1
ATOM 2660 N N . ASP A 1 339 ? 1.639 -7.107 19.868 1.00 90.25 339 ASP A N 1
ATOM 2661 C CA . ASP A 1 339 ? 1.953 -7.781 18.591 1.00 90.25 339 ASP A CA 1
ATOM 2662 C C . ASP A 1 339 ? 3.246 -7.196 17.957 1.00 90.25 339 ASP A C 1
ATOM 2664 O O . ASP A 1 339 ? 4.095 -7.920 17.438 1.00 90.25 339 ASP A O 1
ATOM 2668 N N . ASP A 1 340 ? 3.419 -5.868 17.993 1.00 91.56 340 ASP A N 1
ATOM 2669 C CA . ASP A 1 340 ? 4.591 -5.172 17.442 1.00 91.56 340 ASP A CA 1
ATOM 2670 C C . ASP A 1 340 ? 5.850 -5.283 18.318 1.00 91.56 340 ASP A C 1
ATOM 2672 O O . ASP A 1 340 ? 6.956 -5.337 17.779 1.00 91.56 340 ASP A O 1
ATOM 2676 N N . PHE A 1 341 ? 5.708 -5.336 19.646 1.00 91.38 341 PHE A N 1
ATOM 2677 C CA . PHE A 1 341 ? 6.827 -5.546 20.564 1.00 91.38 341 PHE A CA 1
ATOM 2678 C C . PHE A 1 341 ? 7.379 -6.970 20.443 1.00 91.38 341 PHE A C 1
ATOM 2680 O O . PHE A 1 341 ? 8.588 -7.133 20.296 1.00 91.38 341 PHE A O 1
ATOM 2687 N N . GLU A 1 342 ? 6.513 -7.986 20.426 1.00 90.12 342 GLU A N 1
ATOM 2688 C CA . GLU A 1 342 ? 6.914 -9.388 20.262 1.00 90.12 342 GLU A CA 1
ATOM 2689 C C . GLU A 1 342 ? 7.690 -9.602 18.955 1.00 90.12 342 GLU A C 1
ATOM 2691 O O . GLU A 1 342 ? 8.765 -10.206 18.958 1.00 90.12 342 GLU A O 1
ATOM 2696 N N . LEU A 1 343 ? 7.188 -9.042 17.847 1.00 86.12 343 LEU A N 1
ATOM 2697 C CA . LEU A 1 343 ? 7.785 -9.195 16.519 1.00 86.12 343 LEU A CA 1
ATOM 2698 C C . LEU A 1 343 ? 9.024 -8.319 16.280 1.00 86.12 343 LEU A C 1
ATOM 2700 O O . LEU A 1 343 ? 9.941 -8.758 15.589 1.00 86.12 343 LEU A O 1
ATOM 2704 N N . ASN A 1 344 ? 9.045 -7.080 16.787 1.00 87.81 344 ASN A N 1
ATOM 2705 C CA . ASN A 1 344 ? 10.023 -6.058 16.382 1.00 87.81 344 ASN A CA 1
ATOM 2706 C C . ASN A 1 344 ? 10.840 -5.460 17.545 1.00 87.81 344 ASN A C 1
ATOM 2708 O O . ASN A 1 344 ? 11.630 -4.545 17.311 1.00 87.81 344 ASN A O 1
ATOM 2712 N N . GLN A 1 345 ? 10.651 -5.942 18.781 1.00 90.06 345 GLN A N 1
ATOM 2713 C CA . GLN A 1 345 ? 11.406 -5.564 19.991 1.00 90.06 345 GLN A CA 1
ATOM 2714 C C . GLN A 1 345 ? 11.505 -4.043 20.209 1.00 90.06 345 GLN A C 1
ATOM 2716 O O . GLN A 1 345 ? 12.554 -3.483 20.546 1.00 90.06 345 GLN A O 1
ATOM 2721 N N . ARG A 1 346 ? 10.381 -3.352 19.983 1.00 91.75 346 ARG A N 1
ATOM 2722 C CA . ARG A 1 346 ? 10.275 -1.890 20.024 1.00 91.75 346 ARG A CA 1
ATOM 2723 C C . ARG A 1 346 ? 9.053 -1.424 20.808 1.00 91.75 346 ARG A C 1
ATOM 2725 O O . ARG A 1 346 ? 8.008 -2.065 20.778 1.00 91.75 346 ARG A O 1
ATOM 2732 N N . TRP A 1 347 ? 9.186 -0.289 21.485 1.00 93.62 347 TRP A N 1
ATOM 2733 C CA . TRP A 1 347 ? 8.159 0.309 22.334 1.00 93.62 347 TRP A CA 1
ATOM 2734 C C . TRP A 1 347 ? 7.809 1.732 21.868 1.00 93.62 347 TRP A C 1
ATOM 2736 O O . TRP A 1 347 ? 8.691 2.439 21.363 1.00 93.62 347 TRP A O 1
ATOM 2746 N N . PRO A 1 348 ? 6.552 2.196 22.005 1.00 95.31 348 PRO A N 1
ATOM 2747 C CA . PRO A 1 348 ? 6.194 3.573 21.679 1.00 95.31 348 PRO A CA 1
ATOM 2748 C C . PRO A 1 348 ? 6.689 4.550 22.749 1.00 95.31 348 PRO A C 1
ATOM 2750 O O . PRO A 1 348 ? 6.606 4.274 23.942 1.00 95.31 348 PRO A O 1
ATOM 2753 N N . LYS A 1 349 ? 7.123 5.743 22.333 1.00 94.56 349 LYS A N 1
ATOM 2754 C CA . LYS A 1 349 ? 7.473 6.838 23.257 1.00 94.56 349 LYS A CA 1
ATOM 2755 C C . LYS A 1 349 ? 6.260 7.688 23.640 1.00 94.56 349 LYS A C 1
ATOM 2757 O O . LYS A 1 349 ? 6.149 8.128 24.782 1.00 94.56 349 LYS A O 1
ATOM 2762 N N . ASN A 1 350 ? 5.333 7.910 22.705 1.00 96.12 350 ASN A N 1
ATOM 2763 C CA . ASN A 1 350 ? 4.216 8.841 22.885 1.00 96.12 350 ASN A CA 1
ATOM 2764 C C . ASN A 1 350 ? 2.858 8.191 22.599 1.00 96.12 350 ASN A C 1
ATOM 2766 O O . ASN A 1 350 ? 2.703 7.439 21.634 1.00 96.12 350 ASN A O 1
ATOM 2770 N N . LEU A 1 351 ? 1.861 8.562 23.402 1.00 97.44 351 LEU A N 1
ATOM 2771 C CA . LEU A 1 351 ? 0.442 8.392 23.108 1.00 97.44 351 LEU A CA 1
ATOM 2772 C C . LEU A 1 351 ? -0.114 9.740 22.635 1.00 97.44 351 LEU A C 1
ATOM 2774 O O . LEU A 1 351 ? -0.057 10.728 23.365 1.00 97.44 351 LEU A O 1
ATOM 2778 N N . VAL A 1 352 ? -0.669 9.783 21.427 1.00 97.62 352 VAL A N 1
ATOM 2779 C CA . VAL A 1 352 ? -1.267 10.983 20.827 1.00 97.62 352 VAL A CA 1
ATOM 2780 C C . VAL A 1 352 ? -2.742 10.720 20.558 1.00 97.62 352 VAL A C 1
ATOM 2782 O O . VAL A 1 352 ? -3.075 9.760 19.867 1.00 97.62 352 VAL A O 1
ATOM 2785 N N . ILE A 1 353 ? -3.635 11.572 21.058 1.00 97.25 353 ILE A N 1
ATOM 2786 C CA . ILE A 1 353 ? -5.026 11.596 20.602 1.00 97.25 353 ILE A CA 1
ATOM 2787 C C . ILE A 1 353 ? -5.204 12.641 19.503 1.00 97.25 353 ILE A C 1
ATOM 2789 O O . ILE A 1 353 ? -4.652 13.740 19.577 1.00 97.25 353 ILE A O 1
ATOM 2793 N N . HIS A 1 354 ? -6.028 12.314 18.511 1.00 95.69 354 HIS A N 1
ATOM 2794 C CA . HIS A 1 354 ? -6.526 13.256 17.514 1.00 95.69 354 HIS A CA 1
ATOM 2795 C C . HIS A 1 354 ? -8.050 13.283 17.584 1.00 95.69 354 HIS A C 1
ATOM 2797 O O . HIS A 1 354 ? -8.692 12.231 17.562 1.00 95.69 354 HIS A O 1
ATOM 2803 N N . TYR A 1 355 ? -8.640 14.472 17.639 1.00 94.88 355 TYR A N 1
ATOM 2804 C CA . TYR A 1 355 ? -10.085 14.641 17.723 1.00 94.88 355 TYR A CA 1
ATOM 2805 C C . TYR A 1 355 ? -10.587 15.748 16.793 1.00 94.88 355 TYR A C 1
ATOM 2807 O O . TYR A 1 355 ? -9.827 16.603 16.336 1.00 94.88 355 TYR A O 1
ATOM 2815 N N . ARG A 1 356 ? -11.884 15.709 16.482 1.00 93.94 356 ARG A N 1
ATOM 2816 C CA . ARG A 1 356 ? -12.589 16.762 15.740 1.00 93.94 356 ARG A CA 1
ATOM 2817 C C . ARG A 1 356 ? -13.993 16.917 16.312 1.00 93.94 356 ARG A C 1
ATOM 2819 O O . ARG A 1 356 ? -14.661 15.911 16.560 1.00 93.94 356 ARG A O 1
ATOM 2826 N N . CYS A 1 357 ? -14.440 18.153 16.488 1.00 90.62 357 CYS A N 1
ATOM 2827 C CA . CYS A 1 357 ? -15.798 18.505 16.899 1.00 90.62 357 CYS A CA 1
ATOM 2828 C C . CYS A 1 357 ? -16.593 19.101 15.725 1.00 90.62 357 CYS A C 1
ATOM 2830 O O . CYS A 1 357 ? -16.034 19.341 14.659 1.00 90.62 357 CYS A O 1
ATOM 2832 N N . ILE A 1 358 ? -17.904 19.310 15.886 1.00 87.69 358 ILE A N 1
ATOM 2833 C CA . ILE A 1 358 ? -18.726 19.961 14.844 1.00 87.69 358 ILE A CA 1
ATOM 2834 C C . ILE A 1 358 ? -18.330 21.435 14.674 1.00 87.69 358 ILE A C 1
ATOM 2836 O O . ILE A 1 358 ? -18.253 21.931 13.556 1.00 87.69 358 ILE A O 1
ATOM 2840 N N . SER A 1 359 ? -18.070 22.132 15.783 1.00 80.56 359 SER A N 1
ATOM 2841 C CA . SER A 1 359 ? -17.814 23.577 15.814 1.00 80.56 359 SER A CA 1
ATOM 2842 C C . SER A 1 359 ? -16.444 23.994 15.271 1.00 80.56 359 SER A C 1
ATOM 2844 O O . SER A 1 359 ? -16.216 25.184 15.076 1.00 80.56 359 SER A O 1
ATOM 2846 N N . GLN A 1 360 ? -15.527 23.052 15.020 1.00 77.38 360 GLN A N 1
ATOM 2847 C CA . GLN A 1 360 ? -14.216 23.328 14.428 1.00 77.38 360 GLN A CA 1
ATOM 2848 C C . GLN A 1 360 ? -13.901 22.306 13.332 1.00 77.38 360 GLN A C 1
ATOM 2850 O O . GLN A 1 360 ? -13.725 21.117 13.598 1.00 77.38 360 GLN A O 1
ATOM 2855 N N . SER A 1 361 ? -13.778 22.783 12.090 1.00 68.75 361 SER A N 1
ATOM 2856 C CA . SER A 1 361 ? -13.423 21.942 10.935 1.00 68.75 361 SER A CA 1
ATOM 2857 C C . SER A 1 361 ? -12.016 21.328 11.074 1.00 68.75 361 SER A C 1
ATOM 2859 O O . SER A 1 361 ? -11.786 20.152 10.756 1.00 68.75 361 SER A O 1
ATOM 2861 N N . ALA A 1 362 ? -11.075 22.104 11.624 1.00 83.75 362 ALA A N 1
ATOM 2862 C CA . ALA A 1 362 ? -9.689 21.694 11.808 1.00 83.75 362 ALA A CA 1
ATOM 2863 C C . ALA A 1 362 ? -9.551 20.543 12.833 1.00 83.75 362 ALA A C 1
ATOM 2865 O O . ALA A 1 362 ? -10.105 20.621 13.933 1.00 83.75 362 ALA A O 1
ATOM 2866 N N . PRO A 1 363 ? -8.801 19.468 12.517 1.00 88.56 363 PRO A N 1
ATOM 2867 C CA . PRO A 1 363 ? -8.475 18.438 13.497 1.00 88.56 363 PRO A CA 1
ATOM 2868 C C . PRO A 1 363 ? -7.555 19.000 14.592 1.00 88.56 363 PRO A C 1
ATOM 2870 O O . PRO A 1 363 ? -6.667 19.807 14.329 1.00 88.56 363 PRO A O 1
ATOM 2873 N N . ARG A 1 364 ? -7.747 18.534 15.825 1.00 92.25 364 ARG A N 1
ATOM 2874 C CA . ARG A 1 364 ? -6.968 18.917 17.010 1.00 92.25 364 ARG A CA 1
ATOM 2875 C C . ARG A 1 364 ? -6.231 17.696 17.559 1.00 92.25 364 ARG A C 1
ATOM 2877 O O . ARG A 1 364 ? -6.680 16.565 17.365 1.00 92.25 364 ARG A O 1
ATOM 2884 N N . SER A 1 365 ? -5.130 17.909 18.274 1.00 94.56 365 SER A N 1
ATOM 2885 C CA . SER A 1 365 ? -4.371 16.831 18.918 1.00 94.56 365 SER A CA 1
ATOM 2886 C C . SER A 1 365 ? -3.840 17.203 20.299 1.00 94.56 365 SER A C 1
ATOM 2888 O O . SER A 1 365 ? -3.586 18.371 20.594 1.00 94.56 365 SER A O 1
ATOM 2890 N N . LYS A 1 366 ? -3.656 16.181 21.137 1.00 95.31 366 LYS A N 1
ATOM 2891 C CA . LYS A 1 366 ? -2.993 16.242 22.448 1.00 95.31 366 LYS A CA 1
ATOM 2892 C C . LYS A 1 366 ? -2.163 14.975 22.638 1.00 95.31 366 LYS A C 1
ATOM 2894 O O . LYS A 1 366 ? -2.534 13.926 22.120 1.00 95.31 366 LYS A O 1
ATOM 2899 N N . SER A 1 367 ? -1.069 15.056 23.386 1.00 96.38 367 SER A N 1
ATOM 2900 C CA . SER A 1 367 ? -0.147 13.937 23.595 1.00 96.38 367 SER A CA 1
ATOM 2901 C C . SER A 1 367 ? 0.334 13.835 25.039 1.00 96.38 367 SER A C 1
ATOM 2903 O O . SER A 1 367 ? 0.365 14.828 25.762 1.00 96.38 367 SER A O 1
ATOM 2905 N N . CYS A 1 368 ? 0.736 12.633 25.442 1.00 95.88 368 CYS A N 1
ATOM 2906 C CA . CYS A 1 368 ? 1.482 12.368 26.670 1.00 95.88 368 CYS A CA 1
ATOM 2907 C C . CYS A 1 368 ? 2.488 11.222 26.450 1.00 95.88 368 CYS A C 1
ATOM 2909 O O . CYS A 1 368 ? 2.402 10.522 25.434 1.00 95.88 368 CYS A O 1
ATOM 2911 N N . PRO A 1 369 ? 3.419 10.987 27.393 1.00 95.19 369 PRO A N 1
ATOM 2912 C CA . PRO A 1 369 ? 4.248 9.789 27.381 1.00 95.19 369 PRO A CA 1
ATOM 2913 C C . PRO A 1 369 ? 3.393 8.515 27.352 1.00 95.19 369 PRO A C 1
ATOM 2915 O O . PRO A 1 369 ? 2.438 8.358 28.131 1.00 95.19 369 PRO A O 1
ATOM 2918 N N . PHE A 1 370 ? 3.750 7.597 26.455 1.00 95.12 370 PHE A N 1
ATOM 2919 C CA . PHE A 1 370 ? 3.146 6.267 26.411 1.00 95.12 370 PHE A CA 1
ATOM 2920 C C . PHE A 1 370 ? 3.433 5.531 27.741 1.00 95.12 370 PHE A C 1
ATOM 2922 O O . PHE A 1 370 ? 4.470 5.798 28.352 1.00 95.12 370 PHE A O 1
ATOM 2929 N N . PRO A 1 371 ? 2.529 4.670 28.252 1.00 91.75 371 PRO A N 1
ATOM 2930 C CA . PRO A 1 371 ? 2.816 3.854 29.436 1.00 91.75 371 PRO A CA 1
ATOM 2931 C C . PRO A 1 371 ? 4.150 3.101 29.327 1.00 91.75 371 PRO A C 1
ATOM 2933 O O . PRO A 1 371 ? 4.489 2.595 28.253 1.00 91.75 371 PRO A O 1
ATOM 2936 N N . ARG A 1 372 ? 4.904 3.005 30.426 1.00 87.12 372 ARG A N 1
ATOM 2937 C CA . ARG A 1 372 ? 6.125 2.182 30.466 1.00 87.12 372 ARG A CA 1
ATOM 2938 C C . ARG A 1 372 ? 5.752 0.702 30.548 1.00 87.12 372 ARG A C 1
ATOM 2940 O O . ARG A 1 372 ? 4.729 0.351 31.125 1.00 87.12 372 ARG A O 1
ATOM 2947 N N . ARG A 1 373 ? 6.608 -0.183 30.030 1.00 81.94 373 ARG A N 1
ATOM 2948 C CA . ARG A 1 373 ? 6.366 -1.636 30.066 1.00 81.94 373 ARG A CA 1
ATOM 2949 C C . ARG A 1 373 ? 6.411 -2.227 31.484 1.00 81.94 373 ARG A C 1
ATOM 2951 O O . ARG A 1 373 ? 5.743 -3.220 31.736 1.00 81.94 373 ARG A O 1
ATOM 2958 N N . GLY A 1 374 ? 7.169 -1.605 32.393 1.00 70.06 374 GLY A N 1
ATOM 2959 C CA . GLY A 1 374 ? 7.228 -1.961 33.820 1.00 70.06 374 GLY A CA 1
ATOM 2960 C C . GLY A 1 374 ? 6.127 -1.342 34.697 1.00 70.06 374 GLY A C 1
ATOM 2961 O O . GLY A 1 374 ? 6.066 -1.641 35.884 1.00 70.06 374 GLY A O 1
ATOM 2962 N N . GLU A 1 375 ? 5.262 -0.483 34.145 1.00 74.50 375 GLU A N 1
ATOM 2963 C CA . GLU A 1 375 ? 3.996 -0.124 34.802 1.00 74.50 375 GLU A CA 1
ATOM 2964 C C . GLU A 1 375 ? 3.002 -1.295 34.657 1.00 74.50 375 GLU A C 1
ATOM 2966 O O . GLU A 1 375 ? 3.237 -2.226 33.885 1.00 74.50 375 GLU A O 1
ATOM 2971 N N . LEU A 1 376 ? 1.850 -1.247 35.340 1.00 75.69 376 LEU A N 1
ATOM 2972 C CA . LEU A 1 376 ? 0.726 -2.160 35.076 1.00 75.69 376 LEU A CA 1
ATOM 2973 C C . LEU A 1 376 ? 0.135 -1.872 33.681 1.00 75.69 376 LEU A C 1
ATOM 2975 O O . LEU A 1 376 ? -0.885 -1.192 33.528 1.00 75.69 376 LEU A O 1
ATOM 2979 N N . PHE A 1 377 ? 0.824 -2.334 32.637 1.00 86.88 377 PHE A N 1
ATOM 2980 C CA . PHE A 1 377 ? 0.473 -2.075 31.250 1.00 86.88 377 PHE A CA 1
ATOM 2981 C C . PHE A 1 377 ? -0.711 -2.944 30.826 1.00 86.88 377 PHE A C 1
ATOM 2983 O O . PHE A 1 377 ? -0.597 -4.153 30.631 1.00 86.88 377 PHE A O 1
ATOM 2990 N N . SER A 1 378 ? -1.862 -2.297 30.673 1.00 91.56 378 SER A N 1
ATOM 2991 C CA . SER A 1 378 ? -3.137 -2.926 30.343 1.00 91.56 378 SER A CA 1
ATOM 2992 C C . SER A 1 378 ? -3.914 -2.079 29.324 1.00 91.56 378 SER A C 1
ATOM 2994 O O . SER A 1 378 ? -3.626 -0.881 29.172 1.00 91.56 378 SER A O 1
ATOM 2996 N N . PRO A 1 379 ? -4.942 -2.648 28.663 1.00 92.81 379 PRO A N 1
ATOM 2997 C CA . PRO A 1 379 ? -5.914 -1.877 27.892 1.00 92.81 379 PRO A CA 1
ATOM 2998 C C . PRO A 1 379 ? -6.506 -0.701 28.680 1.00 92.81 379 PRO A C 1
ATOM 3000 O O . PRO A 1 379 ? -6.634 0.401 28.139 1.00 92.81 379 PRO A O 1
ATOM 3003 N N . ASP A 1 380 ? -6.800 -0.889 29.968 1.00 93.19 380 ASP A N 1
ATOM 3004 C CA . ASP A 1 380 ? -7.404 0.132 30.830 1.00 93.19 380 ASP A CA 1
ATOM 3005 C C . ASP A 1 380 ? -6.446 1.295 31.114 1.00 93.19 380 ASP A C 1
ATOM 3007 O O . ASP A 1 380 ? -6.862 2.456 31.124 1.00 93.19 380 ASP A O 1
ATOM 3011 N N . THR A 1 381 ? -5.144 1.020 31.240 1.00 94.25 381 THR A N 1
ATOM 3012 C CA . THR A 1 381 ? -4.098 2.044 31.399 1.00 94.25 381 THR A CA 1
ATOM 3013 C C . THR A 1 381 ? -4.036 2.964 30.173 1.00 94.25 381 THR A C 1
ATOM 3015 O O . THR A 1 381 ? -3.986 4.190 30.314 1.00 94.25 381 THR A O 1
ATOM 3018 N N . ILE A 1 382 ? -4.117 2.409 28.954 1.00 95.25 382 ILE A N 1
ATOM 3019 C CA . ILE A 1 382 ? -4.195 3.212 27.719 1.00 95.25 382 ILE A CA 1
ATOM 3020 C C . ILE A 1 382 ? -5.522 3.984 27.662 1.00 95.25 382 ILE A C 1
ATOM 3022 O O . ILE A 1 382 ? -5.529 5.192 27.414 1.00 95.25 382 ILE A O 1
ATOM 3026 N N . SER A 1 383 ? -6.641 3.312 27.934 1.00 95.50 383 SER A N 1
ATOM 3027 C CA . SER A 1 383 ? -8.001 3.874 27.874 1.00 95.50 383 SER A CA 1
ATOM 3028 C C . SER A 1 383 ? -8.199 5.048 28.839 1.00 95.50 383 SER A C 1
ATOM 3030 O O . SER A 1 383 ? -8.808 6.067 28.491 1.00 95.50 383 SER A O 1
ATOM 3032 N N . THR A 1 384 ? -7.607 4.949 30.030 1.00 95.56 384 THR A N 1
ATOM 3033 C CA . THR A 1 384 ? -7.574 6.008 31.045 1.00 95.56 384 THR A CA 1
ATOM 3034 C C . THR A 1 384 ? -6.775 7.212 30.551 1.00 95.56 384 THR A C 1
ATOM 3036 O O . THR A 1 384 ? -7.270 8.338 30.625 1.00 95.56 384 THR A O 1
ATOM 3039 N N . LYS A 1 385 ? -5.585 7.004 29.960 1.00 95.88 385 LYS A N 1
ATOM 3040 C CA . LYS A 1 385 ? -4.790 8.102 29.378 1.00 95.88 385 LYS A CA 1
ATOM 3041 C C . LYS A 1 385 ? -5.495 8.774 28.191 1.00 95.88 385 LYS A C 1
ATOM 3043 O O . LYS A 1 385 ? -5.504 10.003 28.129 1.00 95.88 385 LYS A O 1
ATOM 3048 N N . ILE A 1 386 ? -6.141 8.014 27.296 1.00 96.75 386 ILE A N 1
ATOM 3049 C CA . ILE A 1 386 ? -6.973 8.563 26.202 1.00 96.75 386 ILE A CA 1
ATOM 3050 C C . ILE A 1 386 ? -8.083 9.456 26.778 1.00 96.75 386 ILE A C 1
ATOM 3052 O O . ILE A 1 386 ? -8.250 10.598 26.344 1.00 96.75 386 ILE A O 1
ATOM 3056 N N . SER A 1 387 ? -8.810 8.960 27.782 1.00 95.56 387 SER A N 1
ATOM 3057 C CA . SER A 1 387 ? -9.915 9.685 28.421 1.00 95.56 387 SER A CA 1
ATOM 3058 C C . SER A 1 387 ? -9.447 10.954 29.141 1.00 95.56 387 SER A C 1
ATOM 3060 O O . SER A 1 387 ? -10.095 11.994 29.029 1.00 95.56 387 SER A O 1
ATOM 3062 N N . ALA A 1 388 ? -8.305 10.907 29.834 1.00 95.06 388 ALA A N 1
ATOM 3063 C CA . ALA A 1 388 ? -7.717 12.060 30.516 1.00 95.06 388 ALA A CA 1
ATOM 3064 C C . ALA A 1 388 ? -7.247 13.146 29.530 1.00 95.06 388 ALA A C 1
ATOM 3066 O O . ALA A 1 388 ? -7.564 14.323 29.711 1.00 95.06 388 ALA A O 1
ATOM 3067 N N . LEU A 1 389 ? -6.564 12.758 28.444 1.00 95.00 389 LEU A N 1
ATOM 3068 C CA . LEU A 1 389 ? -6.178 13.681 27.369 1.00 95.00 389 LEU A CA 1
ATOM 3069 C C . LEU A 1 389 ? -7.402 14.352 26.728 1.00 95.00 389 LEU A C 1
ATOM 3071 O O . LEU A 1 389 ? -7.369 15.548 26.431 1.00 95.00 389 LEU A O 1
ATOM 3075 N N . PHE A 1 390 ? -8.493 13.604 26.537 1.00 94.12 390 PHE A N 1
ATOM 3076 C CA . PHE A 1 390 ? -9.729 14.143 25.974 1.00 94.12 390 PHE A CA 1
ATOM 3077 C C . PHE A 1 390 ? -10.464 15.068 26.956 1.00 94.12 390 PHE A C 1
ATOM 3079 O O . PHE A 1 390 ? -10.929 16.131 26.556 1.00 94.12 390 PHE A O 1
ATOM 3086 N N . LYS A 1 391 ? -10.527 14.723 28.249 1.00 92.81 391 LYS A N 1
ATOM 3087 C CA . LYS A 1 391 ? -11.125 15.581 29.289 1.00 92.81 391 LYS A CA 1
ATOM 3088 C C . LYS A 1 391 ? -10.428 16.945 29.377 1.00 92.81 391 LYS A C 1
ATOM 3090 O O . LYS A 1 391 ? -11.096 17.958 29.545 1.00 92.81 391 LYS A O 1
ATOM 3095 N N . ASN A 1 392 ? -9.107 16.972 29.198 1.00 89.12 392 ASN A N 1
ATOM 3096 C CA . ASN A 1 392 ? -8.287 18.188 29.240 1.00 89.12 392 ASN A CA 1
ATOM 3097 C C . ASN A 1 392 ? -8.193 18.910 27.874 1.00 89.12 392 ASN A C 1
ATOM 3099 O O . ASN A 1 392 ? -7.302 19.736 27.657 1.00 89.12 392 ASN A O 1
ATOM 3103 N N . SER A 1 393 ? -9.077 18.584 26.925 1.00 86.88 393 SER A N 1
ATOM 3104 C CA . SER A 1 393 ? -9.100 19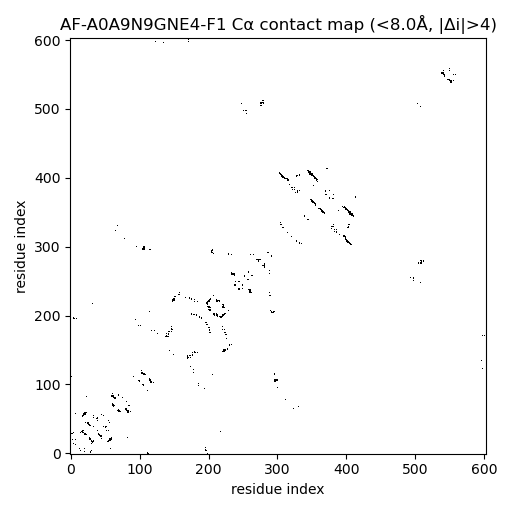.175 25.586 1.00 86.88 393 SER A CA 1
ATOM 3105 C C . SER A 1 393 ? -10.194 20.248 25.453 1.00 86.88 393 SER A C 1
ATOM 3107 O O . SER A 1 393 ? -11.363 19.963 25.713 1.00 86.88 393 SER A O 1
ATOM 3109 N N . PRO A 1 394 ? -9.868 21.477 25.005 1.00 77.31 394 PRO A N 1
ATOM 3110 C CA . PRO A 1 394 ? -10.866 22.523 24.798 1.00 77.31 394 PRO A CA 1
ATOM 3111 C C . PRO A 1 394 ? -11.741 22.220 23.572 1.00 77.31 394 PRO A C 1
ATOM 3113 O O . PRO A 1 394 ? -11.279 21.596 22.610 1.00 77.31 394 PRO A O 1
ATOM 3116 N N . TYR A 1 395 ? -12.988 22.706 23.603 1.00 75.50 395 TYR A N 1
ATOM 3117 C CA . TYR A 1 395 ? -13.980 22.595 22.519 1.00 75.50 395 TYR A CA 1
ATOM 3118 C C . TYR A 1 395 ? -14.232 21.155 22.032 1.00 75.50 395 TYR A C 1
ATOM 3120 O O . TYR A 1 395 ? -14.452 20.910 20.848 1.00 75.50 395 TYR A O 1
ATOM 3128 N N . ALA A 1 396 ? -14.185 20.182 22.944 1.00 80.50 396 ALA A N 1
ATOM 3129 C CA . ALA A 1 396 ? -14.184 18.761 22.598 1.00 80.50 396 ALA A CA 1
ATOM 3130 C C . ALA A 1 396 ? -15.543 18.192 22.128 1.00 80.50 396 ALA A C 1
ATOM 3132 O O . ALA A 1 396 ? -15.574 17.116 21.529 1.00 80.50 396 ALA A O 1
ATOM 3133 N N . PHE A 1 397 ? -16.659 18.893 22.365 1.00 90.50 397 PHE A N 1
ATOM 3134 C CA . PHE A 1 397 ? -18.019 18.417 22.076 1.00 90.50 397 PHE A CA 1
ATOM 3135 C C . PHE A 1 397 ? -18.822 19.393 21.190 1.00 90.50 397 PHE A C 1
ATOM 3137 O O . PHE A 1 397 ? -18.617 20.602 21.293 1.00 90.50 397 PHE A O 1
ATOM 3144 N N . PRO A 1 398 ? -19.772 18.897 20.367 1.00 93.31 398 PRO A N 1
ATOM 3145 C CA . PRO A 1 398 ? -20.015 17.484 20.065 1.00 93.31 398 PRO A CA 1
ATOM 3146 C C . PRO A 1 398 ? -18.898 16.900 19.188 1.00 93.31 398 PRO A C 1
ATOM 3148 O O . PRO A 1 398 ? -18.480 17.516 18.208 1.00 93.31 398 PRO A O 1
ATOM 3151 N N . CYS A 1 399 ? -18.409 15.713 19.540 1.00 93.50 399 CYS A N 1
ATOM 3152 C CA . CYS A 1 399 ? -17.260 15.072 18.907 1.00 93.50 399 CYS A CA 1
ATOM 3153 C C . CYS A 1 399 ? -17.696 14.218 17.707 1.00 93.50 399 CYS A C 1
ATOM 3155 O O . CYS A 1 399 ? -18.569 13.360 17.833 1.00 93.50 399 CYS A O 1
ATOM 3157 N N . VAL A 1 400 ? -17.069 14.418 16.544 1.00 94.69 400 VAL A N 1
ATOM 3158 C CA . VAL A 1 400 ? -17.349 13.673 15.296 1.00 94.69 400 VAL A CA 1
ATOM 3159 C C . VAL A 1 400 ? -16.280 12.628 14.964 1.00 94.69 400 VAL A C 1
ATOM 3161 O O . VAL A 1 400 ? -16.490 11.763 14.108 1.00 94.69 400 VAL A O 1
ATOM 3164 N N . ARG A 1 401 ? -15.116 12.688 15.621 1.00 95.38 401 ARG A N 1
ATOM 3165 C CA . ARG A 1 401 ? -14.025 11.720 15.457 1.00 95.38 401 ARG A CA 1
ATOM 3166 C C . ARG A 1 401 ? -13.097 11.727 16.664 1.00 95.38 401 ARG A C 1
ATOM 3168 O O . ARG A 1 401 ? -12.684 12.798 17.095 1.00 95.38 401 ARG A O 1
ATOM 3175 N N . LEU A 1 402 ? -12.696 10.536 17.099 1.00 96.12 402 LEU A N 1
ATOM 3176 C CA . LEU A 1 402 ? -11.592 10.304 18.026 1.00 96.12 402 LEU A CA 1
ATOM 3177 C C . LEU A 1 402 ? -10.642 9.253 17.438 1.00 96.12 402 LEU A C 1
ATOM 3179 O O . LEU A 1 402 ? -11.072 8.235 16.892 1.00 96.12 402 LEU A O 1
ATOM 3183 N N . ALA A 1 403 ? -9.344 9.493 17.552 1.00 97.25 403 ALA A N 1
ATOM 3184 C CA . ALA A 1 403 ? -8.297 8.530 17.256 1.00 97.25 403 ALA A CA 1
ATOM 3185 C C . ALA A 1 403 ? -7.232 8.572 18.351 1.00 97.25 403 ALA A C 1
ATOM 3187 O O . ALA A 1 403 ? -6.967 9.637 18.903 1.00 97.25 403 ALA A O 1
ATOM 3188 N N . ALA A 1 404 ? -6.623 7.425 18.631 1.00 97.56 404 ALA A N 1
ATOM 3189 C CA . ALA A 1 404 ? -5.494 7.273 19.535 1.00 97.56 404 ALA A CA 1
ATOM 3190 C C . ALA A 1 404 ? -4.343 6.596 18.782 1.00 97.56 404 ALA A C 1
ATOM 3192 O O . ALA A 1 404 ? -4.550 5.590 18.100 1.00 97.56 404 ALA A O 1
ATOM 3193 N N . SER A 1 405 ? -3.149 7.166 18.902 1.00 97.62 405 SER A N 1
ATOM 3194 C CA . SER A 1 405 ? -1.959 6.795 18.145 1.00 97.62 405 SER A CA 1
ATOM 3195 C C . SER A 1 405 ? -0.772 6.560 19.074 1.00 97.62 405 SER A C 1
ATOM 3197 O O . SER A 1 405 ? -0.405 7.446 19.842 1.00 97.62 405 SER A O 1
ATOM 3199 N N . ALA A 1 406 ? -0.134 5.401 18.958 1.00 96.94 406 ALA A N 1
ATOM 3200 C CA . ALA A 1 406 ? 1.186 5.126 19.509 1.00 96.94 406 ALA A CA 1
ATOM 3201 C C . ALA A 1 406 ? 2.254 5.568 18.491 1.00 96.94 406 ALA A C 1
ATOM 3203 O O . ALA A 1 406 ? 2.217 5.150 17.327 1.00 96.94 406 ALA A O 1
ATOM 3204 N N . THR A 1 407 ? 3.179 6.441 18.898 1.00 95.88 407 THR A N 1
ATOM 3205 C CA . THR A 1 407 ? 4.199 7.036 18.013 1.00 95.88 407 THR A CA 1
ATOM 3206 C C . THR A 1 407 ? 5.591 7.052 18.655 1.00 95.88 407 THR A C 1
ATOM 3208 O O . THR A 1 407 ? 5.747 6.853 19.863 1.00 95.88 407 THR A O 1
ATOM 3211 N N . GLY A 1 408 ? 6.626 7.269 17.835 1.00 92.44 408 GLY A N 1
ATOM 3212 C CA . GLY A 1 408 ? 8.021 7.252 18.289 1.00 92.44 408 GLY A CA 1
ATOM 3213 C C . GLY A 1 408 ? 8.508 5.851 18.664 1.00 92.44 408 GLY A C 1
ATOM 3214 O O . GLY A 1 408 ? 9.174 5.700 19.682 1.00 92.44 408 GLY A O 1
ATOM 3215 N N . LEU A 1 409 ? 8.124 4.839 17.879 1.00 91.44 409 LEU A N 1
ATOM 3216 C CA . LEU A 1 409 ? 8.500 3.436 18.078 1.00 91.44 409 LEU A CA 1
ATOM 3217 C C . LEU A 1 409 ? 10.020 3.255 17.932 1.00 91.44 409 LEU A C 1
ATOM 3219 O O . LEU A 1 409 ? 10.574 3.563 16.879 1.00 91.44 409 LEU A O 1
ATOM 3223 N N . GLY A 1 410 ? 10.679 2.733 18.966 1.00 88.75 410 GLY A N 1
ATOM 3224 C CA . GLY A 1 410 ? 12.121 2.454 18.979 1.00 88.75 410 GLY A CA 1
ATOM 3225 C C . GLY A 1 410 ? 12.487 1.419 20.045 1.00 88.75 410 GLY A C 1
ATOM 3226 O O . GLY A 1 410 ? 11.593 0.897 20.705 1.00 88.75 410 GLY A O 1
ATOM 3227 N N . LYS A 1 411 ? 13.778 1.108 20.221 1.00 83.19 411 LYS A N 1
ATOM 3228 C CA . LYS A 1 411 ? 14.230 0.151 21.250 1.00 83.19 411 LYS A CA 1
ATOM 3229 C C . LYS A 1 411 ? 13.711 0.546 22.642 1.00 83.19 411 LYS A C 1
ATOM 3231 O O . LYS A 1 411 ? 13.680 1.730 22.984 1.00 83.19 411 LYS A O 1
ATOM 3236 N N . ASP A 1 412 ? 13.294 -0.449 23.425 1.00 74.38 412 ASP A N 1
ATOM 3237 C CA . ASP A 1 412 ? 12.787 -0.241 24.784 1.00 74.38 412 ASP A CA 1
ATOM 3238 C C . ASP A 1 412 ? 13.933 0.051 25.766 1.00 74.38 412 ASP A C 1
ATOM 3240 O O . ASP A 1 412 ? 14.492 -0.846 26.394 1.00 74.38 412 ASP A O 1
ATOM 3244 N N . ASN A 1 413 ? 14.271 1.330 25.924 1.00 63.81 413 ASN A N 1
ATOM 3245 C CA . ASN A 1 413 ? 15.274 1.764 26.898 1.00 63.81 413 ASN A CA 1
ATOM 3246 C C . ASN A 1 413 ? 14.774 1.683 28.360 1.00 63.81 413 ASN A C 1
ATOM 3248 O O . ASN A 1 413 ? 15.558 1.934 29.276 1.00 63.81 413 ASN A O 1
ATOM 3252 N N . SER A 1 414 ? 13.498 1.345 28.619 1.00 58.09 414 SER A N 1
ATOM 3253 C CA . SER A 1 414 ? 12.932 1.357 29.981 1.00 58.09 414 SER A CA 1
ATOM 3254 C C . SER A 1 414 ? 13.412 0.210 30.879 1.00 58.09 414 SER A C 1
ATOM 3256 O O . SER A 1 414 ? 13.177 0.247 32.082 1.00 58.09 414 SER A O 1
ATOM 3258 N N . VAL A 1 415 ? 14.139 -0.763 30.319 1.00 54.34 415 VAL A N 1
ATOM 3259 C CA . VAL A 1 415 ? 14.758 -1.885 31.053 1.00 54.34 415 VAL A CA 1
ATOM 3260 C C . VAL A 1 415 ? 16.147 -1.533 31.609 1.00 54.34 415 VAL A C 1
ATOM 3262 O O . VAL A 1 415 ? 16.656 -2.242 32.469 1.00 54.34 415 VAL A O 1
ATOM 3265 N N . GLY A 1 416 ? 16.778 -0.461 31.110 1.00 44.38 416 GLY A N 1
ATOM 3266 C CA . GLY A 1 416 ? 18.182 -0.131 31.395 1.00 44.38 416 GLY A CA 1
ATOM 3267 C C . GLY A 1 416 ? 18.418 1.098 32.275 1.00 44.38 416 GLY A C 1
ATOM 3268 O O . GLY A 1 416 ? 19.557 1.344 32.661 1.00 44.38 416 GLY A O 1
ATOM 3269 N N . MET A 1 417 ? 17.384 1.883 32.598 1.00 40.19 417 MET A N 1
ATOM 3270 C CA . MET A 1 417 ? 17.529 3.024 33.509 1.00 40.19 417 MET A CA 1
ATOM 3271 C C . MET A 1 417 ? 17.093 2.645 34.921 1.00 40.19 417 MET A C 1
ATOM 3273 O O . MET A 1 417 ? 15.913 2.724 35.259 1.00 40.19 417 MET A O 1
ATOM 3277 N N . ILE A 1 418 ? 18.085 2.287 35.742 1.00 43.19 418 ILE A N 1
ATOM 3278 C CA . ILE A 1 418 ? 18.002 2.409 37.201 1.00 43.19 418 ILE A CA 1
ATOM 3279 C C . ILE A 1 418 ? 17.547 3.839 37.508 1.00 43.19 418 ILE A C 1
ATOM 3281 O O . ILE A 1 418 ? 18.091 4.801 36.960 1.00 43.19 418 ILE A O 1
ATOM 3285 N N . ASP A 1 419 ? 16.525 3.973 38.349 1.00 41.88 419 ASP A N 1
ATOM 3286 C CA . ASP A 1 419 ? 15.991 5.280 38.711 1.00 41.88 419 ASP A CA 1
ATOM 3287 C C . ASP A 1 419 ? 17.059 6.095 39.460 1.00 41.88 419 ASP A C 1
ATOM 3289 O O . ASP A 1 419 ? 17.746 5.574 40.342 1.00 41.88 419 ASP A O 1
ATOM 3293 N N . ILE A 1 420 ? 17.184 7.389 39.155 1.00 49.12 420 ILE A N 1
ATOM 3294 C CA . ILE A 1 420 ? 18.120 8.280 39.861 1.00 49.12 420 ILE A CA 1
ATOM 3295 C C . ILE A 1 420 ? 17.779 8.315 41.361 1.00 49.12 420 ILE A C 1
ATOM 3297 O O . ILE A 1 420 ? 18.684 8.415 42.190 1.00 49.12 420 ILE A O 1
ATOM 3301 N N . SER A 1 421 ? 16.509 8.105 41.728 1.00 46.97 421 SER A N 1
ATOM 3302 C CA . SER A 1 421 ? 16.071 7.901 43.116 1.00 46.97 421 SER A CA 1
ATOM 3303 C C . SER A 1 421 ? 16.823 6.765 43.830 1.00 46.97 421 SER A C 1
ATOM 3305 O O . SER A 1 421 ? 17.181 6.913 44.997 1.00 46.97 421 SER A O 1
ATOM 3307 N N . GLN A 1 422 ? 17.119 5.653 43.143 1.00 44.59 422 GLN A N 1
ATOM 3308 C CA . GLN A 1 422 ? 17.901 4.543 43.706 1.00 44.59 422 GLN A CA 1
ATOM 3309 C C . GLN A 1 422 ? 19.392 4.900 43.822 1.00 44.59 422 GLN A C 1
ATOM 3311 O O . GLN A 1 422 ? 20.035 4.537 44.804 1.00 44.59 422 GLN A O 1
ATOM 3316 N N . PHE A 1 423 ? 19.930 5.687 42.885 1.00 38.72 423 PHE A N 1
ATOM 3317 C CA . PHE A 1 423 ? 21.304 6.201 42.963 1.00 38.72 423 PHE A CA 1
ATOM 3318 C C . PHE A 1 423 ? 21.514 7.182 44.132 1.00 38.72 423 PHE A C 1
ATOM 3320 O O . PHE A 1 423 ? 22.589 7.211 44.732 1.00 38.72 423 PHE A O 1
ATOM 3327 N N . VAL A 1 424 ? 20.490 7.972 44.474 1.00 45.97 424 VAL A N 1
ATOM 3328 C CA . VAL A 1 424 ? 20.506 8.888 45.630 1.00 45.97 424 VAL A CA 1
ATOM 3329 C C . VAL A 1 424 ? 20.322 8.137 46.954 1.00 45.97 424 VAL A C 1
ATOM 3331 O O . VAL A 1 424 ? 20.925 8.530 47.950 1.00 45.97 424 VAL A O 1
ATOM 3334 N N . ALA A 1 425 ? 19.553 7.042 46.974 1.00 42.09 425 ALA A N 1
ATOM 3335 C CA . ALA A 1 425 ? 19.408 6.190 48.157 1.00 42.09 425 ALA A CA 1
ATOM 3336 C C . ALA A 1 425 ? 20.731 5.499 48.541 1.00 42.09 425 ALA A C 1
ATOM 3338 O O . ALA A 1 425 ? 21.170 5.607 49.681 1.00 42.09 425 ALA A O 1
ATOM 3339 N N . ILE A 1 426 ? 21.429 4.890 47.573 1.00 42.56 426 ILE A N 1
ATOM 3340 C CA . ILE A 1 426 ? 22.679 4.137 47.814 1.00 42.56 426 ILE A CA 1
ATOM 3341 C C . ILE A 1 426 ? 23.816 5.024 48.370 1.00 42.56 426 ILE A C 1
ATOM 3343 O O . ILE A 1 426 ? 24.726 4.522 49.022 1.00 42.56 426 ILE A O 1
ATOM 3347 N N . ARG A 1 427 ? 23.766 6.350 48.170 1.00 39.00 427 ARG A N 1
ATOM 3348 C CA . ARG A 1 427 ? 24.737 7.299 48.750 1.00 39.00 427 ARG A CA 1
ATOM 3349 C C . ARG A 1 427 ? 24.396 7.804 50.158 1.00 39.00 427 ARG A C 1
ATOM 3351 O O . ARG A 1 427 ? 25.184 8.575 50.697 1.00 39.00 427 ARG A O 1
ATOM 3358 N N . ARG A 1 428 ? 23.257 7.423 50.748 1.00 39.06 428 ARG A N 1
ATOM 3359 C CA . ARG A 1 428 ? 22.900 7.810 52.127 1.00 39.06 428 ARG A CA 1
ATOM 3360 C C . ARG A 1 428 ? 23.294 6.778 53.183 1.00 39.06 428 ARG A C 1
ATOM 3362 O O . ARG A 1 428 ? 23.580 7.183 54.300 1.00 39.06 428 ARG A O 1
ATOM 3369 N N . ASP A 1 429 ? 23.422 5.508 52.806 1.00 37.62 429 ASP A N 1
ATOM 3370 C CA . ASP A 1 429 ? 23.727 4.407 53.738 1.00 37.62 429 ASP A CA 1
ATOM 3371 C C . ASP A 1 429 ? 25.226 4.026 53.777 1.00 37.62 429 ASP A C 1
ATOM 3373 O O . ASP A 1 429 ? 25.598 2.971 54.285 1.00 37.62 429 ASP A O 1
ATOM 3377 N N . ALA A 1 430 ? 26.107 4.865 53.221 1.00 37.06 430 ALA A N 1
ATOM 3378 C CA . ALA A 1 430 ? 27.548 4.613 53.132 1.00 37.06 430 ALA A CA 1
ATOM 3379 C C . ALA A 1 430 ? 28.358 5.870 53.500 1.00 37.06 430 ALA A C 1
ATOM 3381 O O . ALA A 1 430 ? 28.958 6.505 52.630 1.00 37.06 430 ALA A O 1
ATOM 3382 N N . GLY A 1 431 ? 28.348 6.256 54.782 1.00 32.34 431 GLY A N 1
ATOM 3383 C CA . GLY A 1 431 ? 29.079 7.452 55.219 1.00 32.34 431 GLY A CA 1
ATOM 3384 C C . GLY A 1 431 ? 28.905 7.944 56.659 1.00 32.34 431 GLY A C 1
ATOM 3385 O O . GLY A 1 431 ? 29.268 9.089 56.908 1.00 32.34 431 GLY A O 1
ATOM 3386 N N . GLU A 1 432 ? 28.400 7.142 57.601 1.00 31.33 432 GLU A N 1
ATOM 3387 C CA . GLU A 1 432 ? 28.634 7.405 59.030 1.00 31.33 432 GLU A CA 1
ATOM 3388 C C . GLU A 1 432 ? 29.755 6.496 59.532 1.00 31.33 432 GLU A C 1
ATOM 3390 O O . GLU A 1 432 ? 29.562 5.290 59.646 1.00 31.33 432 GLU A O 1
ATOM 3395 N N . ASP A 1 433 ? 30.910 7.088 59.849 1.00 28.30 433 ASP A N 1
ATOM 3396 C CA . ASP A 1 433 ? 31.688 6.667 61.015 1.00 28.30 433 ASP A CA 1
ATOM 3397 C C . ASP A 1 433 ? 32.687 7.757 61.463 1.00 28.30 433 ASP A C 1
ATOM 3399 O O . ASP A 1 433 ? 33.459 8.284 60.663 1.00 28.30 433 ASP A O 1
ATOM 3403 N N . THR A 1 434 ? 32.694 8.015 62.779 1.00 27.56 434 THR A N 1
ATOM 3404 C CA . THR A 1 434 ? 33.672 8.760 63.619 1.00 27.56 434 THR A CA 1
ATOM 3405 C C . THR A 1 434 ? 33.369 10.190 64.126 1.00 27.56 434 THR A C 1
ATOM 3407 O O . THR A 1 434 ? 33.868 11.195 63.639 1.00 27.56 434 THR A O 1
ATOM 3410 N N . ALA A 1 435 ? 32.627 10.205 65.245 1.00 25.45 435 ALA A N 1
ATOM 3411 C CA . ALA A 1 435 ? 32.910 10.866 66.537 1.00 25.45 435 ALA A CA 1
ATOM 3412 C C . ALA A 1 435 ? 33.334 12.360 66.631 1.00 25.45 435 ALA A C 1
ATOM 3414 O O . ALA A 1 435 ? 34.403 12.746 66.174 1.00 25.45 435 ALA A O 1
ATOM 3415 N N . ILE A 1 436 ? 32.625 13.139 67.474 1.00 26.92 436 ILE A N 1
ATOM 3416 C CA . ILE A 1 436 ? 33.052 13.560 68.843 1.00 26.92 436 ILE A CA 1
ATOM 3417 C C . ILE A 1 436 ? 31.971 14.454 69.514 1.00 26.92 436 ILE A C 1
ATOM 3419 O O . ILE A 1 436 ? 31.236 15.177 68.850 1.00 26.92 436 ILE A O 1
ATOM 3423 N N . ASN A 1 437 ? 31.881 14.378 70.849 1.00 24.33 437 ASN A N 1
ATOM 3424 C CA . ASN A 1 437 ? 30.999 15.142 71.755 1.00 24.33 437 ASN A CA 1
ATOM 3425 C C . ASN A 1 437 ? 30.895 16.663 71.490 1.00 24.33 437 ASN A C 1
ATOM 3427 O O . ASN A 1 437 ? 31.919 17.324 71.334 1.00 24.33 437 ASN A O 1
ATOM 3431 N N . SER A 1 438 ? 29.715 17.262 71.718 1.00 24.20 438 SER A N 1
ATOM 3432 C CA . SER A 1 438 ? 29.440 17.987 72.987 1.00 24.20 438 SER A CA 1
ATOM 3433 C C . SER A 1 438 ? 28.049 18.657 73.078 1.00 24.20 438 SER A C 1
ATOM 3435 O O . SER A 1 438 ? 27.584 19.316 72.161 1.00 24.20 438 SER A O 1
ATOM 3437 N N . ASP A 1 439 ? 27.446 18.482 74.257 1.00 24.92 439 ASP A N 1
ATOM 3438 C CA . ASP A 1 439 ? 26.605 19.411 75.031 1.00 24.92 439 ASP A CA 1
ATOM 3439 C C . ASP A 1 439 ? 25.241 20.015 74.588 1.00 24.92 439 ASP A C 1
ATOM 3441 O O . ASP A 1 439 ? 25.078 20.702 73.589 1.00 24.92 439 ASP A O 1
ATOM 3445 N N . HIS A 1 440 ? 24.336 19.936 75.582 1.00 26.98 440 HIS A N 1
ATOM 3446 C CA . HIS A 1 440 ? 23.398 20.968 76.067 1.00 26.98 440 HIS A CA 1
ATOM 3447 C C . HIS A 1 440 ? 21.939 21.117 75.540 1.00 26.98 440 HIS A C 1
ATOM 3449 O O . HIS A 1 440 ? 21.639 21.864 74.620 1.00 26.98 440 HIS A O 1
ATOM 3455 N N . LYS A 1 441 ? 21.032 20.591 76.389 1.00 26.03 441 LYS A N 1
ATOM 3456 C CA . LYS A 1 441 ? 19.792 21.195 76.959 1.00 26.03 441 LYS A CA 1
ATOM 3457 C C . LYS A 1 441 ? 18.503 21.420 76.128 1.00 26.03 441 LYS A C 1
ATOM 3459 O O . LYS A 1 441 ? 18.472 22.040 75.078 1.00 26.03 441 LYS A O 1
ATOM 3464 N N . MET A 1 442 ? 17.411 21.000 76.791 1.00 23.84 442 MET A N 1
ATOM 3465 C CA . MET A 1 442 ? 16.015 21.506 76.827 1.00 23.84 442 MET A CA 1
ATOM 3466 C C . MET A 1 442 ? 15.787 22.943 7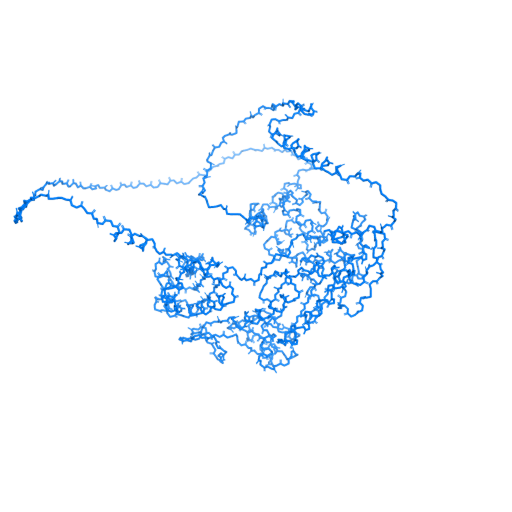6.292 1.00 23.84 442 MET A C 1
ATOM 3468 O O . MET A 1 442 ? 16.618 23.811 76.531 1.00 23.84 442 MET A O 1
ATOM 3472 N N . ASN A 1 443 ? 14.623 23.313 75.725 1.00 25.47 443 ASN A N 1
ATOM 3473 C CA . ASN A 1 443 ? 13.318 23.366 76.424 1.00 25.47 443 ASN A CA 1
ATOM 3474 C C . ASN A 1 443 ? 12.097 23.637 75.483 1.00 25.47 443 ASN A C 1
ATOM 3476 O O . ASN A 1 443 ? 12.235 23.665 74.264 1.00 25.47 443 ASN A O 1
ATOM 3480 N N . MET A 1 444 ? 10.898 23.820 76.062 1.00 24.78 444 MET A N 1
ATOM 3481 C CA . MET A 1 444 ? 9.575 23.979 75.418 1.00 24.78 444 MET A CA 1
ATOM 3482 C C . MET A 1 444 ? 9.139 25.421 75.024 1.00 24.78 444 MET A C 1
ATOM 3484 O O . MET A 1 444 ? 9.749 26.396 75.443 1.00 24.78 444 MET A O 1
ATOM 3488 N N . HIS A 1 445 ? 7.962 25.486 74.361 1.00 25.16 445 HIS A N 1
ATOM 3489 C CA . HIS A 1 445 ? 6.937 26.566 74.288 1.00 25.16 445 HIS A CA 1
ATOM 3490 C C . HIS A 1 445 ? 6.937 27.617 73.144 1.00 25.16 445 HIS A C 1
ATOM 3492 O O . HIS A 1 445 ? 7.694 28.574 73.142 1.00 25.16 445 HIS A O 1
ATOM 3498 N N . ALA A 1 446 ? 6.007 27.414 72.193 1.00 24.89 446 ALA A N 1
ATOM 3499 C CA . ALA A 1 446 ? 4.753 28.159 71.906 1.00 24.89 446 ALA A CA 1
ATOM 3500 C C . ALA A 1 446 ? 4.599 29.706 72.066 1.00 24.89 446 ALA A C 1
ATOM 3502 O O . ALA A 1 446 ? 5.134 30.296 72.994 1.00 24.89 446 ALA A O 1
ATOM 3503 N N . HIS A 1 447 ? 3.661 30.265 71.260 1.00 25.36 447 HIS A N 1
ATOM 3504 C CA . HIS A 1 447 ? 3.093 31.646 71.251 1.00 25.36 447 HIS A CA 1
ATOM 3505 C C . HIS A 1 447 ? 4.078 32.773 70.798 1.00 25.36 447 HIS A C 1
ATOM 3507 O O . HIS A 1 447 ? 5.279 32.630 70.967 1.00 25.36 447 HIS A O 1
ATOM 3513 N N . GLU A 1 448 ? 3.698 33.899 70.156 1.00 24.98 448 GLU A N 1
ATOM 3514 C CA . GLU A 1 448 ? 2.396 34.427 69.683 1.00 24.98 448 GLU A CA 1
ATOM 3515 C C . GLU A 1 448 ? 2.545 35.566 68.631 1.00 24.98 448 GLU A C 1
ATOM 3517 O O . GLU A 1 448 ? 3.661 35.984 68.367 1.00 24.98 448 GLU A O 1
ATOM 3522 N N . THR A 1 449 ? 1.405 36.097 68.132 1.00 23.48 449 THR A N 1
ATOM 3523 C CA . THR A 1 449 ? 1.119 37.440 67.524 1.00 23.48 449 THR A CA 1
ATOM 3524 C C . THR A 1 449 ? 2.047 38.026 66.422 1.00 23.48 449 THR A C 1
ATOM 3526 O O . THR A 1 449 ? 3.258 38.023 66.539 1.00 23.48 449 THR A O 1
ATOM 3529 N N . ALA A 1 450 ? 1.608 38.514 65.246 1.00 24.42 450 ALA A N 1
ATOM 3530 C CA . ALA A 1 450 ? 0.465 39.330 64.768 1.00 24.42 450 ALA A CA 1
ATOM 3531 C C . ALA A 1 450 ? 0.819 40.822 64.514 1.00 24.42 450 ALA A C 1
ATOM 3533 O O . ALA A 1 450 ? 1.820 41.324 65.012 1.00 24.42 450 ALA A O 1
ATOM 3534 N N . SER A 1 451 ? -0.062 41.516 63.766 1.00 24.44 451 SER A N 1
ATOM 3535 C CA . SER A 1 451 ? -0.050 42.950 63.370 1.00 24.44 451 SER A CA 1
ATOM 3536 C C . SER A 1 451 ? 0.663 43.263 62.019 1.00 24.44 451 SER A C 1
ATOM 3538 O O . SER A 1 451 ? 1.837 42.971 61.848 1.00 24.44 451 SER A O 1
ATOM 3540 N N . THR A 1 452 ? -0.073 43.537 60.919 1.00 24.94 452 THR A N 1
ATOM 3541 C CA . THR A 1 452 ? -0.616 44.834 60.388 1.00 24.94 452 THR A CA 1
ATOM 3542 C C . THR A 1 452 ? 0.330 45.521 59.371 1.00 24.94 452 THR A C 1
ATOM 3544 O O . THR A 1 452 ? 1.532 45.401 59.515 1.00 24.94 452 THR A O 1
ATOM 3547 N N . GLU A 1 453 ? -0.095 46.236 58.310 1.00 27.39 453 GLU A N 1
ATOM 3548 C CA . GLU A 1 453 ? -1.397 46.858 57.995 1.00 27.39 453 GLU A CA 1
ATOM 3549 C C . GLU A 1 453 ? -1.594 47.176 56.475 1.00 27.39 453 GLU A C 1
ATOM 3551 O O . GLU A 1 453 ? -0.612 47.426 55.795 1.00 27.39 453 GLU A O 1
ATOM 3556 N N . LYS A 1 454 ? -2.865 47.196 55.994 1.00 25.08 454 LYS A N 1
ATOM 3557 C CA . LYS A 1 454 ? -3.564 48.159 55.065 1.00 25.08 454 LYS A CA 1
ATOM 3558 C C . LYS A 1 454 ? -2.827 48.783 53.824 1.00 25.08 454 LYS A C 1
ATOM 3560 O O . LYS A 1 454 ? -1.639 49.023 53.847 1.00 25.08 454 LYS A O 1
ATOM 3565 N N . ARG A 1 455 ? -3.472 49.207 52.712 1.00 22.50 455 ARG A N 1
ATOM 3566 C CA . ARG A 1 455 ? -4.898 49.364 52.302 1.00 22.50 455 ARG A CA 1
ATOM 3567 C C . ARG A 1 455 ? -5.022 49.614 50.769 1.00 22.50 455 ARG A C 1
ATOM 3569 O O . ARG A 1 455 ? -4.160 50.287 50.239 1.00 22.50 455 ARG A O 1
ATOM 3576 N N . GLN A 1 456 ? -6.147 49.189 50.153 1.00 25.27 456 GLN A N 1
ATOM 3577 C CA . GLN A 1 456 ? -7.064 49.935 49.225 1.00 25.27 456 GLN A CA 1
ATOM 3578 C C . GLN A 1 456 ? -6.535 50.819 48.049 1.00 25.27 456 GLN A C 1
ATOM 3580 O O . GLN A 1 456 ? -5.486 51.422 48.151 1.00 25.27 456 GLN A O 1
ATOM 3585 N N . LYS A 1 457 ? -7.278 51.113 46.957 1.00 25.78 457 LYS A N 1
ATOM 3586 C CA . LYS A 1 457 ? -8.444 50.521 46.235 1.00 25.78 457 LYS A CA 1
ATOM 3587 C C . LYS A 1 457 ? -8.714 51.374 44.960 1.00 25.78 457 LYS A C 1
ATOM 3589 O O . LYS A 1 457 ? -8.328 52.535 44.940 1.00 25.78 457 LYS A O 1
ATOM 3594 N N . ASN A 1 458 ? -9.534 50.842 44.042 1.00 24.11 458 ASN A N 1
ATOM 3595 C CA . ASN A 1 458 ? -10.393 51.522 43.037 1.00 24.11 458 ASN A CA 1
ATOM 3596 C C . ASN A 1 458 ? -9.925 51.666 41.569 1.00 24.11 458 ASN A C 1
ATOM 3598 O O . ASN A 1 458 ? -8.807 52.058 41.260 1.00 24.11 458 ASN A O 1
ATOM 3602 N N . SER A 1 459 ? -10.896 51.385 40.691 1.00 24.81 459 SER A N 1
ATOM 3603 C CA . SER A 1 459 ? -11.037 51.738 39.267 1.00 24.81 459 SER A CA 1
ATOM 3604 C C . SER A 1 459 ? -11.632 53.159 39.098 1.00 24.81 459 SER A C 1
ATOM 3606 O O . SER A 1 459 ? -11.989 53.762 40.117 1.00 24.81 459 SER A O 1
ATOM 3608 N N . PRO A 1 460 ? -11.789 53.710 37.868 1.00 34.22 460 PRO A N 1
ATOM 3609 C CA . PRO A 1 460 ? -13.027 53.456 37.102 1.00 34.22 460 PRO A CA 1
ATOM 3610 C C . PRO A 1 460 ? -12.896 53.449 35.548 1.00 34.22 460 PRO A C 1
ATOM 3612 O O . PRO A 1 460 ? -11.813 53.371 34.983 1.00 34.22 460 PRO A O 1
ATOM 3615 N N . GLU A 1 461 ? -14.066 53.447 34.907 1.00 26.16 461 GLU A N 1
ATOM 3616 C CA . GLU A 1 461 ? -14.481 53.041 33.555 1.00 26.16 461 GLU A CA 1
ATOM 3617 C C . GLU A 1 461 ? -14.261 54.019 32.369 1.00 26.16 461 GLU A C 1
ATOM 3619 O O . GLU A 1 461 ? -14.086 55.223 32.548 1.00 26.16 461 GLU A O 1
ATOM 3624 N N . SER A 1 462 ? -14.564 53.497 31.161 1.00 24.86 462 SER A N 1
ATOM 3625 C CA . SER A 1 462 ? -15.103 54.212 29.972 1.00 24.86 462 SER A CA 1
ATOM 3626 C C . SER A 1 462 ? -14.093 55.023 29.119 1.00 24.86 462 SER A C 1
ATOM 3628 O O . SER A 1 462 ? -13.018 55.348 29.599 1.00 24.86 462 SER A O 1
ATOM 3630 N N . SER A 1 463 ? -14.331 55.378 27.842 1.00 25.47 463 SER A N 1
ATOM 3631 C CA . SER A 1 463 ? -15.501 55.254 26.935 1.00 25.47 463 SER A CA 1
ATOM 3632 C C . SER A 1 463 ? -15.094 55.481 25.448 1.00 25.47 463 SER A C 1
ATOM 3634 O O . SER A 1 463 ? -14.088 56.133 25.230 1.00 25.47 463 SER A O 1
ATOM 3636 N N . LEU A 1 464 ? -15.912 54.999 24.476 1.00 24.48 464 LEU A N 1
ATOM 3637 C CA . LEU A 1 464 ? -16.239 55.546 23.112 1.00 24.48 464 LEU A CA 1
ATOM 3638 C C . LEU A 1 464 ? -15.105 56.053 22.142 1.00 24.48 464 LEU A C 1
ATOM 3640 O O . LEU A 1 464 ? -14.087 56.552 22.577 1.00 24.48 464 LEU A O 1
ATOM 3644 N N . MET A 1 465 ? -15.191 56.068 20.792 1.00 25.70 465 MET A N 1
ATOM 3645 C CA . MET A 1 465 ? -16.145 55.594 19.757 1.00 25.70 465 MET A CA 1
ATOM 3646 C C . MET A 1 465 ? -15.478 55.573 18.342 1.00 25.70 465 MET A C 1
ATOM 3648 O O . MET A 1 465 ? -14.498 56.273 18.150 1.00 25.70 465 MET A O 1
ATOM 3652 N N . LYS A 1 466 ? -16.095 54.859 17.368 1.00 23.86 466 LYS A N 1
ATOM 3653 C CA . LYS A 1 466 ? -16.183 55.082 15.879 1.00 23.86 466 LYS A CA 1
ATOM 3654 C C . LYS A 1 466 ? -14.953 55.612 15.095 1.00 23.86 466 LYS A C 1
ATOM 3656 O O . LYS A 1 466 ? -14.450 56.682 15.384 1.00 23.86 466 LYS A O 1
ATOM 3661 N N . GLY A 1 467 ? -14.521 54.959 14.006 1.00 22.92 467 GLY A N 1
ATOM 3662 C CA . GLY A 1 467 ? -15.097 55.086 12.638 1.00 22.92 467 GLY A CA 1
ATOM 3663 C C . GLY A 1 467 ? -14.074 55.798 11.713 1.00 22.92 467 GLY A C 1
ATOM 3664 O O . GLY A 1 467 ? -13.144 56.387 12.243 1.00 22.92 467 GLY A O 1
ATOM 3665 N N . GLN A 1 468 ? -14.105 55.804 10.372 1.00 23.97 468 GLN A N 1
ATOM 3666 C CA . GLN A 1 468 ? -14.967 55.200 9.339 1.00 23.97 468 GLN A CA 1
ATOM 3667 C C . GLN A 1 468 ? -14.180 55.168 7.988 1.00 23.97 468 GLN A C 1
ATOM 3669 O O . GLN A 1 468 ? -13.086 55.717 7.905 1.00 23.97 468 GLN A O 1
ATOM 3674 N N . VAL A 1 469 ? -14.704 54.507 6.945 1.00 27.64 469 VAL A N 1
ATOM 3675 C CA . VAL A 1 469 ? -14.082 54.304 5.609 1.00 27.64 469 VAL A CA 1
ATOM 3676 C C . VAL A 1 469 ? -14.499 55.368 4.575 1.00 27.64 469 VAL A C 1
ATOM 3678 O O . VAL A 1 469 ? -15.682 55.690 4.543 1.00 27.64 469 VAL A O 1
ATOM 3681 N N . THR A 1 470 ? -13.573 55.768 3.682 1.00 25.48 470 THR A N 1
ATOM 3682 C CA . THR A 1 470 ? -13.717 56.226 2.258 1.00 25.48 470 THR A CA 1
ATOM 3683 C C . THR A 1 470 ? -12.291 56.269 1.662 1.00 25.48 470 THR A C 1
ATOM 3685 O O . THR A 1 470 ? -11.396 56.744 2.351 1.00 25.48 470 THR A O 1
ATOM 3688 N N . LEU A 1 471 ? -11.912 55.624 0.548 1.00 28.41 471 LEU A N 1
ATOM 3689 C CA . LEU A 1 471 ? -12.343 55.715 -0.864 1.00 28.41 471 LEU A CA 1
ATOM 3690 C C . LEU A 1 471 ? -12.038 57.076 -1.521 1.00 28.41 471 LEU A C 1
ATOM 3692 O O . LEU A 1 471 ? -12.767 58.021 -1.254 1.00 28.41 471 LEU A O 1
ATOM 3696 N N . ASP A 1 472 ? -11.041 57.130 -2.423 1.00 24.44 472 ASP A N 1
ATOM 3697 C CA . ASP A 1 472 ? -10.935 58.172 -3.464 1.00 24.44 472 ASP A CA 1
ATOM 3698 C C . ASP A 1 472 ? -10.000 57.803 -4.644 1.00 24.44 472 ASP A C 1
ATOM 3700 O O . ASP A 1 472 ? -9.239 56.835 -4.563 1.00 24.44 472 ASP A O 1
ATOM 3704 N N . GLN A 1 473 ? -10.096 58.558 -5.751 1.00 26.78 473 GLN A N 1
ATOM 3705 C CA . GLN A 1 473 ? -9.442 58.318 -7.062 1.00 26.78 473 GLN A CA 1
ATOM 3706 C C . GLN A 1 473 ? -8.841 59.636 -7.644 1.00 26.78 473 GLN A C 1
ATOM 3708 O O . GLN A 1 473 ? -9.016 60.686 -7.039 1.00 26.78 473 GLN A O 1
ATOM 3713 N N . VAL A 1 474 ? -8.135 59.738 -8.787 1.00 26.98 474 VAL A N 1
ATOM 3714 C CA . VAL A 1 474 ? -7.783 58.826 -9.909 1.00 26.98 474 VAL A CA 1
ATOM 3715 C C . VAL A 1 474 ? -6.422 59.284 -10.533 1.00 26.98 474 VAL A C 1
ATOM 3717 O O . VAL A 1 474 ? -5.677 59.988 -9.860 1.00 26.98 474 VAL A O 1
ATOM 3720 N N . LEU A 1 475 ? -6.141 58.981 -11.818 1.00 26.03 475 LEU A N 1
ATOM 3721 C CA . LEU A 1 475 ? -5.024 59.440 -12.696 1.00 26.03 475 LEU A CA 1
ATOM 3722 C C . LEU A 1 475 ? -3.746 58.559 -12.651 1.00 26.03 475 LEU A C 1
ATOM 3724 O O . LEU A 1 475 ? -3.358 58.095 -11.589 1.00 26.03 475 LEU A O 1
ATOM 3728 N N . GLN A 1 476 ? -3.039 58.267 -13.759 1.00 27.89 476 GLN A N 1
ATOM 3729 C CA . GLN A 1 476 ? -3.101 58.800 -15.136 1.00 27.89 476 GLN A CA 1
ATOM 3730 C C . GLN A 1 476 ? -2.650 57.749 -16.190 1.00 27.89 476 GLN A C 1
ATOM 3732 O O . GLN A 1 476 ? -2.037 56.741 -15.848 1.00 27.89 476 GLN A O 1
ATOM 3737 N N . GLN A 1 477 ? -2.960 57.974 -17.473 1.00 28.39 477 GLN A N 1
ATOM 3738 C CA . GLN A 1 477 ? -2.625 57.082 -18.603 1.00 28.39 477 GLN A CA 1
ATOM 3739 C C . GLN A 1 477 ? -1.175 57.261 -19.096 1.00 28.39 477 GLN A C 1
ATOM 3741 O O . GLN A 1 477 ? -0.678 58.385 -19.085 1.00 28.39 477 GLN A O 1
ATOM 3746 N N . ASN A 1 478 ? -0.574 56.223 -19.702 1.00 27.52 478 ASN A N 1
ATOM 3747 C CA . ASN A 1 478 ? -0.181 56.303 -21.122 1.00 27.52 478 ASN A CA 1
ATOM 3748 C C . ASN A 1 478 ? 0.211 54.959 -21.764 1.00 27.52 478 ASN A C 1
ATOM 3750 O O . ASN A 1 478 ? 0.526 53.984 -21.088 1.00 27.52 478 ASN A O 1
ATOM 3754 N N . CYS A 1 479 ? 0.127 54.930 -23.095 1.00 26.98 479 CYS A N 1
ATOM 3755 C CA . CYS A 1 479 ? 0.287 53.755 -23.953 1.00 26.98 479 CYS A CA 1
ATOM 3756 C C . CYS A 1 479 ? 1.732 53.579 -24.455 1.00 26.98 479 CYS A C 1
ATOM 3758 O O . CYS A 1 479 ? 2.387 54.567 -24.774 1.00 26.98 479 CYS A O 1
ATOM 3760 N N . ASN A 1 480 ? 2.176 52.327 -24.608 1.00 26.17 480 ASN A N 1
ATOM 3761 C CA . ASN A 1 480 ? 2.984 51.864 -25.744 1.00 26.17 480 ASN A CA 1
ATOM 3762 C C . ASN A 1 480 ? 2.984 50.326 -25.770 1.00 26.17 480 ASN A C 1
ATOM 3764 O O . ASN A 1 480 ? 3.255 49.691 -24.753 1.00 26.17 480 ASN A O 1
ATOM 3768 N N . GLN A 1 481 ? 2.678 49.728 -26.924 1.00 28.84 481 GLN A N 1
ATOM 3769 C CA . GLN A 1 481 ? 2.752 48.280 -27.144 1.00 28.84 481 GLN A CA 1
ATOM 3770 C C . GLN A 1 481 ? 3.914 47.941 -28.082 1.00 28.84 481 GLN A C 1
ATOM 3772 O O . GLN A 1 481 ? 4.008 48.485 -29.181 1.00 28.84 481 GLN A O 1
ATOM 3777 N N . THR A 1 482 ? 4.729 46.967 -27.684 1.00 26.59 482 THR A N 1
ATOM 3778 C CA . THR A 1 482 ? 5.610 46.190 -28.566 1.00 26.59 482 THR A CA 1
ATOM 3779 C C . THR A 1 482 ? 5.239 44.706 -28.442 1.00 26.59 482 THR A C 1
ATOM 3781 O O . THR A 1 482 ? 5.071 44.211 -27.323 1.00 26.59 482 THR A O 1
ATOM 3784 N N . PRO A 1 483 ? 5.070 43.970 -29.558 1.00 34.34 483 PRO A N 1
ATOM 3785 C CA . PRO A 1 483 ? 4.525 42.614 -29.536 1.00 34.34 483 PRO A CA 1
ATOM 3786 C C . PRO A 1 483 ? 5.598 41.568 -29.195 1.00 34.34 483 PRO A C 1
ATOM 3788 O O . PRO A 1 483 ? 6.039 40.815 -30.058 1.00 34.34 483 PRO A O 1
ATOM 3791 N N . GLN A 1 484 ? 6.022 41.533 -27.928 1.00 31.78 484 GLN A N 1
ATOM 3792 C CA . GLN A 1 484 ? 6.807 40.421 -27.364 1.00 31.78 484 GLN A CA 1
ATOM 3793 C C . GLN A 1 484 ? 6.650 40.232 -25.838 1.00 31.78 484 GLN A C 1
ATOM 3795 O O . GLN A 1 484 ? 7.081 39.215 -25.309 1.00 31.78 484 GLN A O 1
ATOM 3800 N N . GLU A 1 485 ? 5.995 41.155 -25.119 1.00 31.06 485 GLU A N 1
ATOM 3801 C CA . GLU A 1 485 ? 5.745 41.029 -23.666 1.00 31.06 485 GLU A CA 1
ATOM 3802 C C . GLU A 1 485 ? 4.410 40.348 -23.295 1.00 31.06 485 GLU A C 1
ATOM 3804 O O . GLU A 1 485 ? 4.095 40.212 -22.113 1.00 31.06 485 GLU A O 1
ATOM 3809 N N . SER A 1 486 ? 3.574 39.976 -24.269 1.00 33.38 486 SER A N 1
ATOM 3810 C CA . SER A 1 486 ? 2.222 39.474 -23.987 1.00 33.38 486 SER A CA 1
ATOM 3811 C C . SER A 1 486 ? 2.213 38.056 -23.420 1.00 33.38 486 SER A C 1
ATOM 3813 O O . SER A 1 486 ? 1.474 37.796 -22.476 1.00 33.38 486 SER A O 1
ATOM 3815 N N . GLU A 1 487 ? 3.029 37.145 -23.954 1.00 38.47 487 GLU A N 1
ATOM 3816 C CA . GLU A 1 487 ? 3.008 35.736 -23.536 1.00 38.47 487 GLU A CA 1
ATOM 3817 C C . GLU A 1 487 ? 3.579 35.541 -22.128 1.00 38.47 487 GLU A C 1
ATOM 3819 O O . GLU A 1 487 ? 2.932 34.891 -21.314 1.00 38.47 487 GLU A O 1
ATOM 3824 N N . SER A 1 488 ? 4.703 36.178 -21.783 1.00 40.00 488 SER A N 1
ATOM 3825 C CA . SER A 1 488 ? 5.293 36.075 -20.438 1.00 40.00 488 SER A CA 1
ATOM 3826 C C . SER A 1 488 ? 4.364 36.615 -19.346 1.00 40.00 488 SER A C 1
ATOM 3828 O O . SER A 1 488 ? 4.166 35.960 -18.326 1.00 40.00 488 SER A O 1
ATOM 3830 N N . LYS A 1 489 ? 3.708 37.760 -19.583 1.00 43.16 489 LYS A N 1
ATOM 3831 C CA . LYS A 1 489 ? 2.708 38.312 -18.654 1.00 43.16 489 LYS A CA 1
ATOM 3832 C C . LYS A 1 489 ? 1.480 37.405 -18.524 1.00 43.16 489 LYS A C 1
ATOM 3834 O O . LYS A 1 489 ? 0.965 37.252 -17.417 1.00 43.16 489 LYS A O 1
ATOM 3839 N N . ILE A 1 490 ? 1.016 36.783 -19.611 1.00 53.94 490 ILE A N 1
ATOM 3840 C CA . ILE A 1 490 ? -0.093 35.815 -19.566 1.00 53.94 490 ILE A CA 1
ATOM 3841 C C . ILE A 1 490 ? 0.318 34.549 -18.799 1.00 53.94 490 ILE A C 1
ATOM 3843 O O . ILE A 1 490 ? -0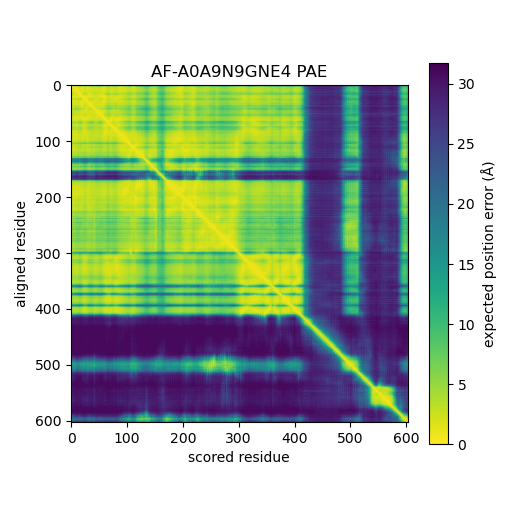.458 34.078 -17.969 1.00 53.94 490 ILE A O 1
ATOM 3847 N N . GLU A 1 491 ? 1.529 34.028 -19.008 1.00 56.03 491 GLU A N 1
ATOM 3848 C CA . GLU A 1 491 ? 2.043 32.867 -18.273 1.00 56.03 491 GLU A CA 1
ATOM 3849 C C . GLU A 1 491 ? 2.197 33.135 -16.770 1.00 56.03 491 GLU A C 1
ATOM 3851 O O . GLU A 1 491 ? 1.736 32.321 -15.972 1.00 56.03 491 GLU A O 1
ATOM 3856 N N . ASP A 1 492 ? 2.774 34.273 -16.366 1.00 61.59 492 ASP A N 1
ATOM 3857 C CA . ASP A 1 492 ? 2.905 34.649 -14.950 1.00 61.59 492 ASP A CA 1
ATOM 3858 C C . ASP A 1 492 ? 1.532 34.855 -14.284 1.00 61.59 492 ASP A C 1
ATOM 3860 O O . ASP A 1 492 ? 1.307 34.421 -13.148 1.00 61.59 492 ASP A O 1
ATOM 3864 N N . THR A 1 493 ? 0.573 35.448 -15.008 1.00 65.81 493 THR A N 1
ATOM 3865 C CA . THR A 1 493 ? -0.805 35.604 -14.511 1.00 65.81 493 THR A CA 1
ATOM 3866 C C . THR A 1 493 ? -1.453 34.230 -14.320 1.00 65.81 493 THR A C 1
ATOM 3868 O O . THR A 1 493 ? -1.896 33.911 -13.218 1.00 65.81 493 THR A O 1
ATOM 3871 N N . ARG A 1 494 ? -1.395 33.355 -15.334 1.00 70.88 494 ARG A N 1
ATOM 3872 C CA . ARG A 1 494 ? -1.912 31.976 -15.283 1.00 70.88 494 ARG A CA 1
ATOM 3873 C C . ARG A 1 494 ? -1.281 31.157 -14.158 1.00 70.88 494 ARG A C 1
ATOM 3875 O O . ARG A 1 494 ? -1.972 30.389 -13.485 1.00 70.88 494 ARG A O 1
ATOM 3882 N N . LEU A 1 495 ? 0.027 31.296 -13.949 1.00 77.94 495 LEU A N 1
ATOM 3883 C CA . LEU A 1 495 ? 0.756 30.592 -12.899 1.00 77.94 495 LEU A CA 1
ATOM 3884 C C . LEU A 1 495 ? 0.261 31.029 -11.512 1.00 77.94 495 LEU A C 1
ATOM 3886 O O . LEU A 1 495 ? 0.025 30.172 -10.659 1.00 77.94 495 LEU A O 1
ATOM 3890 N N . SER A 1 496 ? 0.035 32.331 -11.299 1.00 73.94 496 SER A N 1
ATOM 3891 C CA . SER A 1 496 ? -0.519 32.845 -10.036 1.00 73.94 496 SER A CA 1
ATOM 3892 C C . SER A 1 496 ? -1.983 32.435 -9.807 1.00 73.94 496 SER A C 1
ATOM 3894 O O . SER A 1 496 ? -2.295 31.913 -8.737 1.00 73.94 496 SER A O 1
ATOM 3896 N N . GLU A 1 497 ? -2.849 32.512 -10.825 1.00 77.56 497 GLU A N 1
ATOM 3897 C CA . GLU A 1 497 ? -4.225 31.987 -10.768 1.00 77.56 497 GLU A CA 1
ATOM 3898 C C . GLU A 1 497 ? -4.266 30.484 -10.435 1.00 77.56 497 GLU A C 1
ATOM 3900 O O . GLU A 1 497 ? -5.093 30.032 -9.638 1.00 77.56 497 GLU A O 1
ATOM 3905 N N . SER A 1 498 ? -3.339 29.702 -10.998 1.00 78.38 498 SER A N 1
ATOM 3906 C CA . SER A 1 498 ? -3.211 28.266 -10.722 1.00 78.38 498 SER A CA 1
ATOM 3907 C C . SER A 1 498 ? -2.779 28.003 -9.273 1.00 78.38 498 SER A C 1
ATOM 3909 O O . SER A 1 498 ? -3.297 27.085 -8.629 1.00 78.38 498 SER A O 1
ATOM 3911 N N . TYR A 1 499 ? -1.860 28.807 -8.721 1.00 83.88 499 TYR A N 1
ATOM 3912 C CA . TYR A 1 499 ? -1.432 28.687 -7.321 1.00 83.88 499 TYR A CA 1
ATOM 3913 C C . TYR A 1 499 ? -2.619 28.881 -6.365 1.00 83.88 499 TYR A C 1
ATOM 3915 O O . TYR A 1 499 ? -2.852 28.031 -5.496 1.00 83.88 499 TYR A O 1
ATOM 3923 N N . ASP A 1 500 ? -3.425 29.922 -6.589 1.00 78.06 500 ASP A N 1
ATOM 3924 C CA . ASP A 1 500 ? -4.626 30.207 -5.797 1.00 78.06 500 ASP A CA 1
ATOM 3925 C C . ASP A 1 500 ? -5.691 29.109 -5.950 1.00 78.06 500 ASP A C 1
ATOM 3927 O O . ASP A 1 500 ? -6.186 28.569 -4.955 1.00 78.06 500 ASP A O 1
ATOM 3931 N N . LYS A 1 501 ? -5.990 28.699 -7.191 1.00 84.38 501 LYS A N 1
ATOM 3932 C CA . LYS A 1 501 ? -6.973 27.652 -7.529 1.00 84.38 501 LYS A CA 1
ATOM 3933 C C . LYS A 1 501 ? -6.706 26.322 -6.823 1.00 84.38 501 LYS A C 1
ATOM 3935 O O . LYS A 1 501 ? -7.644 25.672 -6.354 1.00 84.38 501 LYS A O 1
ATOM 3940 N N . PHE A 1 502 ? -5.443 25.908 -6.718 1.00 81.31 502 PHE A N 1
ATOM 3941 C CA . PHE A 1 502 ? -5.072 24.662 -6.039 1.00 81.31 502 PHE A CA 1
ATOM 3942 C C . PHE A 1 502 ? -4.696 24.847 -4.563 1.00 81.31 502 PHE A C 1
ATOM 3944 O O . PHE A 1 502 ? -4.515 23.847 -3.851 1.00 81.31 502 PHE A O 1
ATOM 3951 N N . GLY A 1 503 ? -4.628 26.087 -4.068 1.00 79.44 503 GLY A N 1
ATOM 3952 C CA . GLY A 1 503 ? -4.171 26.417 -2.720 1.00 79.44 503 GLY A CA 1
ATOM 3953 C C . GLY A 1 503 ? -2.768 25.866 -2.475 1.00 79.44 503 GLY A C 1
ATOM 3954 O O . GLY A 1 503 ? -2.582 25.030 -1.582 1.00 79.44 503 GLY A O 1
ATOM 3955 N N . LEU A 1 504 ? -1.837 26.257 -3.345 1.00 79.12 504 LEU A N 1
ATOM 3956 C CA . LEU A 1 504 ? -0.411 25.942 -3.307 1.00 79.12 504 LEU A CA 1
ATOM 3957 C C . LEU A 1 504 ? 0.385 27.250 -3.311 1.00 79.12 504 LEU A C 1
ATOM 3959 O O . LEU A 1 504 ? -0.051 28.244 -3.878 1.00 79.12 504 LEU A O 1
ATOM 3963 N N . SER A 1 505 ? 1.587 27.229 -2.747 1.00 78.44 505 SER A N 1
ATOM 3964 C CA . SER A 1 505 ? 2.581 28.292 -2.914 1.00 78.44 505 SER A CA 1
ATOM 3965 C C . SER A 1 505 ? 3.833 27.776 -3.639 1.00 78.44 505 SER A C 1
ATOM 3967 O O . SER A 1 505 ? 4.097 26.566 -3.628 1.00 78.44 505 SER A O 1
ATOM 3969 N N . PRO A 1 506 ? 4.691 28.663 -4.181 1.00 72.75 506 PRO A N 1
ATOM 3970 C CA . PRO A 1 506 ? 6.019 28.279 -4.670 1.00 72.75 506 PRO A CA 1
ATOM 3971 C C . PRO A 1 506 ? 6.872 27.551 -3.612 1.00 72.75 506 PRO A C 1
ATOM 3973 O O . PRO A 1 506 ? 7.732 26.736 -3.949 1.00 72.75 506 PRO A O 1
ATOM 3976 N N . GLY A 1 507 ? 6.630 27.815 -2.320 1.00 69.06 507 GLY A N 1
ATOM 3977 C CA . GLY A 1 507 ? 7.269 27.112 -1.206 1.00 69.06 507 GLY A CA 1
ATOM 3978 C C . GLY A 1 507 ? 6.763 25.679 -1.022 1.00 69.06 507 GLY A C 1
ATOM 3979 O O . GLY A 1 507 ? 7.555 24.789 -0.712 1.00 69.06 507 GLY A O 1
ATOM 3980 N N . ASP A 1 508 ? 5.475 25.426 -1.263 1.00 72.62 508 ASP A N 1
ATOM 3981 C CA . ASP A 1 508 ? 4.900 24.078 -1.196 1.00 72.62 508 ASP A CA 1
ATOM 3982 C C . ASP A 1 508 ? 5.419 23.198 -2.334 1.00 72.62 508 ASP A C 1
ATOM 3984 O O . ASP A 1 508 ? 5.799 22.054 -2.087 1.00 72.62 508 ASP A O 1
ATOM 3988 N N . ILE A 1 509 ? 5.534 23.747 -3.552 1.00 69.19 509 ILE A N 1
ATOM 3989 C CA . ILE A 1 509 ? 6.086 23.021 -4.709 1.00 69.19 509 ILE A CA 1
ATOM 3990 C C . ILE A 1 509 ? 7.538 22.587 -4.460 1.00 69.19 509 ILE A C 1
ATOM 3992 O O . ILE A 1 509 ? 7.897 21.448 -4.765 1.00 69.19 509 ILE A O 1
ATOM 3996 N N . ARG A 1 510 ? 8.356 23.437 -3.822 1.00 60.06 510 ARG A N 1
ATOM 3997 C CA . ARG A 1 510 ? 9.720 23.072 -3.395 1.00 60.06 510 ARG A CA 1
ATOM 3998 C C . ARG A 1 510 ? 9.719 21.997 -2.297 1.00 60.06 510 ARG A C 1
ATOM 4000 O O . ARG A 1 510 ? 10.571 21.112 -2.308 1.00 60.06 510 ARG A O 1
ATOM 4007 N N . ARG A 1 511 ? 8.758 22.034 -1.365 1.00 57.06 511 ARG A N 1
ATOM 4008 C CA . ARG A 1 511 ? 8.688 21.126 -0.202 1.00 57.06 511 ARG A CA 1
ATOM 4009 C C . ARG A 1 511 ? 8.271 19.686 -0.508 1.00 57.06 511 ARG A C 1
ATOM 4011 O O . ARG A 1 511 ? 8.481 18.832 0.355 1.00 57.06 511 ARG A O 1
ATOM 4018 N N . PHE A 1 512 ? 7.722 19.380 -1.689 1.00 57.97 512 PHE A N 1
ATOM 4019 C CA . PHE A 1 512 ? 7.341 17.997 -2.032 1.00 57.97 512 PHE A CA 1
ATOM 4020 C C . PHE A 1 512 ? 8.523 17.015 -1.985 1.00 57.97 512 PHE A C 1
ATOM 4022 O O . PHE A 1 512 ? 8.320 15.862 -1.608 1.00 57.97 512 PHE A O 1
ATOM 4029 N N . PHE A 1 513 ? 9.744 17.469 -2.300 1.00 52.50 513 PHE A N 1
ATOM 4030 C CA . PHE A 1 513 ? 10.922 16.597 -2.417 1.00 52.50 513 PHE A CA 1
ATOM 4031 C C . PHE A 1 513 ? 12.049 16.888 -1.409 1.00 52.50 513 PHE A C 1
ATOM 4033 O O . PHE A 1 513 ? 12.858 16.003 -1.139 1.00 52.50 513 PHE A O 1
ATOM 4040 N N . THR A 1 514 ? 12.081 18.055 -0.750 1.00 39.09 514 THR A N 1
ATOM 4041 C CA . THR A 1 514 ? 13.140 18.388 0.235 1.00 39.09 514 THR A CA 1
ATOM 4042 C C . THR A 1 514 ? 13.100 17.560 1.526 1.00 39.09 514 THR A C 1
ATOM 4044 O O . THR A 1 514 ? 14.040 17.608 2.309 1.00 39.09 514 THR A O 1
ATOM 4047 N N . ASN A 1 515 ? 12.036 16.788 1.769 1.00 35.16 515 ASN A N 1
ATOM 4048 C CA . ASN A 1 515 ? 11.921 15.910 2.942 1.00 35.16 515 ASN A CA 1
ATOM 4049 C C . ASN A 1 515 ? 12.509 14.498 2.724 1.00 35.16 515 ASN A C 1
ATOM 4051 O O . ASN A 1 515 ? 12.387 13.652 3.610 1.00 35.16 515 ASN A O 1
ATOM 4055 N N . ALA A 1 516 ? 13.116 14.218 1.563 1.00 32.56 516 ALA A N 1
ATOM 4056 C CA . ALA A 1 516 ? 13.689 12.906 1.248 1.00 32.56 516 ALA A CA 1
ATOM 4057 C C . ALA A 1 516 ? 15.100 12.677 1.831 1.00 32.56 516 ALA A C 1
ATOM 4059 O O . ALA A 1 516 ? 15.481 11.530 2.038 1.00 32.56 516 ALA A O 1
ATOM 4060 N N . THR A 1 517 ? 15.855 13.741 2.132 1.00 27.88 517 THR A N 1
ATOM 4061 C CA . THR A 1 517 ? 17.278 13.674 2.536 1.00 27.88 517 THR A CA 1
ATOM 4062 C C . THR A 1 517 ? 17.550 14.033 4.004 1.00 27.88 517 THR A C 1
ATOM 4064 O O . THR A 1 517 ? 18.687 13.947 4.461 1.00 27.88 517 THR A O 1
ATOM 4067 N N . ALA A 1 518 ? 16.528 14.406 4.779 1.00 25.53 518 ALA A N 1
ATOM 4068 C CA . ALA A 1 518 ? 16.679 14.781 6.186 1.00 25.53 518 ALA A CA 1
ATOM 4069 C C . ALA A 1 518 ? 16.723 13.549 7.117 1.00 25.53 518 ALA A C 1
ATOM 4071 O O . ALA A 1 518 ? 15.728 13.191 7.754 1.00 25.53 518 ALA A O 1
ATOM 4072 N N . SER A 1 519 ? 17.891 12.903 7.204 1.00 27.97 519 SER A N 1
ATOM 4073 C CA . SER A 1 519 ? 18.183 11.838 8.176 1.00 27.97 519 SER A CA 1
ATOM 4074 C C . SER A 1 519 ? 19.402 12.147 9.056 1.00 27.97 519 SER A C 1
ATOM 4076 O O . SER A 1 519 ? 20.327 11.343 9.145 1.00 27.97 519 SER A O 1
ATOM 4078 N N . THR A 1 520 ? 19.379 13.290 9.741 1.00 25.78 520 THR A N 1
ATOM 4079 C CA . THR A 1 520 ? 20.250 13.599 10.889 1.00 25.78 520 THR A CA 1
ATOM 4080 C C . THR A 1 520 ? 19.470 14.386 11.943 1.00 25.78 520 THR A C 1
ATOM 4082 O O . THR A 1 520 ? 18.557 15.147 11.620 1.00 25.78 520 THR A O 1
ATOM 4085 N N . ASP A 1 521 ? 19.797 14.167 13.218 1.00 28.09 521 ASP A N 1
ATOM 4086 C CA . ASP A 1 521 ? 19.202 14.892 14.342 1.00 28.09 521 ASP A CA 1
ATOM 4087 C C . ASP A 1 521 ? 19.603 16.375 14.336 1.00 28.09 521 ASP A C 1
ATOM 4089 O O . ASP A 1 521 ? 20.787 16.701 14.279 1.00 28.09 521 ASP A O 1
ATOM 4093 N N . SER A 1 522 ? 18.636 17.273 14.538 1.00 26.88 522 SER A N 1
ATOM 4094 C CA . SER A 1 522 ? 18.907 18.592 15.124 1.00 26.88 522 SER A CA 1
ATOM 4095 C C . SER A 1 522 ? 17.670 19.151 15.830 1.00 26.88 522 SER A C 1
ATOM 4097 O O . SER A 1 522 ? 16.765 19.712 15.212 1.00 26.88 522 SER A O 1
ATOM 4099 N N . SER A 1 523 ? 17.636 19.015 17.154 1.00 29.03 523 SER A N 1
ATOM 4100 C CA . SER A 1 523 ? 16.737 19.777 18.019 1.00 29.03 523 SER A CA 1
ATOM 4101 C C . SER A 1 523 ? 17.350 21.145 18.331 1.00 29.03 523 SER A C 1
ATOM 4103 O O . SER A 1 523 ? 18.371 21.210 19.013 1.00 29.03 523 SER A O 1
ATOM 4105 N N . GLY A 1 524 ? 16.708 22.226 17.893 1.00 24.27 524 GLY A N 1
ATOM 4106 C CA . GLY A 1 524 ? 17.065 23.608 18.229 1.00 24.27 524 GLY A CA 1
ATOM 4107 C C . GLY A 1 524 ? 15.879 24.543 17.951 1.00 24.27 524 GLY A C 1
ATOM 4108 O O . GLY A 1 524 ? 15.082 24.225 17.069 1.00 24.27 524 GLY A O 1
ATOM 4109 N N . PRO A 1 525 ? 15.687 25.627 18.725 1.00 27.06 525 PRO A N 1
ATOM 4110 C CA . PRO A 1 525 ? 14.541 26.518 18.561 1.00 27.06 525 PRO A CA 1
ATOM 4111 C C . PRO A 1 525 ? 14.717 27.471 17.372 1.00 27.06 525 PRO A C 1
ATOM 4113 O O . PRO A 1 525 ? 15.820 27.951 17.113 1.00 27.06 525 PRO A O 1
ATOM 4116 N N . ASP A 1 526 ? 13.611 27.790 16.698 1.00 23.73 526 ASP A N 1
ATOM 4117 C CA . ASP A 1 526 ? 13.573 28.770 15.612 1.00 23.73 526 ASP A CA 1
ATOM 4118 C C . ASP A 1 526 ? 13.995 30.166 16.105 1.00 23.73 526 ASP A C 1
ATOM 4120 O O . ASP A 1 526 ? 13.306 30.789 16.917 1.00 23.73 526 ASP A O 1
ATOM 4124 N N . ILE A 1 527 ? 15.105 30.685 15.573 1.00 24.36 527 ILE A N 1
ATOM 4125 C CA . ILE A 1 527 ? 15.450 32.108 15.648 1.00 24.36 527 ILE A CA 1
ATOM 4126 C C . ILE A 1 527 ? 15.071 32.731 14.307 1.00 24.36 527 ILE A C 1
ATOM 4128 O O . ILE A 1 527 ? 15.634 32.379 13.274 1.00 24.36 527 ILE A O 1
ATOM 4132 N N . VAL A 1 528 ? 14.118 33.661 14.333 1.00 27.88 528 VAL A N 1
ATOM 4133 C CA . VAL A 1 528 ? 13.728 34.472 13.173 1.00 27.88 528 VAL A CA 1
ATOM 4134 C C . VAL A 1 528 ? 14.676 35.673 13.077 1.00 27.88 528 VAL A C 1
ATOM 4136 O O . VAL A 1 528 ? 14.675 36.487 14.002 1.00 27.88 528 VAL A O 1
ATOM 4139 N N . PRO A 1 529 ? 15.451 35.847 11.990 1.00 26.08 529 PRO A N 1
ATOM 4140 C CA . PRO A 1 529 ? 16.162 37.093 11.737 1.00 26.08 529 PRO A CA 1
ATOM 4141 C C . PRO A 1 529 ? 15.185 38.114 11.144 1.00 26.08 529 PRO A C 1
ATOM 4143 O O . PRO A 1 529 ? 14.698 37.952 10.026 1.00 26.08 529 PRO A O 1
ATOM 4146 N N . SER A 1 530 ? 14.884 39.155 11.913 1.00 26.00 530 SER A N 1
ATOM 4147 C CA . SER A 1 530 ? 14.212 40.367 11.438 1.00 26.00 530 SER A CA 1
ATOM 4148 C C . SER A 1 530 ? 15.168 41.249 10.629 1.00 26.00 530 SER A C 1
ATOM 4150 O O . SER A 1 530 ? 16.334 41.355 10.997 1.00 26.00 530 SER A O 1
ATOM 4152 N N . ASP A 1 531 ? 14.633 41.915 9.603 1.00 30.89 531 ASP A N 1
ATOM 4153 C CA . ASP A 1 531 ? 15.158 43.099 8.903 1.00 30.89 531 ASP A CA 1
ATOM 4154 C C . ASP A 1 531 ? 16.674 43.206 8.653 1.00 30.89 531 ASP A C 1
ATOM 4156 O O . ASP A 1 531 ? 17.450 43.621 9.512 1.00 30.89 531 ASP A O 1
ATOM 4160 N N . LEU A 1 532 ? 17.067 43.024 7.387 1.00 27.83 532 LEU A N 1
ATOM 4161 C CA . LEU A 1 532 ? 18.282 43.629 6.839 1.00 27.83 532 LEU A CA 1
ATOM 4162 C C . LEU A 1 532 ? 17.956 44.393 5.554 1.00 27.83 532 LEU A C 1
ATOM 4164 O O . LEU A 1 532 ? 17.468 43.841 4.568 1.00 27.83 532 LEU A O 1
ATOM 4168 N N . SER A 1 533 ? 18.205 45.698 5.607 1.00 27.52 533 SER A N 1
ATOM 4169 C CA . SER A 1 533 ? 17.973 46.655 4.534 1.00 27.52 533 SER A CA 1
ATOM 4170 C C . SER A 1 533 ? 18.913 46.434 3.348 1.00 27.52 533 SER A C 1
ATOM 4172 O O . SER A 1 533 ? 20.091 46.117 3.502 1.00 27.52 533 SER A O 1
ATOM 4174 N N . VAL A 1 534 ? 18.392 46.665 2.141 1.00 30.86 534 VAL A N 1
ATOM 4175 C CA . VAL A 1 534 ? 19.173 46.622 0.900 1.00 30.86 534 VAL A CA 1
ATOM 4176 C C . VAL A 1 534 ? 20.216 47.742 0.899 1.00 30.86 534 VAL A C 1
ATOM 4178 O O . VAL A 1 534 ? 19.877 48.914 0.728 1.00 30.86 534 VAL A O 1
ATOM 4181 N N . THR A 1 535 ? 21.494 47.383 1.005 1.00 28.56 535 THR A N 1
ATOM 4182 C CA . THR A 1 535 ? 22.618 48.250 0.636 1.00 28.56 535 THR A CA 1
ATOM 4183 C C . THR A 1 535 ? 23.222 47.761 -0.680 1.00 28.56 535 THR A C 1
ATOM 4185 O O . THR A 1 535 ? 23.460 46.572 -0.880 1.00 28.56 535 THR A O 1
ATOM 4188 N N . LYS A 1 536 ? 23.441 48.683 -1.626 1.00 41.66 536 LYS A N 1
ATOM 4189 C CA . LYS A 1 536 ? 24.107 48.376 -2.899 1.00 41.66 536 LYS A CA 1
ATOM 4190 C C . LYS A 1 536 ? 25.583 48.078 -2.629 1.00 41.66 536 LYS A C 1
ATOM 4192 O O . LYS A 1 536 ? 26.340 49.014 -2.380 1.00 41.66 536 LYS A O 1
ATOM 4197 N N . SER A 1 537 ? 25.999 46.817 -2.708 1.00 34.91 537 SER A N 1
ATOM 4198 C CA . SER A 1 537 ? 27.419 46.459 -2.692 1.00 34.91 537 SER A CA 1
ATOM 4199 C C . SER A 1 537 ? 28.067 46.781 -4.038 1.00 34.91 537 SER A C 1
ATOM 4201 O O . SER A 1 537 ? 27.615 46.326 -5.091 1.00 34.91 537 SER A O 1
ATOM 4203 N N . THR A 1 538 ? 29.143 47.559 -4.001 1.00 41.03 538 THR A N 1
ATOM 4204 C CA . THR A 1 538 ? 30.079 47.718 -5.115 1.00 41.03 538 THR A CA 1
ATOM 4205 C C . THR A 1 538 ? 30.696 46.370 -5.484 1.00 41.03 538 THR A C 1
ATOM 4207 O O . THR A 1 538 ? 30.993 45.556 -4.613 1.00 41.03 538 THR A O 1
ATOM 4210 N N . ASN A 1 539 ? 30.865 46.120 -6.784 1.00 55.91 539 ASN A N 1
ATOM 4211 C CA . ASN A 1 539 ? 31.302 44.826 -7.307 1.00 55.91 539 ASN A CA 1
ATOM 4212 C C . ASN A 1 539 ? 32.832 44.676 -7.188 1.00 55.91 539 ASN A C 1
ATOM 4214 O O . ASN A 1 539 ? 33.563 44.862 -8.161 1.00 55.91 539 ASN A O 1
ATOM 4218 N N . GLU A 1 540 ? 33.321 44.428 -5.972 1.00 62.50 540 GLU A N 1
ATOM 4219 C CA . GLU A 1 540 ? 34.745 44.215 -5.696 1.00 62.50 540 GLU A CA 1
ATOM 4220 C C . GLU A 1 540 ? 35.189 42.825 -6.185 1.00 62.50 540 GLU A C 1
ATOM 4222 O O . GLU A 1 540 ? 34.600 41.798 -5.840 1.00 62.50 540 GLU A O 1
ATOM 4227 N N . MET A 1 541 ? 36.236 42.797 -7.016 1.00 80.69 541 MET A N 1
ATOM 4228 C CA . MET A 1 541 ? 36.815 41.574 -7.580 1.00 80.69 541 MET A CA 1
ATOM 4229 C C . MET A 1 541 ? 38.236 41.371 -7.049 1.00 80.69 541 MET A C 1
ATOM 4231 O O . MET A 1 541 ? 39.054 42.287 -7.102 1.00 80.69 541 MET A O 1
ATOM 4235 N N . SER A 1 542 ? 38.546 40.151 -6.612 1.00 79.06 542 SER A N 1
ATOM 4236 C CA . SER A 1 542 ? 39.859 39.751 -6.087 1.00 79.06 542 SER A CA 1
ATOM 4237 C C . SER A 1 542 ? 40.573 38.786 -7.044 1.00 79.06 542 SER A C 1
ATOM 4239 O O . SER A 1 542 ? 39.924 37.983 -7.712 1.00 79.06 542 SER A O 1
ATOM 4241 N N . SER A 1 543 ? 41.908 38.834 -7.120 1.00 81.69 543 SER A N 1
ATOM 4242 C CA . SER A 1 543 ? 42.714 37.913 -7.947 1.00 81.69 543 SER A CA 1
ATOM 4243 C C . SER A 1 543 ? 43.112 36.665 -7.158 1.00 81.69 543 SER A C 1
ATOM 4245 O O . SER A 1 543 ? 43.711 36.789 -6.095 1.00 81.69 543 SER A O 1
ATOM 4247 N N . CYS A 1 544 ? 42.822 35.463 -7.663 1.00 86.38 544 CYS A N 1
ATOM 4248 C CA . CYS A 1 544 ? 43.179 34.210 -6.989 1.00 86.38 544 CYS A CA 1
ATOM 4249 C C . CYS A 1 544 ? 44.633 33.781 -7.238 1.00 86.38 544 CYS A C 1
ATOM 4251 O O . CYS A 1 544 ? 44.971 33.383 -8.350 1.00 86.38 544 CYS A O 1
ATOM 4253 N N . ASP A 1 545 ? 45.448 33.700 -6.184 1.00 82.12 545 ASP A N 1
ATOM 4254 C CA . ASP A 1 545 ? 46.863 33.284 -6.249 1.00 82.12 545 ASP A CA 1
ATOM 4255 C C . ASP A 1 545 ? 47.098 31.863 -6.811 1.00 82.12 545 ASP A C 1
ATOM 4257 O O . ASP A 1 545 ? 48.208 31.524 -7.217 1.00 82.12 545 ASP A O 1
ATOM 4261 N N . LYS A 1 546 ? 46.069 30.998 -6.825 1.00 82.25 546 LYS A N 1
ATOM 4262 C CA . LYS A 1 546 ? 46.165 29.610 -7.323 1.00 82.25 546 LYS A CA 1
ATOM 4263 C C . LYS A 1 546 ? 45.878 29.457 -8.822 1.00 82.25 546 LYS A C 1
ATOM 4265 O O . LYS A 1 546 ? 46.236 28.425 -9.391 1.00 82.25 546 LYS A O 1
ATOM 4270 N N . CYS A 1 547 ? 45.212 30.421 -9.464 1.00 85.88 547 CYS A N 1
ATOM 4271 C CA . CYS A 1 547 ? 44.876 30.343 -10.896 1.00 85.88 547 CYS A CA 1
ATOM 4272 C C . CYS A 1 547 ? 44.915 31.678 -11.661 1.00 85.88 547 CYS A C 1
ATOM 4274 O O . CYS A 1 547 ? 44.603 31.695 -12.851 1.00 85.88 547 CYS A O 1
ATOM 4276 N N . ASN A 1 548 ? 45.285 32.777 -10.999 1.00 82.12 548 ASN A N 1
ATOM 4277 C CA . ASN A 1 548 ? 45.353 34.148 -11.514 1.00 82.12 548 ASN A CA 1
ATOM 4278 C C . ASN A 1 548 ? 44.064 34.647 -12.195 1.00 82.12 548 ASN A C 1
ATOM 4280 O O . ASN A 1 548 ? 44.110 35.488 -13.092 1.00 82.12 548 ASN A O 1
ATOM 4284 N N . LYS A 1 549 ? 42.898 34.137 -11.776 1.00 84.19 549 LYS A N 1
ATOM 4285 C CA . LYS A 1 549 ? 41.588 34.635 -12.220 1.00 84.19 549 LYS A CA 1
ATOM 4286 C C . LYS A 1 549 ? 41.080 35.730 -11.287 1.00 84.19 549 LYS A C 1
ATOM 4288 O O . LYS A 1 549 ? 41.199 35.604 -10.070 1.00 84.19 549 LYS A O 1
ATOM 4293 N N . MET A 1 550 ? 40.458 36.754 -11.869 1.00 81.38 550 MET A N 1
ATOM 4294 C CA . MET A 1 550 ? 39.666 37.750 -11.144 1.00 81.38 550 MET A CA 1
ATOM 4295 C C . MET A 1 550 ? 38.295 37.158 -10.813 1.00 81.38 550 MET A C 1
ATOM 4297 O O . MET A 1 550 ? 37.569 36.751 -11.719 1.00 81.38 550 MET A O 1
ATOM 4301 N N . ILE A 1 551 ? 37.949 37.110 -9.531 1.00 88.06 551 ILE A N 1
ATOM 4302 C CA . ILE A 1 551 ? 36.741 36.468 -9.006 1.00 88.06 551 ILE A CA 1
ATOM 4303 C C . ILE A 1 551 ? 35.966 37.490 -8.153 1.00 88.06 551 ILE A C 1
ATOM 4305 O O . ILE A 1 551 ? 36.577 38.141 -7.300 1.00 88.06 551 ILE A O 1
ATOM 4309 N N . PRO A 1 552 ? 34.647 37.653 -8.364 1.00 87.38 552 PRO A N 1
ATOM 4310 C CA . PRO A 1 552 ? 33.779 38.446 -7.491 1.00 87.38 552 PRO A CA 1
ATOM 4311 C C . PRO A 1 552 ? 33.826 37.979 -6.028 1.00 87.38 552 PRO A C 1
ATOM 4313 O O . PRO A 1 552 ? 33.918 36.781 -5.751 1.00 87.38 552 PRO A O 1
ATOM 4316 N N . GLN A 1 553 ? 33.781 38.913 -5.076 1.00 75.31 553 GLN A N 1
ATOM 4317 C CA . GLN A 1 553 ? 33.999 38.594 -3.659 1.00 75.31 553 GLN A CA 1
ATOM 4318 C C . GLN A 1 553 ? 32.907 37.698 -3.037 1.00 75.31 553 GLN A C 1
ATOM 4320 O O . GLN A 1 553 ? 33.189 36.958 -2.095 1.00 75.31 553 GLN A O 1
ATOM 4325 N N . ASP A 1 554 ? 31.696 37.700 -3.596 1.00 77.81 554 ASP A N 1
ATOM 4326 C CA . ASP A 1 554 ? 30.590 36.790 -3.265 1.00 77.81 554 ASP A CA 1
ATOM 4327 C C . ASP A 1 554 ? 30.846 35.341 -3.723 1.00 77.81 554 ASP A C 1
ATOM 4329 O O . ASP A 1 554 ? 30.454 34.400 -3.036 1.00 77.81 554 ASP A O 1
ATOM 4333 N N . GLN A 1 555 ? 31.582 35.146 -4.822 1.00 80.12 555 GLN A N 1
ATOM 4334 C CA . GLN A 1 555 ? 31.952 33.828 -5.366 1.00 80.12 555 GLN A CA 1
ATOM 4335 C C . GLN A 1 555 ? 33.300 33.306 -4.833 1.00 80.12 555 GLN A C 1
ATOM 4337 O O . GLN A 1 555 ? 33.736 32.199 -5.158 1.00 80.12 555 GLN A O 1
ATOM 4342 N N . TRP A 1 556 ? 33.984 34.087 -3.991 1.00 82.75 556 TRP A N 1
ATOM 4343 C CA . TRP A 1 556 ? 35.330 33.784 -3.495 1.00 82.75 556 TRP A CA 1
ATOM 4344 C C . TRP A 1 556 ? 35.409 32.506 -2.646 1.00 82.75 556 TRP A C 1
ATOM 4346 O O . TRP A 1 556 ? 36.440 31.830 -2.640 1.00 82.75 556 TRP A O 1
ATOM 4356 N N . ILE A 1 557 ? 34.328 32.170 -1.935 1.00 75.75 557 ILE A N 1
ATOM 4357 C CA . ILE A 1 557 ? 34.238 30.962 -1.102 1.00 75.75 557 ILE A CA 1
ATOM 4358 C C . ILE A 1 557 ? 34.135 29.720 -1.998 1.00 75.75 557 ILE A C 1
ATOM 4360 O O . ILE A 1 557 ? 35.008 28.858 -1.935 1.00 75.75 557 ILE A O 1
ATOM 4364 N N . GLU A 1 558 ? 33.165 29.686 -2.917 1.00 77.44 558 GLU A N 1
ATOM 4365 C CA . GLU A 1 558 ? 32.990 28.580 -3.873 1.00 77.44 558 GLU A CA 1
ATOM 4366 C C . GLU A 1 558 ? 34.250 28.358 -4.731 1.00 77.44 558 GLU A C 1
ATOM 4368 O O . GLU A 1 558 ? 34.658 27.225 -4.996 1.00 77.44 558 GLU A O 1
ATOM 4373 N N . HIS A 1 559 ? 34.933 29.442 -5.112 1.00 85.56 559 HIS A N 1
ATOM 4374 C CA . HIS A 1 559 ? 36.189 29.370 -5.854 1.00 85.56 559 HIS A CA 1
ATOM 4375 C C . HIS A 1 559 ? 37.353 28.767 -5.040 1.00 85.56 559 HIS A C 1
ATOM 4377 O O . HIS A 1 559 ? 38.198 28.051 -5.590 1.00 85.56 559 HIS A O 1
ATOM 4383 N N . LYS A 1 560 ? 37.406 29.015 -3.724 1.00 80.69 560 LYS A N 1
ATOM 4384 C CA . LYS A 1 560 ? 38.373 28.363 -2.826 1.00 80.69 560 LYS A CA 1
ATOM 4385 C C . LYS A 1 560 ? 38.062 26.880 -2.644 1.00 80.69 560 LYS A C 1
ATOM 4387 O O . LYS A 1 560 ? 38.994 26.074 -2.703 1.00 80.69 560 LYS A O 1
ATOM 4392 N N . ASP A 1 561 ? 36.789 26.525 -2.505 1.00 80.00 561 ASP A N 1
ATOM 4393 C CA . ASP A 1 561 ? 36.347 25.136 -2.358 1.00 80.00 561 ASP A CA 1
ATOM 4394 C C . ASP A 1 561 ? 36.634 24.314 -3.623 1.00 80.00 561 ASP A C 1
ATOM 4396 O O . ASP A 1 561 ? 37.155 23.202 -3.528 1.00 80.00 561 ASP A O 1
ATOM 4400 N N . PHE A 1 562 ? 36.445 24.891 -4.818 1.00 86.31 562 PHE A N 1
ATOM 4401 C CA . PHE A 1 562 ? 36.893 24.290 -6.083 1.00 86.31 562 PHE A CA 1
ATOM 4402 C C . PHE A 1 562 ? 38.394 23.953 -6.065 1.00 86.31 562 PHE A C 1
ATOM 4404 O O . PHE A 1 562 ? 38.804 22.851 -6.438 1.00 86.31 562 PHE A O 1
ATOM 4411 N N . HIS A 1 563 ? 39.234 24.878 -5.591 1.00 87.81 563 HIS A N 1
ATOM 4412 C CA . HIS A 1 563 ? 40.675 24.653 -5.489 1.00 87.81 563 HIS A CA 1
ATOM 4413 C C . HIS A 1 563 ? 41.073 23.631 -4.415 1.00 87.81 563 HIS A C 1
ATOM 4415 O O . HIS A 1 563 ? 42.141 23.027 -4.537 1.00 87.81 563 HIS A O 1
ATOM 4421 N N . PHE A 1 564 ? 40.255 23.439 -3.379 1.00 76.75 564 PHE A N 1
ATOM 4422 C CA . PHE A 1 564 ? 40.445 22.404 -2.364 1.00 76.75 564 PHE A CA 1
ATOM 4423 C C . PHE A 1 564 ? 40.040 21.019 -2.895 1.00 76.75 564 PHE A C 1
ATOM 4425 O O . PHE A 1 564 ? 40.823 20.074 -2.800 1.00 76.75 564 PHE A O 1
ATOM 4432 N N . ALA A 1 565 ? 38.893 20.911 -3.570 1.00 72.12 565 ALA A N 1
ATOM 4433 C CA . ALA A 1 565 ? 38.453 19.681 -4.231 1.00 72.12 565 ALA A CA 1
ATOM 4434 C C . ALA A 1 565 ? 39.452 19.205 -5.306 1.00 72.12 565 ALA A C 1
ATOM 4436 O O . ALA A 1 565 ? 39.809 18.028 -5.350 1.00 72.12 565 ALA A O 1
ATOM 4437 N N . LEU A 1 566 ? 39.982 20.128 -6.119 1.00 80.12 566 LEU A N 1
ATOM 4438 C CA . LEU A 1 566 ? 41.005 19.820 -7.125 1.00 80.12 566 LEU A CA 1
ATOM 4439 C C . LEU A 1 566 ? 42.338 19.361 -6.502 1.00 80.12 566 LEU A C 1
ATOM 4441 O O . LEU A 1 566 ? 43.106 18.643 -7.144 1.00 80.12 566 LEU A O 1
ATOM 4445 N N . GLN A 1 567 ? 42.636 19.775 -5.267 1.00 81.00 567 GLN A N 1
ATOM 4446 C CA . GLN A 1 567 ? 43.802 19.294 -4.528 1.00 81.00 567 GLN A CA 1
ATOM 4447 C C . GLN A 1 567 ? 43.574 17.863 -4.019 1.00 81.00 567 GLN A C 1
ATOM 4449 O O . GLN A 1 567 ? 44.402 16.999 -4.300 1.00 81.00 567 GLN A O 1
ATOM 4454 N N . LEU A 1 568 ? 42.428 17.589 -3.383 1.00 71.69 568 LEU A N 1
ATOM 4455 C CA . LEU A 1 568 ? 42.052 16.242 -2.930 1.00 71.69 568 LEU A CA 1
ATOM 4456 C C . LEU A 1 568 ? 42.070 15.219 -4.078 1.00 71.69 568 LEU A C 1
ATOM 4458 O O . LEU A 1 568 ? 42.612 14.128 -3.926 1.00 71.69 568 LEU A O 1
ATOM 4462 N N . GLN A 1 569 ? 41.562 15.589 -5.258 1.00 77.00 569 GLN A N 1
ATOM 4463 C CA . GLN A 1 569 ? 41.594 14.722 -6.440 1.00 77.00 569 GLN A CA 1
ATOM 4464 C C . GLN A 1 569 ? 43.030 14.365 -6.877 1.00 77.00 569 GLN A C 1
ATOM 4466 O O . GLN A 1 569 ? 43.303 13.229 -7.261 1.00 77.00 569 GLN A O 1
ATOM 4471 N N . ARG A 1 570 ? 43.975 15.313 -6.788 1.00 73.12 570 ARG A N 1
ATOM 4472 C CA . ARG A 1 570 ? 45.395 15.081 -7.121 1.00 73.12 570 ARG A CA 1
ATOM 4473 C C . ARG A 1 570 ? 46.115 14.228 -6.075 1.00 73.12 570 ARG A C 1
ATOM 4475 O O . ARG A 1 570 ? 47.039 13.492 -6.425 1.00 73.12 570 ARG A O 1
ATOM 4482 N N . GLU A 1 571 ? 45.711 14.325 -4.814 1.00 69.69 571 GLU A N 1
ATOM 4483 C CA . GLU A 1 571 ? 46.211 13.480 -3.724 1.00 69.69 571 GLU A CA 1
ATOM 4484 C C . GLU A 1 571 ? 45.726 12.022 -3.901 1.00 69.69 571 GLU A C 1
ATOM 4486 O O . GLU A 1 571 ? 46.528 11.093 -3.802 1.00 69.69 571 GLU A O 1
ATOM 4491 N N . ASP A 1 572 ? 44.471 11.809 -4.314 1.00 67.56 572 ASP A N 1
ATOM 4492 C CA . ASP A 1 572 ? 43.917 10.471 -4.595 1.00 67.56 572 ASP A CA 1
ATOM 4493 C C . ASP A 1 572 ? 44.556 9.811 -5.844 1.00 67.56 572 ASP A C 1
ATOM 4495 O O . ASP A 1 572 ? 44.985 8.650 -5.818 1.00 67.56 572 ASP A O 1
ATOM 4499 N N . ASP A 1 573 ? 44.753 10.577 -6.926 1.00 57.31 573 ASP A N 1
ATOM 4500 C CA . ASP A 1 573 ? 45.442 10.098 -8.138 1.00 57.31 573 ASP A CA 1
ATOM 4501 C C . ASP A 1 573 ? 46.941 9.806 -7.920 1.00 57.31 573 ASP A C 1
ATOM 4503 O O . ASP A 1 573 ? 47.519 8.956 -8.609 1.00 57.31 573 ASP A O 1
ATOM 4507 N N . SER A 1 574 ? 47.592 10.465 -6.955 1.00 50.97 574 SER A N 1
ATOM 4508 C CA . SER A 1 574 ? 48.974 10.134 -6.577 1.00 50.97 574 SER A CA 1
ATOM 4509 C C . SER A 1 574 ? 49.056 8.918 -5.646 1.00 50.97 574 SER A C 1
ATOM 4511 O O . SER A 1 574 ? 49.985 8.120 -5.799 1.00 50.97 574 SER A O 1
ATOM 4513 N N . GLY A 1 575 ? 48.040 8.671 -4.810 1.00 46.31 575 GLY A N 1
ATOM 4514 C CA . GLY A 1 575 ? 47.869 7.404 -4.085 1.00 46.31 575 GLY A CA 1
ATOM 4515 C C . GLY A 1 575 ? 47.760 6.188 -5.018 1.00 46.31 575 GLY A C 1
ATOM 4516 O O . GLY A 1 575 ? 48.403 5.161 -4.788 1.00 46.31 575 GLY A O 1
ATOM 4517 N N . ARG A 1 576 ? 47.041 6.319 -6.143 1.00 46.16 576 ARG A N 1
ATOM 4518 C CA . ARG A 1 576 ? 46.920 5.257 -7.167 1.00 46.16 576 ARG A CA 1
ATOM 4519 C C . ARG A 1 576 ? 48.229 4.895 -7.874 1.00 46.16 576 ARG A C 1
ATOM 4521 O O . ARG A 1 576 ? 48.345 3.791 -8.405 1.00 46.16 576 ARG A O 1
ATOM 4528 N N . LYS A 1 577 ? 49.224 5.788 -7.899 1.00 35.78 577 LYS A N 1
ATOM 4529 C CA . LYS A 1 577 ? 50.470 5.588 -8.663 1.00 35.78 577 LYS A CA 1
ATOM 4530 C C . LYS A 1 577 ? 51.525 4.727 -7.957 1.00 35.78 577 LYS A C 1
ATOM 4532 O O . LYS A 1 577 ? 52.496 4.333 -8.596 1.00 35.78 577 LYS A O 1
ATOM 4537 N N . LEU A 1 578 ? 51.339 4.413 -6.672 1.00 36.09 578 LEU A N 1
ATOM 4538 C CA . LEU A 1 578 ? 52.320 3.697 -5.842 1.00 36.09 578 LEU A CA 1
ATOM 4539 C C . LEU A 1 578 ? 52.216 2.157 -5.876 1.00 36.09 578 LEU A C 1
ATOM 4541 O O . LEU A 1 578 ? 53.004 1.490 -5.213 1.00 36.09 578 LEU A O 1
ATOM 4545 N N . VAL A 1 579 ? 51.304 1.575 -6.667 1.00 37.56 579 VAL A N 1
ATOM 4546 C CA . VAL A 1 579 ? 51.091 0.109 -6.746 1.00 37.56 579 VAL A CA 1
ATOM 4547 C C . VAL A 1 579 ? 51.334 -0.441 -8.164 1.00 37.56 579 VAL A C 1
ATOM 4549 O O . VAL A 1 579 ? 50.550 -1.233 -8.679 1.00 37.56 579 VAL A O 1
ATOM 4552 N N . LEU A 1 580 ? 52.423 -0.022 -8.828 1.00 40.09 580 LEU A N 1
ATOM 4553 C CA . LEU A 1 580 ? 52.841 -0.555 -10.141 1.00 40.09 580 LEU A CA 1
ATOM 4554 C C . LEU A 1 580 ? 54.373 -0.686 -10.318 1.00 40.09 580 LEU A C 1
ATOM 4556 O O . LEU A 1 580 ? 54.954 -0.143 -11.253 1.00 40.09 580 LEU A O 1
ATOM 4560 N N . THR A 1 581 ? 55.018 -1.497 -9.478 1.00 35.12 581 THR A N 1
ATOM 4561 C CA . THR A 1 581 ? 56.224 -2.275 -9.840 1.00 35.12 581 THR A CA 1
ATOM 4562 C C . THR A 1 581 ? 56.092 -3.655 -9.177 1.00 35.12 581 THR A C 1
ATOM 4564 O O . THR A 1 581 ? 55.925 -3.772 -7.970 1.00 35.12 581 THR A O 1
ATOM 4567 N N . THR A 1 582 ? 56.011 -4.759 -9.914 1.00 32.94 582 THR A N 1
ATOM 4568 C CA . THR A 1 582 ? 57.145 -5.419 -10.580 1.00 32.94 582 THR A CA 1
ATOM 4569 C C . THR A 1 582 ? 56.646 -6.424 -11.634 1.00 32.94 582 THR A C 1
ATOM 4571 O O . THR A 1 582 ? 55.506 -6.883 -11.583 1.00 32.94 582 THR A O 1
ATOM 4574 N N . ASN A 1 583 ? 57.501 -6.759 -12.606 1.00 36.16 583 ASN A N 1
ATOM 4575 C CA . ASN A 1 583 ? 57.207 -7.752 -13.645 1.00 36.16 583 ASN A CA 1
ATOM 4576 C C . ASN A 1 583 ? 57.182 -9.183 -13.086 1.00 36.16 583 ASN A C 1
ATOM 4578 O O . ASN A 1 583 ? 58.121 -9.559 -12.391 1.00 36.16 583 ASN A O 1
ATOM 4582 N N . ASP A 1 584 ? 56.243 -10.010 -13.556 1.00 33.00 584 ASP A N 1
ATOM 4583 C CA . ASP A 1 584 ? 56.620 -11.323 -14.101 1.00 33.00 584 ASP A CA 1
ATOM 4584 C C . ASP A 1 584 ? 55.643 -11.797 -15.199 1.00 33.00 584 ASP A C 1
ATOM 4586 O O . ASP A 1 584 ? 54.457 -11.452 -15.218 1.00 33.00 584 ASP A O 1
ATOM 4590 N N . GLY A 1 585 ? 56.163 -12.561 -16.157 1.00 38.56 585 GLY A N 1
ATOM 4591 C CA . GLY A 1 585 ? 55.478 -12.983 -17.371 1.00 38.56 585 GLY A CA 1
ATOM 4592 C C . GLY A 1 585 ? 54.542 -14.168 -17.152 1.00 38.56 585 GLY A C 1
ATOM 4593 O O . GLY A 1 585 ? 54.950 -15.325 -17.201 1.00 38.56 585 GLY A O 1
ATOM 4594 N N . SER A 1 586 ? 53.245 -13.905 -17.004 1.00 31.81 586 SER A N 1
ATOM 4595 C CA . SER A 1 586 ? 52.198 -14.927 -17.134 1.00 31.81 586 SER A CA 1
ATOM 4596 C C . SER A 1 586 ? 50.864 -14.294 -17.510 1.00 31.81 586 SER A C 1
ATOM 4598 O O . SER A 1 586 ? 50.355 -13.444 -16.782 1.00 31.81 586 SER A O 1
ATOM 4600 N N . LYS A 1 587 ? 50.239 -14.749 -18.608 1.00 39.84 587 LYS A N 1
ATOM 4601 C CA . LYS A 1 587 ? 48.864 -14.365 -18.987 1.00 39.84 587 LYS A CA 1
ATOM 4602 C C . LYS A 1 587 ? 47.830 -15.005 -18.043 1.00 39.84 587 LYS A C 1
ATOM 4604 O O . LYS A 1 587 ? 47.011 -15.822 -18.458 1.00 39.84 587 LYS A O 1
ATOM 4609 N N . LYS A 1 588 ? 47.832 -14.619 -16.765 1.00 35.19 588 LYS A N 1
ATOM 4610 C CA . LYS A 1 588 ? 46.665 -14.810 -15.897 1.00 35.19 588 LYS A CA 1
ATOM 4611 C C . LYS A 1 588 ? 45.572 -13.872 -16.402 1.00 35.19 588 LYS A C 1
ATOM 4613 O O . LYS A 1 588 ? 45.761 -12.656 -16.382 1.00 35.19 588 LYS A O 1
ATOM 4618 N N . LYS A 1 589 ? 44.439 -14.429 -16.852 1.00 38.19 589 LYS A N 1
ATOM 4619 C CA . LYS A 1 589 ? 43.218 -13.648 -17.103 1.00 38.19 589 LYS A CA 1
ATOM 4620 C C . LYS A 1 589 ? 42.952 -12.800 -15.855 1.00 38.19 589 LYS A C 1
ATOM 4622 O O . LYS A 1 589 ? 42.784 -13.365 -14.772 1.00 38.19 589 LYS A O 1
ATOM 4627 N N . ARG A 1 590 ? 42.958 -11.468 -15.984 1.00 43.66 590 ARG A N 1
ATOM 4628 C CA . ARG A 1 590 ? 42.529 -10.592 -14.888 1.00 43.66 590 ARG A CA 1
ATOM 4629 C C . ARG A 1 590 ? 41.066 -10.919 -14.625 1.00 43.66 590 ARG A C 1
ATOM 4631 O O . ARG A 1 590 ? 40.236 -10.797 -15.519 1.00 43.66 590 ARG A O 1
ATOM 4638 N N . LYS A 1 591 ? 40.778 -11.412 -13.423 1.00 45.66 591 LYS A N 1
ATOM 4639 C CA . LYS A 1 591 ? 39.412 -11.680 -12.986 1.00 45.66 591 LYS A CA 1
ATOM 4640 C C . LYS A 1 591 ? 38.765 -10.311 -12.784 1.00 45.66 591 LYS A C 1
ATOM 4642 O O . LYS A 1 591 ? 39.182 -9.586 -11.885 1.00 45.66 591 LYS A O 1
ATOM 4647 N N . ILE A 1 592 ? 37.852 -9.936 -13.675 1.00 54.31 592 ILE A N 1
ATOM 4648 C CA . ILE A 1 592 ? 37.141 -8.656 -13.606 1.00 54.31 592 ILE A CA 1
ATOM 4649 C C . ILE A 1 592 ? 36.398 -8.590 -12.267 1.00 54.31 592 ILE A C 1
ATOM 4651 O O . ILE A 1 592 ? 35.887 -9.606 -11.785 1.00 54.31 592 ILE A O 1
ATOM 4655 N N . ASP A 1 593 ? 36.334 -7.405 -11.661 1.00 56.28 593 ASP A N 1
ATOM 4656 C CA . ASP A 1 593 ? 35.410 -7.165 -10.556 1.00 56.28 593 ASP A CA 1
ATOM 4657 C C . ASP A 1 593 ? 34.001 -7.021 -11.138 1.00 56.28 593 ASP A C 1
ATOM 4659 O O . ASP A 1 593 ? 33.541 -5.937 -11.499 1.00 56.28 593 ASP A O 1
ATOM 4663 N N . ILE A 1 594 ? 33.335 -8.162 -11.306 1.00 53.16 594 ILE A N 1
ATOM 4664 C CA . ILE A 1 594 ? 32.064 -8.241 -12.032 1.00 53.16 594 ILE A CA 1
ATOM 4665 C C . ILE A 1 594 ? 30.914 -7.601 -11.231 1.00 53.16 594 ILE A C 1
ATOM 4667 O O . ILE A 1 594 ? 29.873 -7.275 -11.802 1.00 53.16 594 ILE A O 1
ATOM 4671 N N . SER A 1 595 ? 31.121 -7.318 -9.935 1.00 50.28 595 SER A N 1
ATOM 4672 C CA . SER A 1 595 ? 30.196 -6.473 -9.173 1.00 50.28 595 SER A CA 1
ATOM 4673 C C . SER A 1 595 ? 30.127 -5.062 -9.766 1.00 50.28 595 SER A C 1
ATOM 4675 O O . SER A 1 595 ? 29.037 -4.505 -9.873 1.00 50.28 595 SER A O 1
ATOM 4677 N N . ASN A 1 596 ? 31.256 -4.543 -10.262 1.00 59.41 596 ASN A N 1
ATOM 4678 C CA . ASN A 1 596 ? 31.328 -3.275 -10.980 1.00 59.41 596 ASN A CA 1
ATOM 4679 C C . ASN A 1 596 ? 30.927 -3.415 -12.457 1.00 59.41 596 ASN A C 1
ATOM 4681 O O . ASN A 1 596 ? 30.291 -2.505 -12.969 1.00 59.41 596 ASN A O 1
ATOM 4685 N N . TYR A 1 597 ? 31.211 -4.543 -13.126 1.00 65.38 597 TYR A N 1
ATOM 4686 C CA . TYR A 1 597 ? 30.843 -4.765 -14.544 1.00 65.38 597 TYR A CA 1
ATOM 4687 C C . TYR A 1 597 ? 29.338 -4.629 -14.820 1.00 65.38 597 TYR A C 1
ATOM 4689 O O . TYR A 1 597 ? 28.952 -4.042 -15.827 1.00 65.38 597 TYR A O 1
ATOM 4697 N N . PHE A 1 598 ? 28.484 -5.167 -13.942 1.00 68.00 598 PHE A N 1
ATOM 4698 C CA . PHE A 1 598 ? 27.034 -5.001 -14.085 1.00 68.00 598 PHE A CA 1
ATOM 4699 C C . PHE A 1 598 ? 26.532 -3.682 -13.485 1.00 68.00 598 PHE A C 1
ATOM 4701 O O . PHE A 1 598 ? 25.619 -3.086 -14.049 1.00 68.00 598 PHE A O 1
ATOM 4708 N N . LYS A 1 599 ? 27.146 -3.182 -12.400 1.00 62.12 599 LYS A N 1
ATOM 4709 C CA . LYS A 1 599 ? 26.774 -1.884 -11.804 1.00 62.12 599 LYS A CA 1
ATOM 4710 C C . LYS A 1 599 ? 27.113 -0.686 -12.693 1.00 62.12 599 LYS A C 1
ATOM 4712 O O . LYS A 1 599 ? 26.412 0.309 -12.619 1.00 62.12 599 LYS A O 1
ATOM 4717 N N . SER A 1 600 ? 28.131 -0.768 -13.552 1.00 57.31 600 SER A N 1
ATOM 4718 C CA . SER A 1 600 ? 28.440 0.284 -14.533 1.00 57.31 600 SER A CA 1
ATOM 4719 C C . SER A 1 600 ? 27.524 0.275 -15.762 1.00 57.31 600 SER A C 1
ATOM 4721 O O . SER A 1 600 ? 27.561 1.225 -16.541 1.00 57.31 600 SER A O 1
ATOM 4723 N N . ARG A 1 601 ? 26.721 -0.783 -15.945 1.00 57.03 601 ARG A N 1
ATOM 4724 C CA . ARG A 1 601 ? 25.735 -0.933 -17.033 1.00 57.03 601 ARG A CA 1
ATOM 4725 C C . ARG A 1 601 ? 24.308 -0.592 -16.591 1.00 57.03 601 ARG A C 1
ATOM 4727 O O . ARG A 1 601 ? 23.493 -0.185 -17.411 1.00 57.03 601 ARG A O 1
ATOM 4734 N N . THR A 1 602 ? 24.013 -0.701 -15.296 1.00 47.88 602 THR A N 1
ATOM 4735 C CA . THR A 1 602 ? 22.783 -0.178 -14.684 1.00 47.88 602 THR A CA 1
ATOM 4736 C C . THR A 1 602 ? 23.002 1.263 -14.219 1.00 47.88 602 THR A C 1
ATOM 4738 O O . THR A 1 602 ? 23.603 1.470 -13.166 1.00 47.88 602 THR A O 1
ATOM 4741 N N . GLY A 1 603 ? 22.546 2.233 -15.016 1.00 42.06 603 GLY A N 1
ATOM 4742 C CA . GLY A 1 603 ? 22.595 3.667 -14.682 1.00 42.06 603 GLY A CA 1
ATOM 4743 C C . GLY A 1 603 ? 21.614 4.099 -13.595 1.00 42.06 603 GLY A C 1
ATOM 4744 O O . GLY A 1 603 ? 20.556 3.441 -13.467 1.00 42.06 603 GLY A O 1
#